Protein AF-A0A9X8E8R8-F1 (afdb_monomer_lite)

Foldseek 3Di:
DDDDDDDDDDDDDDDDDDDDDDDDDDDDDDDDDPDPVPDPVVVVVVVVVVVVVVVPDDDDDDDDDDDDPPPDPLCLDLLDQDPPDDDPVSLVVLVVLLVLLLCLLAQCLLPVLQVLLQLQLQVQLVVQLVCLQPPPDPDSPCSNVSSNVSSRVRSNVRSVVLSVDVLSSQLSLQLLLQLLVLLLCLLVPQCVVPVPASVVSSVVSSVVRSNVSSVVSSVVPDLSSLLSSNLNSLSSNLVSVCSVVDLAARSRDFAWDDPDDVHTIDGDRDPCSVVSSVSSVVSSVVSSCSCVPPNVPDPPPPDPPDPDPPCVCPVDPPQPLKDFFAQQDDAAALAPFQQQLLVQLQRQVFSVCRVVCVVVVNDDSPDTFAKDSQFLDQDSDDDHVCSCVVCQPPVLQGIATCVQAPDDNDPPDTSHDRVSDDPVVSVVRPDDDHDPDDDDDDDPVVVSVCCVVVSTKHKDKDFWWKDKDKAACAPVNDCVNPVCQDPVQWDQDDPVCPRHRTIHIDTDHTQAALQGDRHDDPPIDTPGMGMWIFGMKHQQDADPVGDGIDTDTRGNHDQDPGHFYWDPCVRVVVDDPVVRCVVPVRSD

Organism: Aphanomyces astaci (NCBI:txid112090)

Radius of gyration: 35.97 Å; chains: 1; bounding box: 102×64×97 Å

Sequence (588 aa):
MLLLSYGAHTMAQPPAHVVGITIAPNAEPLAVPASELNNSVVLLLSAGIRDVMTMKSLAVPPAIRTNEIVVDDTDLDLLRPPQSKVHAISGITTALSIVSGAFVAILGFKMRRLAALLCGFAVGGLSCYALATTVLFSDPSSIVLGAWLSFLVGGLLVGVICMLVEQVGNFVVGASGGASMTILIHISFNYLGSPSNPNAALYIFGAILSLTLGLVAVLMGKPLLIVATGLTGALEFVWGIGYFVGQYPCVIALPRTQYLTGGAWHYDNPSAWWVYLSASLAVAIVGIGLQFAVTAVDAPPKKPQDLHHATRKSGHRDLPFKFAVSHVTPRKDQSMRGTCWDFATIGVLEQSYRAEAIRKGYLTVNQYVSFSEQMWKNSTEGGEVAVLYYLQYGLKESVFPDAICPYLNDNNGSDSICPGLSDTRHADNPISFTIRSMETWYEDLTIKQQLFAQNKAMALSTPVTYVTHYYPCLSRFSHDSDPHCSVDQCTLCPPEMAATTCCIPLKGGRNRNMEGEFFHHRGMTIEGGHAMLLVGYNDAFLTRDGYTGGLIVKNSWLDGPTQGSHSLAYWMQEVSDWEERVVCPNSY

Structure (mmCIF, N/CA/C/O backbone):
data_AF-A0A9X8E8R8-F1
#
_entry.id   AF-A0A9X8E8R8-F1
#
loop_
_atom_site.group_PDB
_atom_site.id
_atom_site.type_symbol
_atom_site.label_atom_id
_atom_site.label_alt_id
_atom_site.label_comp_id
_atom_site.label_asym_id
_atom_site.label_entity_id
_atom_site.label_seq_id
_atom_site.pdbx_PDB_ins_code
_atom_site.Cartn_x
_atom_site.Cartn_y
_atom_site.Cartn_z
_atom_site.occupancy
_atom_site.B_iso_or_equiv
_atom_site.auth_seq_id
_atom_site.auth_comp_id
_atom_site.auth_asym_id
_atom_site.auth_atom_id
_atom_site.pdbx_PDB_model_num
ATOM 1 N N . MET A 1 1 ? 1.755 14.769 -33.564 1.00 32.19 1 MET A N 1
ATOM 2 C CA . MET A 1 1 ? 1.859 13.765 -34.643 1.00 32.19 1 MET A CA 1
ATOM 3 C C . MET A 1 1 ? 2.214 14.515 -35.921 1.00 32.19 1 MET A C 1
ATOM 5 O O . MET A 1 1 ? 1.324 14.995 -36.602 1.00 32.19 1 MET A O 1
ATOM 9 N N . LEU A 1 2 ? 3.502 14.763 -36.158 1.00 20.69 2 LEU A N 1
ATOM 10 C CA . LEU A 1 2 ? 3.987 15.548 -37.295 1.00 20.69 2 LEU A CA 1
ATOM 11 C C . LEU A 1 2 ? 5.411 15.092 -37.632 1.00 20.69 2 LEU A C 1
ATOM 13 O O . LEU A 1 2 ? 6.231 14.968 -36.727 1.00 20.69 2 LEU A O 1
ATOM 17 N N . LEU A 1 3 ? 5.637 14.903 -38.936 1.00 22.61 3 LEU A N 1
ATOM 18 C CA . LEU A 1 3 ? 6.896 14.627 -39.646 1.00 22.61 3 LEU A CA 1
ATOM 19 C C . LEU A 1 3 ? 7.268 13.149 -39.876 1.00 22.61 3 LEU A C 1
ATOM 21 O O . LEU A 1 3 ? 8.305 12.655 -39.451 1.00 22.61 3 LEU A O 1
ATOM 25 N N . LEU A 1 4 ? 6.428 12.491 -40.682 1.00 24.62 4 LEU A N 1
ATOM 26 C CA . LEU A 1 4 ? 6.841 11.527 -41.709 1.00 24.62 4 LEU A CA 1
ATOM 27 C C . LEU A 1 4 ? 6.716 12.225 -43.076 1.00 24.62 4 LEU A C 1
ATOM 29 O O . LEU A 1 4 ? 5.604 12.365 -43.572 1.00 24.62 4 LEU A O 1
ATOM 33 N N . SER A 1 5 ? 7.822 12.680 -43.671 1.00 25.11 5 SER A N 1
ATOM 34 C CA . SER A 1 5 ? 7.963 12.921 -45.122 1.00 25.11 5 SER A CA 1
ATOM 35 C C . SER A 1 5 ? 9.394 13.356 -45.451 1.00 25.11 5 SER A C 1
ATOM 37 O O . SER A 1 5 ? 9.987 14.062 -44.645 1.00 25.11 5 SER A O 1
ATOM 39 N N . TYR A 1 6 ? 9.852 13.032 -46.664 1.00 25.27 6 TYR A N 1
ATOM 40 C CA . TYR A 1 6 ? 11.215 13.092 -47.232 1.00 25.27 6 TYR A CA 1
ATOM 41 C C . TYR A 1 6 ? 12.020 11.803 -47.020 1.00 25.27 6 TYR A C 1
ATOM 43 O O . TYR A 1 6 ? 12.406 11.478 -45.910 1.00 25.27 6 TYR A O 1
ATOM 51 N N . GLY A 1 7 ? 12.334 11.009 -48.039 1.00 23.17 7 GLY A N 1
ATOM 52 C CA . GLY A 1 7 ? 12.085 11.120 -49.472 1.00 23.17 7 GLY A CA 1
ATOM 53 C C . GLY A 1 7 ? 12.801 9.956 -50.157 1.00 23.17 7 GLY A C 1
ATOM 54 O O . GLY A 1 7 ? 13.962 9.682 -49.865 1.00 23.17 7 GLY A O 1
ATOM 55 N N . ALA A 1 8 ? 12.075 9.237 -51.008 1.00 24.11 8 ALA A N 1
ATOM 56 C CA . ALA A 1 8 ? 12.609 8.212 -51.893 1.00 24.11 8 ALA A CA 1
ATOM 57 C C . ALA A 1 8 ? 13.433 8.837 -53.039 1.00 24.11 8 ALA A C 1
ATOM 59 O O . ALA A 1 8 ? 13.281 10.025 -53.315 1.00 24.11 8 ALA A O 1
ATOM 60 N N . HIS A 1 9 ? 14.201 7.977 -53.728 1.00 24.98 9 HIS A N 1
ATOM 61 C CA . HIS A 1 9 ? 15.152 8.193 -54.842 1.00 24.98 9 HIS A CA 1
ATOM 62 C C . HIS A 1 9 ? 16.615 8.255 -54.361 1.00 24.98 9 HIS A C 1
ATOM 64 O O . HIS A 1 9 ? 16.985 9.133 -53.604 1.00 24.98 9 HIS A O 1
ATOM 70 N N . THR A 1 10 ? 17.536 7.360 -54.729 1.00 26.17 10 THR A N 1
ATOM 71 C CA . THR A 1 10 ? 17.694 6.535 -55.938 1.00 26.17 10 THR A CA 1
ATOM 72 C C . THR A 1 10 ? 18.600 5.332 -55.623 1.00 26.17 10 THR A C 1
ATOM 74 O O . THR A 1 10 ? 19.604 5.473 -54.930 1.00 26.17 10 THR A O 1
ATOM 77 N N . MET A 1 11 ? 18.265 4.147 -56.144 1.00 24.98 11 MET A N 1
ATOM 78 C CA . MET A 1 11 ? 19.196 3.021 -56.256 1.00 24.98 11 MET A CA 1
ATOM 79 C C . MET A 1 11 ? 19.737 2.975 -57.684 1.00 24.98 11 MET A C 1
ATOM 81 O O . MET A 1 11 ? 18.970 2.768 -58.620 1.00 24.98 11 MET A O 1
ATOM 85 N N . ALA A 1 12 ? 21.049 3.135 -57.832 1.00 23.88 12 ALA A N 1
ATOM 86 C CA . ALA A 1 12 ? 21.823 2.659 -58.974 1.00 23.88 12 ALA A CA 1
ATOM 87 C C . ALA A 1 12 ? 23.286 2.465 -58.521 1.00 23.88 12 ALA A C 1
ATOM 89 O O . ALA A 1 12 ? 23.943 3.410 -58.098 1.00 23.88 12 ALA A O 1
ATOM 90 N N . GLN A 1 13 ? 23.772 1.223 -58.554 1.00 23.84 13 GLN A N 1
ATOM 91 C CA . GLN A 1 13 ? 25.203 0.860 -58.553 1.00 23.84 13 GLN A CA 1
ATOM 92 C C . GLN A 1 13 ? 25.747 0.924 -60.002 1.00 23.84 13 GLN A C 1
ATOM 94 O O . GLN A 1 13 ? 24.908 0.912 -60.907 1.00 23.84 13 GLN A O 1
ATOM 99 N N . PRO A 1 14 ? 27.065 0.788 -60.310 1.00 31.88 14 PRO A N 1
ATOM 100 C CA . PRO A 1 14 ? 28.356 1.015 -59.605 1.00 31.88 14 PRO A CA 1
ATOM 101 C C . PRO A 1 14 ? 29.302 1.879 -60.523 1.00 31.88 14 PRO A C 1
ATOM 103 O O . PRO A 1 14 ? 28.765 2.620 -61.342 1.00 31.88 14 PRO A O 1
ATOM 106 N N . PRO A 1 15 ? 30.656 1.757 -60.582 1.00 28.97 15 PRO A N 1
ATOM 107 C CA . PRO A 1 15 ? 31.722 1.574 -59.587 1.00 28.97 15 PRO A CA 1
ATOM 108 C C . PRO A 1 15 ? 32.658 2.811 -59.474 1.00 28.97 15 PRO A C 1
ATOM 110 O O . PRO A 1 15 ? 32.601 3.759 -60.254 1.00 28.97 15 PRO A O 1
ATOM 113 N N . ALA A 1 16 ? 33.570 2.777 -58.501 1.00 24.23 16 ALA A N 1
ATOM 114 C CA . ALA A 1 16 ? 34.657 3.739 -58.342 1.00 24.23 16 ALA A CA 1
ATOM 115 C C . ALA A 1 16 ? 35.755 3.576 -59.410 1.00 24.23 16 ALA A C 1
ATOM 117 O O . ALA A 1 16 ? 36.143 2.454 -59.712 1.00 24.23 16 ALA A O 1
ATOM 118 N N . HIS A 1 17 ? 36.313 4.694 -59.882 1.00 23.95 17 HIS A N 1
ATOM 119 C CA . HIS A 1 17 ? 37.755 4.915 -60.066 1.00 23.95 17 HIS A CA 1
ATOM 120 C C . HIS A 1 17 ? 38.002 6.404 -60.353 1.00 23.95 17 HIS A C 1
ATOM 122 O O . HIS A 1 17 ? 37.342 6.973 -61.214 1.00 23.95 17 HIS A O 1
ATOM 128 N N . VAL A 1 18 ? 38.944 7.015 -59.627 1.00 22.30 18 VAL A N 1
ATOM 129 C CA . VAL A 1 18 ? 40.039 7.885 -60.112 1.00 22.30 18 VAL A CA 1
ATOM 130 C C . VAL A 1 18 ? 40.629 8.637 -58.912 1.00 22.30 18 VAL A C 1
ATOM 132 O O . VAL A 1 18 ? 39.935 9.275 -58.126 1.00 22.30 18 VAL A O 1
ATOM 135 N N . VAL A 1 19 ? 41.946 8.503 -58.782 1.00 28.53 19 VAL A N 1
ATOM 136 C CA . VAL A 1 19 ? 42.827 9.215 -57.856 1.00 28.53 19 VAL A CA 1
ATOM 137 C C . VAL A 1 19 ? 42.902 10.689 -58.258 1.00 28.53 19 VAL A C 1
ATOM 139 O O . VAL A 1 19 ? 43.160 10.992 -59.420 1.00 28.53 19 VAL A O 1
ATOM 142 N N . GLY A 1 20 ? 42.748 11.598 -57.296 1.00 22.48 20 GLY A N 1
ATOM 143 C CA . GLY A 1 20 ? 42.975 13.029 -57.489 1.00 22.48 20 GLY A CA 1
ATOM 144 C C . GLY A 1 20 ? 43.239 13.721 -56.157 1.00 22.48 20 GLY A C 1
ATOM 145 O O . GLY A 1 20 ? 42.322 13.944 -55.376 1.00 22.48 20 GLY A O 1
ATOM 146 N N . ILE A 1 21 ? 44.507 14.032 -55.891 1.00 28.11 21 ILE A N 1
ATOM 147 C CA . ILE A 1 21 ? 44.925 14.933 -54.813 1.00 28.11 21 ILE A CA 1
ATOM 148 C C . ILE A 1 21 ? 44.500 16.347 -55.216 1.00 28.11 21 ILE A C 1
ATOM 150 O O . ILE A 1 21 ? 44.818 16.792 -56.320 1.00 28.11 21 ILE A O 1
ATOM 154 N N . THR A 1 22 ? 43.810 17.077 -54.341 1.00 23.30 22 THR A N 1
ATOM 155 C CA . THR A 1 22 ? 43.643 18.528 -54.499 1.00 23.30 22 THR A CA 1
ATOM 156 C C . THR A 1 22 ? 43.548 19.205 -53.136 1.00 23.30 22 THR A C 1
ATOM 158 O O . THR A 1 22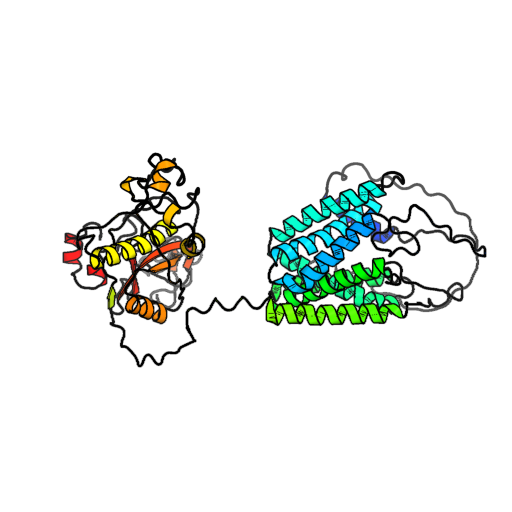 ? 42.848 18.755 -52.235 1.00 23.30 22 THR A O 1
ATOM 161 N N . ILE A 1 23 ? 44.346 20.260 -53.004 1.00 28.14 23 ILE A N 1
ATOM 162 C CA . ILE A 1 23 ? 44.560 21.102 -51.829 1.00 28.14 23 ILE A CA 1
ATOM 163 C C . ILE A 1 23 ? 43.301 21.948 -51.563 1.00 28.14 23 ILE A C 1
ATOM 165 O O . ILE A 1 23 ? 42.627 22.371 -52.500 1.00 28.14 23 ILE A O 1
ATOM 169 N N . ALA A 1 24 ? 42.993 22.172 -50.283 1.00 25.38 24 ALA A N 1
ATOM 170 C CA . ALA A 1 24 ? 41.840 22.934 -49.800 1.00 25.38 24 ALA A CA 1
ATOM 171 C C . ALA A 1 24 ? 41.810 24.403 -50.272 1.00 25.38 24 ALA A C 1
ATOM 173 O O . ALA A 1 24 ? 42.861 24.993 -50.531 1.00 25.38 24 ALA A O 1
ATOM 174 N N . PRO A 1 25 ? 40.630 25.045 -50.195 1.00 26.33 25 PRO A N 1
ATOM 175 C CA . PRO A 1 25 ? 40.561 26.417 -49.720 1.00 26.33 25 PRO A CA 1
ATOM 176 C C . PRO A 1 25 ? 39.692 26.547 -48.461 1.00 26.33 25 PRO A C 1
ATOM 178 O O . PRO A 1 25 ? 38.684 25.864 -48.278 1.00 26.33 25 PRO A O 1
ATOM 181 N N . ASN A 1 26 ? 40.131 27.457 -47.597 1.00 34.47 26 ASN A N 1
ATOM 182 C CA . ASN A 1 26 ? 39.479 27.900 -46.370 1.00 34.47 26 ASN A CA 1
ATOM 183 C C . ASN A 1 26 ? 38.067 28.453 -46.631 1.00 34.47 26 ASN A C 1
ATOM 185 O O . ASN A 1 26 ? 37.875 29.229 -47.566 1.00 34.47 26 ASN A O 1
ATOM 189 N N . ALA A 1 27 ? 37.123 28.146 -45.741 1.00 26.03 27 ALA A N 1
ATOM 190 C CA . ALA A 1 27 ? 35.890 28.909 -45.573 1.00 26.03 27 ALA A CA 1
ATOM 191 C C . ALA A 1 27 ? 35.633 29.120 -44.071 1.00 26.03 27 ALA A C 1
ATOM 193 O O . ALA A 1 27 ? 35.544 28.157 -43.310 1.00 26.03 27 ALA A O 1
ATOM 194 N N . GLU A 1 28 ? 35.569 30.385 -43.653 1.00 27.66 28 GLU A N 1
ATOM 195 C CA . GLU A 1 28 ? 35.168 30.808 -42.306 1.00 27.66 28 GLU A CA 1
ATOM 196 C C . GLU A 1 28 ? 33.706 30.418 -42.007 1.00 27.66 28 GLU A C 1
ATOM 198 O O . GLU A 1 28 ? 32.867 30.443 -42.914 1.00 27.66 28 GLU A O 1
ATOM 203 N N . PRO A 1 29 ? 33.352 30.098 -40.748 1.00 29.50 29 PRO A N 1
ATOM 204 C CA . PRO A 1 29 ? 31.967 29.846 -40.371 1.00 29.50 29 PRO A CA 1
ATOM 205 C C . PRO A 1 29 ? 31.183 31.153 -40.159 1.00 29.50 29 PRO A C 1
ATOM 207 O O . PRO A 1 29 ? 31.622 32.055 -39.445 1.00 29.50 29 PRO A O 1
ATOM 210 N N . LEU A 1 30 ? 29.976 31.215 -40.736 1.00 27.08 30 LEU A N 1
ATOM 211 C CA . LEU A 1 30 ? 28.973 32.245 -40.452 1.00 27.08 30 LEU A CA 1
ATOM 212 C C . LEU A 1 30 ? 28.610 32.263 -38.957 1.00 27.08 30 LEU A C 1
ATOM 214 O O . LEU A 1 30 ? 28.192 31.252 -38.392 1.00 27.08 30 LEU A O 1
ATOM 218 N N . ALA A 1 31 ? 28.702 33.444 -38.347 1.00 28.83 31 ALA A N 1
ATOM 219 C CA . ALA A 1 31 ? 28.194 33.726 -37.011 1.00 28.83 31 ALA A CA 1
ATOM 220 C C . ALA A 1 31 ? 26.653 33.763 -36.997 1.00 28.83 31 ALA A C 1
ATOM 222 O O . ALA A 1 31 ? 26.034 34.446 -37.813 1.00 28.83 31 ALA A O 1
ATOM 223 N N . VAL A 1 32 ? 26.039 33.068 -36.035 1.00 29.92 32 VAL A N 1
ATOM 224 C CA . VAL A 1 32 ? 24.609 33.193 -35.698 1.00 29.92 32 VAL A CA 1
ATOM 225 C C . VAL A 1 32 ? 24.483 34.106 -34.464 1.00 29.92 32 VAL A C 1
ATOM 227 O O . VAL A 1 32 ? 25.305 33.977 -33.553 1.00 29.92 32 VAL A O 1
ATOM 230 N N . PRO A 1 33 ? 23.514 35.044 -34.404 1.00 27.58 33 PRO A N 1
ATOM 231 C CA . PRO A 1 33 ? 23.481 36.081 -33.375 1.00 27.58 33 PRO A CA 1
ATOM 232 C C . PRO A 1 33 ? 23.216 35.536 -31.968 1.00 27.58 33 PRO A C 1
ATOM 234 O O . PRO A 1 33 ? 22.410 34.629 -31.756 1.00 27.58 33 PRO A O 1
ATOM 237 N N . ALA A 1 34 ? 23.862 36.166 -30.990 1.00 31.89 34 ALA A N 1
ATOM 238 C CA . ALA A 1 34 ? 23.696 35.918 -29.567 1.00 31.89 34 ALA A CA 1
ATOM 239 C C . ALA A 1 34 ? 22.335 36.435 -29.057 1.00 31.89 34 ALA A C 1
ATOM 241 O O . ALA A 1 34 ? 22.257 37.516 -28.482 1.00 31.89 34 ALA A O 1
ATOM 242 N N . SER A 1 35 ? 21.250 35.681 -29.261 1.00 36.00 35 SER A N 1
ATOM 243 C CA . SER A 1 35 ? 20.011 35.908 -28.493 1.00 36.00 35 SER A CA 1
ATOM 244 C C . SER A 1 35 ? 19.122 34.681 -28.245 1.00 36.00 35 SER A C 1
ATOM 246 O O . SER A 1 35 ? 18.046 34.846 -27.681 1.00 36.00 35 SER A O 1
ATOM 248 N N . GLU A 1 36 ? 19.547 33.455 -28.576 1.00 35.19 36 GLU A N 1
ATOM 249 C CA . GLU A 1 36 ? 18.785 32.225 -28.248 1.00 35.19 36 GLU A CA 1
ATOM 250 C C . GLU A 1 36 ? 19.518 31.248 -27.305 1.00 35.19 36 GLU A C 1
ATOM 252 O O . GLU A 1 36 ? 19.068 30.128 -27.070 1.00 35.19 36 GLU A O 1
ATOM 257 N N . LEU A 1 37 ? 20.627 31.668 -26.685 1.00 36.09 37 LEU A N 1
ATOM 258 C CA . LEU A 1 37 ? 21.456 30.812 -25.821 1.00 36.09 37 LEU A CA 1
ATOM 259 C C . LEU A 1 37 ? 20.947 30.671 -24.368 1.00 36.09 37 LEU A C 1
ATOM 261 O O . LEU A 1 37 ? 21.719 30.309 -23.489 1.00 36.09 37 LEU A O 1
ATOM 265 N N . ASN A 1 38 ? 19.668 30.946 -24.096 1.00 39.56 38 ASN A N 1
ATOM 266 C CA . ASN A 1 38 ? 19.093 30.850 -22.742 1.00 39.56 38 ASN A CA 1
ATOM 267 C C . ASN A 1 38 ? 17.974 29.807 -22.606 1.00 39.56 38 ASN A C 1
ATOM 269 O O . ASN A 1 38 ? 17.315 29.752 -21.571 1.00 39.56 38 ASN A O 1
ATOM 273 N N . ASN A 1 39 ? 17.766 28.953 -23.613 1.00 39.06 39 ASN A N 1
ATOM 274 C CA . ASN A 1 39 ? 16.774 27.883 -23.538 1.00 39.06 39 ASN A CA 1
ATOM 275 C C . ASN A 1 39 ? 17.457 26.525 -23.308 1.00 39.06 39 ASN A C 1
ATOM 277 O O . ASN A 1 39 ? 18.047 25.934 -24.214 1.00 39.06 39 ASN A O 1
ATOM 281 N N . SER A 1 40 ? 17.365 26.009 -22.081 1.00 37.91 40 SER A N 1
ATOM 282 C CA . SER A 1 40 ? 17.997 24.757 -21.626 1.00 37.91 40 SER A CA 1
ATOM 283 C C . SER A 1 40 ? 17.548 23.515 -22.412 1.00 37.91 40 SER A C 1
ATOM 285 O O . SER A 1 40 ? 18.300 22.550 -22.527 1.00 37.91 40 SER A O 1
ATOM 287 N N . VAL A 1 41 ? 16.371 23.566 -23.044 1.00 37.62 41 VAL A N 1
ATOM 288 C CA . VAL A 1 41 ? 15.840 22.504 -23.919 1.00 37.62 41 VAL A CA 1
ATOM 289 C C . VAL A 1 41 ? 16.534 22.479 -25.290 1.00 37.62 41 VAL A C 1
ATOM 291 O O . VAL A 1 41 ? 16.788 21.407 -25.837 1.00 37.62 41 VAL A O 1
ATOM 294 N N . VAL A 1 42 ? 16.913 23.644 -25.829 1.00 38.59 42 VAL A N 1
ATOM 295 C CA . VAL A 1 42 ? 17.630 23.752 -27.115 1.00 38.59 42 VAL A CA 1
ATOM 296 C C . VAL A 1 42 ? 19.093 23.331 -26.954 1.00 38.59 42 VAL A C 1
ATOM 298 O O . VAL A 1 42 ? 19.652 22.697 -27.848 1.00 38.59 42 VAL A O 1
ATOM 301 N N . LEU A 1 43 ? 19.698 23.572 -25.784 1.00 38.91 43 LEU A N 1
ATOM 302 C CA . LEU A 1 43 ? 21.049 23.097 -25.474 1.00 38.91 43 LEU A CA 1
ATOM 303 C C . LEU A 1 43 ? 21.117 21.557 -25.445 1.00 38.91 43 LEU A C 1
ATOM 305 O O . LEU A 1 43 ? 21.985 20.979 -26.094 1.00 38.91 43 LEU A O 1
ATOM 309 N N . LEU A 1 44 ? 20.150 20.902 -24.790 1.00 35.75 44 LEU A N 1
ATOM 310 C CA . LEU A 1 44 ? 20.031 19.438 -24.714 1.00 35.75 44 LEU A CA 1
ATOM 311 C C . LEU A 1 44 ? 19.755 18.787 -26.079 1.00 35.75 44 LEU A C 1
ATOM 313 O O . LEU A 1 44 ? 20.393 17.795 -26.429 1.00 35.75 44 LEU A O 1
ATOM 317 N N . LEU A 1 45 ? 18.869 19.374 -26.890 1.00 34.41 45 LEU A N 1
ATOM 318 C CA . LEU A 1 45 ? 18.601 18.892 -28.252 1.00 34.41 45 LEU A CA 1
ATOM 319 C C . LEU A 1 45 ? 19.804 19.097 -29.186 1.00 34.41 45 LEU A C 1
ATOM 321 O O . LEU A 1 45 ? 20.115 18.230 -30.000 1.00 34.41 45 LEU A O 1
ATOM 325 N N . SER A 1 46 ? 20.530 20.209 -29.043 1.00 31.50 46 SER A N 1
ATOM 326 C CA . SER A 1 46 ? 21.726 20.488 -29.847 1.00 31.50 46 SER A CA 1
ATOM 327 C C . SER A 1 46 ? 22.952 19.656 -29.445 1.00 31.50 46 SER A C 1
ATOM 329 O O . SER A 1 46 ? 23.854 19.491 -30.264 1.00 31.50 46 SER A O 1
ATOM 331 N N . ALA A 1 47 ? 22.999 19.135 -28.213 1.00 36.41 47 ALA A N 1
ATOM 332 C CA . ALA A 1 47 ? 24.019 18.189 -27.757 1.00 36.41 47 ALA A CA 1
ATOM 333 C C . ALA A 1 47 ? 23.750 16.785 -28.324 1.00 36.41 47 ALA A C 1
ATOM 335 O O . ALA A 1 47 ? 24.640 16.192 -28.927 1.00 36.41 47 ALA A O 1
ATOM 336 N N . GLY A 1 48 ? 22.492 16.325 -28.277 1.00 33.22 48 GLY A N 1
ATOM 337 C CA . GLY A 1 48 ? 22.090 15.042 -28.868 1.00 33.22 48 GLY A CA 1
ATOM 338 C C . GLY A 1 48 ? 22.242 14.973 -30.395 1.00 33.22 48 GLY A C 1
ATOM 339 O O . GLY A 1 48 ? 22.509 13.906 -30.938 1.00 33.22 48 GLY A O 1
ATOM 340 N N . ILE A 1 49 ? 22.122 16.104 -31.102 1.00 33.41 49 ILE A N 1
ATOM 341 C CA . ILE A 1 49 ? 22.338 16.180 -32.560 1.00 33.41 49 ILE A CA 1
ATOM 342 C C . ILE A 1 49 ? 23.832 16.335 -32.913 1.00 33.41 49 ILE A C 1
ATOM 344 O O . ILE A 1 49 ? 24.263 15.851 -33.962 1.00 33.41 49 ILE A O 1
ATOM 348 N N . ARG A 1 50 ? 24.648 16.961 -32.050 1.00 29.23 50 ARG A N 1
ATOM 349 C CA . ARG A 1 50 ? 26.096 17.118 -32.284 1.00 29.23 50 ARG A CA 1
ATOM 350 C C . ARG A 1 50 ? 26.868 15.809 -32.153 1.00 29.23 50 ARG A C 1
ATOM 352 O O . ARG A 1 50 ? 27.712 15.567 -33.010 1.00 29.23 50 ARG A O 1
ATOM 359 N N . ASP A 1 51 ? 26.513 14.945 -31.204 1.00 32.78 51 ASP A N 1
ATOM 360 C CA . ASP A 1 51 ? 27.118 13.607 -31.064 1.00 32.78 51 ASP A CA 1
ATOM 361 C C . ASP A 1 51 ? 26.892 12.711 -32.294 1.00 32.78 51 ASP A C 1
ATOM 363 O O . ASP A 1 51 ? 27.710 11.848 -32.612 1.00 32.78 51 ASP A O 1
ATOM 367 N N . VAL A 1 52 ? 25.816 12.953 -33.050 1.00 31.55 52 VAL A N 1
ATOM 368 C CA . VAL A 1 52 ? 25.535 12.239 -34.306 1.00 31.55 52 VAL A CA 1
ATOM 369 C C . VAL A 1 52 ? 26.362 12.793 -35.480 1.00 31.55 52 VAL A C 1
ATOM 371 O O . VAL A 1 52 ? 26.630 12.065 -36.437 1.00 31.55 52 VAL A O 1
ATOM 374 N N . MET A 1 53 ? 26.810 14.055 -35.429 1.00 28.11 53 MET A N 1
ATOM 375 C CA . MET A 1 53 ? 27.530 14.707 -36.536 1.00 28.11 53 MET A CA 1
ATOM 376 C C . MET A 1 53 ? 29.060 14.756 -36.379 1.00 28.11 53 MET A C 1
ATOM 378 O O . MET A 1 53 ? 29.759 14.820 -37.392 1.00 28.11 53 MET A O 1
ATOM 382 N N . THR A 1 54 ? 29.619 14.666 -35.168 1.00 29.00 54 THR A N 1
ATOM 383 C CA . THR A 1 54 ? 31.083 14.685 -34.943 1.00 29.00 54 THR A CA 1
ATOM 384 C C . THR A 1 54 ? 31.800 13.375 -35.291 1.00 29.00 54 THR A C 1
ATOM 386 O O . THR A 1 54 ? 33.027 13.347 -35.332 1.00 29.00 54 THR A O 1
ATOM 389 N N . MET A 1 55 ? 31.086 12.311 -35.674 1.00 29.50 55 MET A N 1
ATOM 390 C CA . MET A 1 55 ? 31.699 11.054 -36.143 1.00 29.50 55 MET A CA 1
ATOM 391 C C . MET A 1 55 ? 32.245 11.089 -37.585 1.00 29.50 55 MET A C 1
ATOM 393 O O . MET A 1 55 ? 32.707 10.065 -38.088 1.00 29.50 55 MET A O 1
ATOM 397 N N . LYS A 1 56 ? 32.218 12.237 -38.278 1.00 26.44 56 LYS A N 1
ATOM 398 C CA . LYS A 1 56 ? 32.641 12.331 -39.690 1.00 26.44 56 LYS A CA 1
ATOM 399 C C . LYS A 1 56 ? 34.060 12.858 -39.936 1.00 26.44 56 LYS A C 1
ATOM 401 O O . LYS A 1 56 ? 34.433 13.024 -41.093 1.00 26.44 56 LYS A O 1
ATOM 406 N N . SER A 1 57 ? 34.869 13.093 -38.902 1.00 32.31 57 SER A N 1
ATOM 407 C CA . SER A 1 57 ? 36.242 13.582 -39.080 1.00 32.31 57 SER A CA 1
ATOM 408 C C . SER A 1 57 ? 37.215 12.931 -38.104 1.00 32.31 57 SER A C 1
ATOM 410 O O . SER A 1 57 ? 37.453 13.455 -37.021 1.00 32.31 57 SER A O 1
ATOM 412 N N . LEU A 1 58 ? 37.845 11.837 -38.527 1.00 26.56 58 LEU A N 1
ATOM 413 C CA . LEU A 1 58 ? 39.154 11.440 -38.017 1.00 26.56 58 LEU A CA 1
ATOM 414 C C . LEU A 1 58 ? 40.031 11.069 -39.212 1.00 26.56 58 LEU A C 1
ATOM 416 O O . LEU A 1 58 ? 39.718 10.177 -40.001 1.00 26.56 58 LEU A O 1
ATOM 420 N N . ALA A 1 59 ? 41.084 11.864 -39.367 1.00 25.88 59 ALA A N 1
ATOM 421 C CA . ALA A 1 59 ? 42.089 11.762 -40.403 1.00 25.88 59 ALA A CA 1
ATOM 422 C C . ALA A 1 59 ? 42.825 10.412 -40.351 1.00 25.88 59 ALA A C 1
ATOM 424 O O . ALA A 1 59 ? 43.046 9.837 -39.288 1.00 25.88 59 ALA A O 1
ATOM 425 N N . VAL A 1 60 ? 43.226 9.937 -41.529 1.00 25.03 60 VAL A N 1
ATOM 426 C CA . VAL A 1 60 ? 44.066 8.751 -41.739 1.00 25.03 60 VAL A CA 1
ATOM 427 C C . VAL A 1 60 ? 45.457 8.977 -41.118 1.00 25.03 60 VAL A C 1
ATOM 429 O O . VAL A 1 60 ? 46.124 9.928 -41.531 1.00 25.03 60 VAL A O 1
ATOM 432 N N . PRO A 1 61 ? 45.955 8.128 -40.196 1.00 28.62 61 PRO A N 1
ATOM 433 C CA . PRO A 1 61 ? 47.367 8.127 -39.817 1.00 28.62 61 PRO A CA 1
ATOM 434 C C . PRO A 1 61 ? 48.207 7.331 -40.837 1.00 28.62 61 PRO A C 1
ATOM 436 O O . PRO A 1 61 ? 47.692 6.397 -41.461 1.00 28.62 61 PRO A O 1
ATOM 439 N N . PRO A 1 62 ? 49.501 7.659 -41.027 1.00 27.02 62 PRO A N 1
ATOM 440 C CA . PRO A 1 62 ? 50.355 6.977 -41.990 1.00 27.02 62 PRO A CA 1
ATOM 441 C C . PRO A 1 62 ? 50.756 5.583 -41.484 1.00 27.02 62 PRO A C 1
ATOM 443 O O . PRO A 1 62 ? 50.929 5.352 -40.290 1.00 27.02 62 PRO A O 1
ATOM 446 N N . ALA A 1 63 ? 50.927 4.643 -42.411 1.00 33.81 63 ALA A N 1
ATOM 447 C CA . ALA A 1 63 ? 51.342 3.275 -42.119 1.00 33.81 63 ALA A CA 1
ATOM 448 C C . ALA A 1 63 ? 52.827 3.196 -41.728 1.00 33.81 63 ALA A C 1
ATOM 450 O O . ALA A 1 63 ? 53.661 3.450 -42.594 1.00 33.81 63 ALA A O 1
ATOM 451 N N . ILE A 1 64 ? 53.170 2.753 -40.505 1.00 26.36 64 ILE A N 1
ATOM 452 C CA . ILE A 1 64 ? 54.499 2.200 -40.163 1.00 26.36 64 ILE A CA 1
ATOM 453 C C . ILE A 1 64 ? 54.383 1.030 -39.160 1.00 26.36 64 ILE A C 1
ATOM 455 O O . ILE A 1 64 ? 53.499 0.973 -38.314 1.00 26.36 64 ILE A O 1
ATOM 459 N N . ARG A 1 65 ? 55.291 0.071 -39.369 1.00 26.88 65 ARG A N 1
ATOM 460 C CA . ARG A 1 65 ? 55.483 -1.275 -38.812 1.00 26.88 65 ARG A CA 1
ATOM 461 C C . ARG A 1 65 ? 55.987 -1.345 -37.355 1.00 26.88 65 ARG A C 1
ATOM 463 O O . ARG A 1 65 ? 56.745 -0.491 -36.919 1.00 26.88 65 ARG A O 1
ATOM 470 N N . THR A 1 66 ? 55.705 -2.518 -36.767 1.00 29.23 66 THR A N 1
ATOM 471 C CA . THR A 1 66 ? 56.435 -3.301 -35.736 1.00 29.23 66 THR A CA 1
ATOM 472 C C . THR A 1 66 ? 56.499 -2.815 -34.283 1.00 29.23 66 THR A C 1
ATOM 474 O O . THR A 1 66 ? 57.164 -1.840 -33.976 1.00 29.23 66 THR A O 1
ATOM 477 N N . ASN A 1 67 ? 55.910 -3.651 -33.412 1.00 35.78 67 ASN A N 1
ATOM 478 C CA . ASN A 1 67 ? 56.306 -4.001 -32.042 1.00 35.78 67 ASN A CA 1
ATOM 479 C C . ASN A 1 67 ? 56.786 -2.876 -31.117 1.00 35.78 67 ASN A C 1
ATOM 481 O O . ASN A 1 67 ? 57.960 -2.823 -30.778 1.00 35.78 67 ASN A O 1
ATOM 485 N N . GLU A 1 68 ? 55.842 -2.111 -30.580 1.00 23.75 68 GLU A N 1
ATOM 486 C CA . GLU A 1 68 ? 55.926 -1.573 -29.221 1.00 23.75 68 GLU A CA 1
ATOM 487 C C . GLU A 1 68 ? 54.495 -1.318 -28.738 1.00 23.75 68 GLU A C 1
ATOM 489 O O . GLU A 1 68 ? 53.751 -0.536 -29.328 1.00 23.75 68 GLU A O 1
ATOM 494 N N . ILE A 1 69 ? 54.068 -2.041 -27.698 1.00 29.92 69 ILE A N 1
ATOM 495 C CA . ILE A 1 69 ? 52.843 -1.703 -26.973 1.00 29.92 69 ILE A CA 1
ATOM 496 C C . ILE A 1 69 ? 53.191 -0.443 -26.184 1.00 29.92 69 ILE A C 1
ATOM 498 O O . ILE A 1 69 ? 53.759 -0.527 -25.097 1.00 29.92 69 ILE A O 1
ATOM 502 N N . VAL A 1 70 ? 52.901 0.725 -26.755 1.00 25.03 70 VAL A N 1
ATOM 503 C CA . VAL A 1 70 ? 52.833 1.967 -25.987 1.00 25.03 70 VAL A CA 1
ATOM 504 C C . VAL A 1 70 ? 51.656 1.794 -25.031 1.00 25.03 70 VAL A C 1
ATOM 506 O O . VAL A 1 70 ? 50.498 1.884 -25.431 1.00 25.03 70 VAL A O 1
ATOM 509 N N . VAL A 1 71 ? 51.958 1.427 -23.786 1.00 32.56 71 VAL A N 1
ATOM 510 C CA . VAL A 1 71 ? 50.986 1.430 -22.693 1.00 32.56 71 VAL A CA 1
ATOM 511 C C . VAL A 1 71 ? 50.743 2.894 -22.355 1.00 32.56 71 VAL A C 1
ATOM 513 O O . VAL A 1 71 ? 51.601 3.550 -21.771 1.00 32.56 71 VAL A O 1
ATOM 516 N N . ASP A 1 72 ? 49.602 3.408 -22.797 1.00 35.06 72 ASP A N 1
ATOM 517 C CA . ASP A 1 72 ? 49.119 4.724 -22.408 1.00 35.06 72 ASP A CA 1
ATOM 518 C C . ASP A 1 72 ? 48.656 4.655 -20.943 1.00 35.06 72 ASP A C 1
ATOM 520 O O . ASP A 1 72 ? 47.635 4.046 -20.624 1.00 35.06 72 ASP A O 1
ATOM 524 N N . ASP A 1 73 ? 49.435 5.244 -20.032 1.00 32.66 73 ASP A N 1
ATOM 525 C CA . ASP A 1 73 ? 49.136 5.321 -18.592 1.00 32.66 73 ASP A CA 1
ATOM 526 C C . ASP A 1 73 ? 47.891 6.196 -18.285 1.00 32.66 73 ASP A C 1
ATOM 528 O O . ASP A 1 73 ? 47.512 6.345 -17.120 1.00 32.66 73 ASP A O 1
ATOM 532 N N . THR A 1 74 ? 47.232 6.759 -19.310 1.00 40.97 74 THR A N 1
ATOM 533 C CA . THR A 1 74 ? 45.977 7.524 -19.196 1.00 40.97 74 THR A CA 1
ATOM 534 C C . THR A 1 74 ? 44.713 6.747 -19.594 1.00 40.97 74 THR A C 1
ATOM 536 O O . THR A 1 74 ? 43.636 7.343 -19.651 1.00 40.97 74 THR A O 1
ATOM 539 N N . ASP A 1 75 ? 44.798 5.425 -19.810 1.00 43.53 75 ASP A N 1
ATOM 540 C CA . ASP A 1 75 ? 43.643 4.595 -20.197 1.00 43.53 75 ASP A CA 1
ATOM 541 C C . ASP A 1 75 ? 42.673 4.410 -19.008 1.00 43.53 75 ASP A C 1
ATOM 543 O O . ASP A 1 75 ? 42.807 3.554 -18.133 1.00 43.53 75 ASP A O 1
ATOM 547 N N . LEU A 1 76 ? 41.704 5.315 -18.946 1.00 49.56 76 LEU A N 1
ATOM 548 C CA . LEU A 1 76 ? 40.808 5.605 -17.827 1.00 49.56 76 LEU A CA 1
ATOM 549 C C . LEU A 1 76 ? 39.612 4.653 -17.745 1.00 49.56 76 LEU A C 1
ATOM 551 O O . LEU A 1 76 ? 38.561 5.019 -17.238 1.00 49.56 76 LEU A O 1
ATOM 555 N N . ASP A 1 77 ? 39.709 3.453 -18.293 1.00 54.25 77 ASP A N 1
ATOM 556 C CA . ASP A 1 77 ? 38.518 2.836 -18.858 1.00 54.25 77 ASP A CA 1
ATOM 557 C C . ASP A 1 77 ? 37.878 1.826 -17.886 1.00 54.25 77 ASP A C 1
ATOM 559 O O . ASP A 1 77 ? 38.252 0.655 -17.820 1.00 54.25 77 ASP A O 1
ATOM 563 N N . LEU A 1 78 ? 36.874 2.275 -17.116 1.00 49.78 78 LEU A N 1
ATOM 564 C CA . LEU A 1 78 ? 36.022 1.427 -16.256 1.00 49.78 78 LEU A CA 1
ATOM 565 C C . LEU A 1 78 ? 35.421 0.233 -17.033 1.00 49.78 78 LEU A C 1
ATOM 567 O O . LEU A 1 78 ? 35.085 -0.785 -16.436 1.00 49.78 78 LEU A O 1
ATOM 571 N N . LEU A 1 79 ? 35.307 0.342 -18.362 1.00 50.00 79 LEU A N 1
ATOM 572 C CA . LEU A 1 79 ? 34.737 -0.670 -19.254 1.00 50.00 79 LEU A CA 1
ATOM 573 C C . LEU A 1 79 ? 35.769 -1.653 -19.831 1.00 50.00 79 LEU A C 1
ATOM 575 O O . LEU A 1 79 ? 35.375 -2.622 -20.491 1.00 50.00 79 LEU A O 1
ATOM 579 N N . ARG A 1 80 ? 37.069 -1.442 -19.588 1.00 51.97 80 ARG A N 1
ATOM 580 C CA . ARG A 1 80 ? 38.145 -2.266 -20.145 1.00 51.97 80 ARG A CA 1
ATOM 581 C C . ARG A 1 80 ? 38.808 -3.092 -19.035 1.00 51.97 80 ARG A C 1
ATOM 583 O O . ARG A 1 80 ? 39.448 -2.532 -18.148 1.00 51.97 80 ARG A O 1
ATOM 590 N N . PRO A 1 81 ? 38.675 -4.430 -19.045 1.00 48.44 81 PRO A N 1
ATOM 591 C CA . PRO A 1 81 ? 39.381 -5.264 -18.081 1.00 48.44 81 PRO A CA 1
ATOM 592 C C . PRO A 1 81 ? 40.901 -5.139 -18.299 1.00 48.44 81 PRO A C 1
ATOM 594 O O . PRO A 1 81 ? 41.355 -5.152 -19.449 1.00 48.44 81 PRO A O 1
ATOM 597 N N . PRO A 1 82 ? 41.698 -4.989 -17.226 1.00 44.94 82 PRO A N 1
ATOM 598 C CA . PRO A 1 82 ? 43.109 -4.652 -17.334 1.00 44.94 82 PRO A CA 1
ATOM 599 C C . PRO A 1 82 ? 43.894 -5.778 -18.006 1.00 44.94 82 PRO A C 1
ATOM 601 O O . PRO A 1 82 ? 43.820 -6.934 -17.594 1.00 44.94 82 PRO A O 1
ATOM 604 N N . GLN A 1 83 ? 44.694 -5.439 -19.020 1.00 47.09 83 GLN A N 1
ATOM 605 C CA . GLN A 1 83 ? 45.598 -6.402 -19.660 1.00 47.09 83 GLN A CA 1
ATOM 606 C C . GLN A 1 83 ? 46.920 -6.593 -18.893 1.00 47.09 83 GLN A C 1
ATOM 608 O O . GLN A 1 83 ? 47.634 -7.555 -19.168 1.00 47.09 83 GLN A O 1
ATOM 613 N N . SER A 1 84 ? 47.260 -5.723 -17.925 1.00 43.91 84 SER A N 1
ATOM 614 C CA . SER A 1 84 ? 48.526 -5.846 -17.172 1.00 43.91 84 SER A CA 1
ATOM 615 C C . SER A 1 84 ? 48.584 -5.224 -15.762 1.00 43.91 84 SER A C 1
ATOM 617 O O . SER A 1 84 ? 49.373 -5.706 -14.950 1.00 43.91 84 SER A O 1
ATOM 619 N N . LYS A 1 85 ? 47.778 -4.203 -15.410 1.00 48.69 85 LYS A N 1
ATOM 620 C CA . LYS A 1 85 ? 47.758 -3.587 -14.060 1.00 48.69 85 LYS A CA 1
ATOM 621 C C . LYS A 1 85 ? 46.338 -3.246 -13.597 1.00 48.69 85 LYS A C 1
ATOM 623 O O . LYS A 1 85 ? 45.567 -2.657 -14.341 1.00 48.69 85 LYS A O 1
ATOM 628 N N . VAL A 1 86 ? 46.000 -3.582 -12.350 1.00 54.34 86 VAL A N 1
ATOM 629 C CA . VAL A 1 86 ? 44.698 -3.250 -11.745 1.00 54.34 86 VAL A CA 1
ATOM 630 C C . VAL A 1 86 ? 44.712 -1.797 -11.260 1.00 54.34 86 VAL A C 1
ATOM 632 O O . VAL A 1 86 ? 45.434 -1.467 -10.321 1.00 54.34 86 VAL A O 1
ATOM 635 N N . HIS A 1 87 ? 43.893 -0.931 -11.860 1.00 64.81 87 HIS A N 1
ATOM 636 C CA . HIS A 1 87 ? 43.667 0.422 -11.340 1.00 64.81 87 HIS A CA 1
ATOM 637 C C . HIS A 1 87 ? 42.845 0.351 -10.046 1.00 64.81 87 HIS A C 1
ATOM 639 O O . HIS A 1 87 ? 41.805 -0.306 -10.013 1.00 64.81 87 HIS A O 1
ATOM 645 N N . ALA A 1 88 ? 43.294 1.022 -8.979 1.00 71.19 88 ALA A N 1
ATOM 646 C CA . ALA A 1 88 ? 42.708 0.882 -7.641 1.00 71.19 88 ALA A CA 1
ATOM 647 C C . ALA A 1 88 ? 41.204 1.222 -7.594 1.00 71.19 88 ALA A C 1
ATOM 649 O O . ALA A 1 88 ? 40.427 0.480 -7.000 1.00 71.19 88 ALA A O 1
ATOM 650 N N . ILE A 1 89 ? 40.776 2.301 -8.259 1.00 73.00 89 ILE A N 1
ATOM 651 C CA . ILE A 1 89 ? 39.372 2.757 -8.256 1.00 73.00 89 ILE A CA 1
ATOM 652 C C . ILE A 1 89 ? 38.481 1.828 -9.095 1.00 73.00 89 ILE A C 1
ATOM 654 O O . ILE A 1 89 ? 37.408 1.425 -8.641 1.00 73.00 89 ILE A O 1
ATOM 658 N N . SER A 1 90 ? 38.947 1.420 -10.278 1.00 73.12 90 SER A N 1
ATOM 659 C CA . SER A 1 90 ? 38.248 0.446 -11.123 1.00 73.12 90 SER A CA 1
ATOM 660 C C . SER A 1 90 ? 38.136 -0.909 -10.423 1.00 73.12 90 SER A C 1
ATOM 662 O O . SER A 1 90 ? 37.060 -1.489 -10.387 1.00 73.12 90 SER A O 1
ATOM 664 N N . GLY A 1 91 ? 39.199 -1.369 -9.754 1.00 77.50 91 GLY A N 1
ATOM 665 C CA . GLY A 1 91 ? 39.185 -2.600 -8.962 1.00 77.50 91 GLY A CA 1
ATOM 666 C C . GLY A 1 91 ? 38.183 -2.567 -7.804 1.00 77.50 91 GLY A C 1
ATOM 667 O O . GLY A 1 91 ? 37.464 -3.542 -7.603 1.00 77.50 91 GLY A O 1
ATOM 668 N N . ILE A 1 92 ? 38.081 -1.449 -7.075 1.00 83.25 92 ILE A N 1
ATOM 669 C CA . ILE A 1 92 ? 37.074 -1.276 -6.011 1.00 83.25 92 ILE A CA 1
ATOM 670 C C . ILE A 1 92 ? 35.658 -1.292 -6.596 1.00 83.25 92 ILE A C 1
ATOM 672 O O . ILE A 1 92 ? 34.788 -1.987 -6.074 1.00 83.25 92 ILE A O 1
ATOM 676 N N . THR A 1 93 ? 35.428 -0.566 -7.692 1.00 82.25 93 THR A N 1
ATOM 677 C CA . THR A 1 93 ? 34.109 -0.485 -8.345 1.00 82.25 93 THR A CA 1
ATOM 678 C C . THR A 1 93 ? 33.652 -1.856 -8.840 1.00 82.25 93 THR A C 1
ATOM 680 O O . THR A 1 93 ? 32.519 -2.261 -8.596 1.00 82.25 93 THR A O 1
ATOM 683 N N . THR A 1 94 ? 34.559 -2.615 -9.450 1.00 83.75 94 THR A N 1
ATOM 684 C CA . THR A 1 94 ? 34.313 -3.992 -9.879 1.00 83.75 94 THR A CA 1
ATOM 685 C C . THR A 1 94 ? 34.098 -4.940 -8.692 1.00 83.75 94 THR A C 1
ATOM 687 O O . THR A 1 94 ? 33.230 -5.804 -8.731 1.00 83.75 94 THR A O 1
ATOM 690 N N . ALA A 1 95 ? 34.843 -4.802 -7.594 1.00 87.25 95 ALA A N 1
ATOM 691 C CA . ALA A 1 95 ? 34.606 -5.631 -6.409 1.00 87.25 95 ALA A CA 1
ATOM 692 C C . ALA A 1 95 ? 33.205 -5.392 -5.818 1.00 87.25 95 ALA A C 1
ATOM 694 O O . ALA A 1 95 ? 32.533 -6.339 -5.406 1.00 87.25 95 ALA A O 1
ATOM 695 N N . LEU A 1 96 ? 32.744 -4.137 -5.820 1.00 90.19 96 LEU A N 1
ATOM 696 C CA . LEU A 1 96 ? 31.383 -3.787 -5.422 1.00 90.19 96 LEU A CA 1
ATOM 697 C C . LEU A 1 96 ? 30.345 -4.368 -6.387 1.00 90.19 96 LEU A C 1
ATOM 699 O O . LEU A 1 96 ? 29.351 -4.904 -5.902 1.00 90.19 96 LEU A O 1
ATOM 703 N N . SER A 1 97 ? 30.608 -4.350 -7.702 1.00 89.19 97 SER A N 1
ATOM 704 C CA . SER A 1 97 ? 29.700 -4.902 -8.720 1.00 89.19 97 SER A CA 1
ATOM 705 C C . SER A 1 97 ? 29.468 -6.409 -8.568 1.00 89.19 97 SER A C 1
ATOM 707 O O . SER A 1 97 ? 28.368 -6.900 -8.806 1.00 89.19 97 SER A O 1
ATOM 709 N N . ILE A 1 98 ? 30.460 -7.163 -8.083 1.00 92.81 98 ILE A N 1
ATOM 710 C CA . ILE A 1 98 ? 30.284 -8.588 -7.756 1.00 92.81 98 ILE A CA 1
ATOM 711 C C . ILE A 1 98 ? 29.238 -8.750 -6.643 1.00 92.81 98 ILE A C 1
ATOM 713 O O . ILE A 1 98 ? 28.332 -9.581 -6.742 1.00 92.81 98 ILE A O 1
ATOM 717 N N . VAL A 1 99 ? 29.342 -7.953 -5.577 1.00 94.62 99 VAL A N 1
ATOM 718 C CA . VAL A 1 99 ? 28.436 -8.047 -4.425 1.00 94.62 99 VAL A CA 1
ATOM 719 C C . VAL A 1 99 ? 27.036 -7.549 -4.786 1.00 94.62 99 VAL A C 1
ATOM 721 O O . VAL A 1 99 ? 26.053 -8.232 -4.485 1.00 94.62 99 VAL A O 1
ATOM 724 N N . SER A 1 100 ? 26.924 -6.395 -5.454 1.00 94.06 100 SER A N 1
ATOM 725 C CA . SER A 1 100 ? 25.635 -5.862 -5.912 1.00 94.06 100 SER A CA 1
ATOM 726 C C . SER A 1 100 ? 24.999 -6.754 -6.970 1.00 94.06 100 SER A C 1
ATOM 728 O O . SER A 1 100 ? 23.810 -7.037 -6.860 1.00 94.06 100 SER A O 1
ATOM 730 N N . GLY A 1 101 ? 25.768 -7.284 -7.920 1.00 93.75 101 GLY A N 1
ATOM 731 C CA . GLY A 1 101 ? 25.278 -8.189 -8.956 1.00 93.75 101 GLY A CA 1
ATOM 732 C C . GLY A 1 101 ? 24.692 -9.476 -8.374 1.00 93.75 101 GLY A C 1
ATOM 733 O O . GLY A 1 101 ? 23.555 -9.838 -8.683 1.00 93.75 101 GLY A O 1
ATOM 734 N N . ALA A 1 102 ? 25.400 -10.124 -7.441 1.00 95.00 102 ALA A N 1
ATOM 735 C CA . ALA A 1 102 ? 24.877 -11.295 -6.732 1.00 95.00 102 ALA A CA 1
ATOM 736 C C . ALA A 1 102 ? 23.602 -10.962 -5.935 1.00 95.00 102 ALA A C 1
ATOM 738 O O . ALA A 1 102 ? 22.632 -11.725 -5.947 1.00 95.00 102 ALA A O 1
ATOM 739 N N . PHE A 1 103 ? 23.578 -9.801 -5.273 1.00 95.06 103 PHE A N 1
ATOM 740 C CA . PHE A 1 103 ? 22.406 -9.327 -4.545 1.00 95.06 103 PHE A CA 1
ATOM 741 C C . PHE A 1 103 ? 21.203 -9.109 -5.475 1.00 95.06 103 PHE A C 1
ATOM 743 O O . PHE A 1 103 ? 20.119 -9.623 -5.203 1.00 95.06 103 PHE A O 1
ATOM 750 N N . VAL A 1 104 ? 21.382 -8.393 -6.587 1.00 94.75 104 VAL A N 1
ATOM 751 C CA . VAL A 1 104 ? 20.319 -8.091 -7.557 1.00 94.75 104 VAL A CA 1
ATOM 752 C C . VAL A 1 104 ? 19.818 -9.375 -8.229 1.00 94.75 104 VAL A C 1
ATOM 754 O O . VAL A 1 104 ? 18.608 -9.539 -8.385 1.00 94.75 104 VAL A O 1
ATOM 757 N N . ALA A 1 105 ? 20.706 -10.328 -8.529 1.00 94.56 105 ALA A N 1
ATOM 758 C CA . ALA A 1 105 ? 20.345 -11.598 -9.159 1.00 94.56 105 ALA A CA 1
ATOM 759 C C . ALA A 1 105 ? 19.500 -12.521 -8.262 1.00 94.56 105 ALA A C 1
ATOM 761 O O . ALA A 1 105 ? 18.688 -13.289 -8.778 1.00 94.56 105 ALA A O 1
ATOM 762 N N . ILE A 1 106 ? 19.687 -12.473 -6.937 1.00 92.38 106 ILE A N 1
ATOM 763 C CA . ILE A 1 106 ? 19.059 -13.412 -5.986 1.00 92.38 106 ILE A CA 1
ATOM 764 C C . ILE A 1 106 ? 17.916 -12.754 -5.199 1.00 92.38 106 ILE A C 1
ATOM 766 O O . ILE A 1 106 ? 16.874 -13.368 -4.968 1.00 92.38 106 ILE A O 1
ATOM 770 N N . LEU A 1 107 ? 18.098 -11.506 -4.763 1.00 90.62 107 LEU A N 1
ATOM 771 C CA . LEU A 1 107 ? 17.198 -10.779 -3.858 1.00 90.62 107 LEU A CA 1
ATOM 772 C C . LEU A 1 107 ? 16.512 -9.579 -4.524 1.00 90.62 107 LEU A C 1
ATOM 774 O O . LEU A 1 107 ? 15.749 -8.879 -3.854 1.00 90.62 107 LEU A O 1
ATOM 778 N N . GLY A 1 108 ? 16.754 -9.348 -5.819 1.00 87.88 108 GLY A N 1
ATOM 779 C CA . GLY A 1 108 ? 16.342 -8.137 -6.524 1.00 87.88 108 GLY A CA 1
ATOM 780 C C . GLY A 1 108 ? 14.852 -7.823 -6.402 1.00 87.88 108 GLY A C 1
ATOM 781 O O . GLY A 1 108 ? 14.488 -6.710 -6.034 1.00 87.88 108 GLY A O 1
ATOM 782 N N . PHE A 1 109 ? 13.979 -8.807 -6.629 1.00 87.25 109 PHE A N 1
ATOM 783 C CA . PHE A 1 109 ? 12.536 -8.597 -6.518 1.00 87.25 109 PHE A CA 1
ATOM 784 C C . PHE A 1 109 ? 12.060 -8.417 -5.065 1.00 87.25 109 PHE A C 1
ATOM 786 O O . PHE A 1 109 ? 11.272 -7.514 -4.781 1.00 87.25 109 PHE A O 1
ATOM 793 N N . LYS A 1 110 ? 12.573 -9.224 -4.123 1.00 86.25 110 LYS A N 1
ATOM 794 C CA . LYS A 1 110 ? 12.228 -9.122 -2.691 1.00 86.25 110 LYS A CA 1
ATOM 795 C C . LYS A 1 110 ? 12.546 -7.739 -2.131 1.00 86.25 110 LYS A C 1
ATOM 797 O O . LYS A 1 110 ? 11.757 -7.146 -1.403 1.00 86.25 110 LYS A O 1
ATOM 802 N N . MET A 1 111 ? 13.715 -7.226 -2.500 1.00 89.06 111 MET A N 1
ATOM 803 C CA . MET A 1 111 ? 14.232 -5.929 -2.083 1.00 89.06 111 MET A CA 1
ATOM 804 C C . MET A 1 111 ? 14.142 -4.921 -3.233 1.00 89.06 111 MET A C 1
ATOM 806 O O . MET A 1 111 ? 15.096 -4.190 -3.498 1.00 89.06 111 MET A O 1
ATOM 810 N N . ARG A 1 112 ? 12.981 -4.854 -3.902 1.00 86.62 112 ARG A N 1
ATOM 811 C CA . ARG A 1 112 ? 12.753 -4.053 -5.122 1.00 86.62 112 ARG A CA 1
ATOM 812 C C . ARG A 1 112 ? 13.237 -2.604 -5.049 1.00 86.62 112 ARG A C 1
ATOM 814 O O . ARG A 1 112 ? 13.786 -2.096 -6.017 1.00 86.62 112 ARG A O 1
ATOM 821 N N . ARG A 1 113 ? 13.093 -1.947 -3.892 1.00 90.75 113 ARG A N 1
ATOM 822 C CA . ARG A 1 113 ? 13.566 -0.566 -3.681 1.00 90.75 113 ARG A CA 1
ATOM 823 C C . ARG A 1 113 ? 15.090 -0.461 -3.749 1.00 90.75 113 ARG A C 1
ATOM 825 O O . ARG A 1 113 ? 15.613 0.462 -4.360 1.00 90.75 113 ARG A O 1
ATOM 832 N N . LEU A 1 114 ? 15.793 -1.426 -3.157 1.00 92.44 114 LEU A N 1
ATOM 833 C CA . LEU A 1 114 ? 17.252 -1.477 -3.188 1.00 92.44 114 LEU A CA 1
ATOM 834 C C . LEU A 1 114 ? 17.761 -1.910 -4.570 1.00 92.44 114 LEU A C 1
ATOM 836 O O . LEU A 1 114 ? 18.737 -1.356 -5.056 1.00 92.44 114 LEU A O 1
ATOM 840 N N . ALA A 1 115 ? 17.068 -2.830 -5.245 1.00 92.56 115 ALA A N 1
ATOM 841 C CA . ALA A 1 115 ? 17.391 -3.197 -6.624 1.00 92.56 115 ALA A CA 1
ATOM 842 C C . ALA A 1 115 ? 17.219 -2.019 -7.597 1.00 92.56 115 ALA A C 1
ATOM 844 O O . ALA A 1 115 ? 18.088 -1.793 -8.436 1.00 92.56 115 ALA A O 1
ATOM 845 N N . ALA A 1 116 ? 16.148 -1.230 -7.448 1.00 94.62 116 ALA A N 1
ATOM 846 C CA . ALA A 1 116 ? 15.937 -0.005 -8.216 1.00 94.62 116 ALA A CA 1
ATOM 847 C C . ALA A 1 116 ? 17.024 1.044 -7.942 1.00 94.62 116 ALA A C 1
ATOM 849 O O . ALA A 1 116 ? 17.485 1.694 -8.878 1.00 94.62 116 ALA A O 1
ATOM 850 N N . LEU A 1 117 ? 17.484 1.165 -6.690 1.00 96.38 117 LEU A N 1
ATOM 851 C CA . LEU A 1 117 ? 18.610 2.029 -6.339 1.00 96.38 117 LEU A CA 1
ATOM 852 C C . LEU A 1 117 ? 19.908 1.585 -7.022 1.00 96.38 117 LEU A C 1
ATOM 854 O O . LEU A 1 117 ? 20.585 2.421 -7.608 1.00 96.38 117 LEU A O 1
ATOM 858 N N . LEU A 1 118 ? 20.238 0.291 -6.989 1.00 95.25 118 LEU A N 1
ATOM 859 C CA . LEU A 1 118 ? 21.460 -0.244 -7.605 1.00 95.25 118 LEU A CA 1
ATOM 860 C C . LEU A 1 118 ? 21.426 -0.135 -9.138 1.00 95.25 118 LEU A C 1
ATOM 862 O O . LEU A 1 118 ? 22.391 0.326 -9.744 1.00 95.25 118 LEU A O 1
ATOM 866 N N . CYS A 1 119 ? 20.293 -0.468 -9.764 1.00 94.62 119 CYS A N 1
ATOM 867 C CA . CYS A 1 119 ? 20.108 -0.313 -11.210 1.00 94.62 119 CYS A CA 1
ATOM 868 C C . CYS A 1 119 ? 20.165 1.164 -11.630 1.00 94.62 119 CYS A C 1
ATOM 870 O O . CYS A 1 119 ? 20.839 1.505 -12.600 1.00 94.62 119 CYS A O 1
ATOM 872 N N . GLY A 1 120 ? 19.500 2.050 -10.881 1.00 93.75 120 GLY A N 1
ATOM 873 C CA . GLY A 1 120 ? 19.541 3.493 -11.114 1.00 93.75 120 GLY A CA 1
ATOM 874 C C . GLY A 1 120 ? 20.931 4.088 -10.893 1.00 93.75 120 GLY A C 1
ATOM 875 O O . GLY A 1 120 ? 21.348 4.949 -11.665 1.00 93.75 120 GLY A O 1
ATOM 876 N N . PHE A 1 121 ? 21.679 3.587 -9.907 1.00 95.25 121 PHE A N 1
ATOM 877 C CA . PHE A 1 121 ? 23.065 3.979 -9.672 1.00 95.25 121 PHE A CA 1
ATOM 878 C C . PHE A 1 121 ? 23.965 3.597 -10.846 1.00 95.25 121 PHE A C 1
ATOM 880 O O . PHE A 1 121 ? 24.724 4.438 -11.319 1.00 95.25 121 PHE A O 1
ATOM 887 N N . ALA A 1 122 ? 23.847 2.372 -11.365 1.00 90.75 122 ALA A N 1
ATOM 888 C CA . ALA A 1 122 ? 24.625 1.929 -12.519 1.00 90.75 122 ALA A CA 1
ATOM 889 C C . ALA A 1 122 ? 24.307 2.755 -13.778 1.00 90.75 122 ALA A C 1
ATOM 891 O O . ALA A 1 122 ? 25.217 3.278 -14.420 1.00 90.75 122 ALA A O 1
ATOM 892 N N . VAL A 1 123 ? 23.022 2.932 -14.108 1.00 90.88 123 VAL A N 1
ATOM 893 C CA . VAL A 1 123 ? 22.595 3.684 -15.302 1.00 90.88 123 VAL A CA 1
ATOM 894 C C . VAL A 1 123 ? 22.957 5.166 -15.187 1.00 90.88 123 VAL A C 1
ATOM 896 O O . VAL A 1 123 ? 23.543 5.730 -16.114 1.00 90.88 123 VAL A O 1
ATOM 899 N N . GLY A 1 124 ? 22.643 5.800 -14.055 1.00 89.19 124 GLY A N 1
ATOM 900 C CA . GLY A 1 124 ? 22.949 7.208 -13.810 1.00 89.19 124 GLY A CA 1
ATOM 901 C C . GLY A 1 124 ? 24.448 7.472 -13.732 1.00 89.19 124 GLY A C 1
ATOM 902 O O . GLY A 1 124 ? 24.939 8.412 -14.351 1.00 89.19 124 GLY A O 1
ATOM 903 N N . GLY A 1 125 ? 25.185 6.602 -13.042 1.00 87.94 125 GLY A N 1
ATOM 904 C CA . GLY A 1 125 ? 26.631 6.699 -12.903 1.00 87.94 125 GLY A CA 1
ATOM 905 C C . GLY A 1 125 ? 27.341 6.580 -14.245 1.00 87.94 125 GLY A C 1
ATOM 906 O O . GLY A 1 125 ? 28.118 7.465 -14.590 1.00 87.94 125 GLY A O 1
ATOM 907 N N . LEU A 1 126 ? 27.039 5.549 -15.043 1.00 85.75 126 LEU A N 1
ATOM 908 C CA . LEU A 1 126 ? 27.654 5.360 -16.364 1.00 85.75 126 LEU A CA 1
ATOM 909 C C . LEU A 1 126 ? 27.309 6.496 -17.336 1.00 85.75 126 LEU A C 1
ATOM 911 O O . LEU A 1 126 ? 28.180 6.955 -18.072 1.00 85.75 126 LEU A O 1
ATOM 915 N N . SER A 1 127 ? 26.068 6.990 -17.308 1.00 85.81 127 SER A N 1
ATOM 916 C CA . SER A 1 127 ? 25.641 8.105 -18.165 1.00 85.81 127 SER A CA 1
ATOM 917 C C . SER A 1 127 ? 26.357 9.408 -17.798 1.00 85.81 127 SER A C 1
ATOM 919 O O . SER A 1 127 ? 26.856 10.111 -18.675 1.00 85.81 127 SER A O 1
ATOM 921 N N . CYS A 1 128 ? 26.460 9.722 -16.503 1.00 86.69 128 CYS A N 1
ATOM 922 C CA . CYS A 1 128 ? 27.176 10.906 -16.027 1.00 86.69 128 CYS A CA 1
ATOM 923 C C . CYS A 1 128 ? 28.694 10.781 -16.193 1.00 86.69 128 CYS A C 1
ATOM 925 O O . CYS A 1 128 ? 29.349 11.781 -16.472 1.00 86.69 128 CYS A O 1
ATOM 927 N N . TYR A 1 129 ? 29.251 9.575 -16.066 1.00 82.94 129 TYR A N 1
ATOM 928 C CA . TYR A 1 129 ? 30.657 9.295 -16.350 1.00 82.94 129 TYR A CA 1
ATOM 929 C C . TYR A 1 129 ? 30.982 9.554 -17.824 1.00 82.94 129 TYR A C 1
ATOM 931 O O . TYR A 1 129 ? 31.924 10.282 -18.119 1.00 82.94 129 TYR A O 1
ATOM 939 N N . ALA A 1 130 ? 30.158 9.036 -18.742 1.00 78.31 130 ALA A N 1
ATOM 940 C CA . ALA A 1 130 ? 30.315 9.275 -20.174 1.00 78.31 130 ALA A CA 1
ATOM 941 C C . ALA A 1 130 ? 30.169 10.763 -20.527 1.00 78.31 130 ALA A C 1
ATOM 943 O O . ALA A 1 130 ? 30.968 11.292 -21.288 1.00 78.31 130 ALA A O 1
ATOM 944 N N . LEU A 1 131 ? 29.194 11.465 -19.939 1.00 80.25 131 LEU A N 1
ATOM 945 C CA . LEU A 1 131 ? 29.036 12.910 -20.133 1.00 80.25 131 LEU A CA 1
ATOM 946 C C . LEU A 1 131 ? 30.247 13.703 -19.610 1.00 80.25 131 LEU A C 1
ATOM 948 O O . LEU A 1 131 ? 30.644 14.713 -20.193 1.00 80.25 131 LEU A O 1
ATOM 952 N N . ALA A 1 132 ? 30.835 13.258 -18.499 1.00 78.88 132 ALA A N 1
ATOM 953 C CA . ALA A 1 132 ? 31.978 13.924 -17.897 1.00 78.88 132 ALA A CA 1
ATOM 954 C C . ALA A 1 132 ? 33.239 13.818 -18.757 1.00 78.88 132 ALA A C 1
ATOM 956 O O . ALA A 1 132 ? 33.962 14.806 -18.885 1.00 78.88 132 ALA A O 1
ATOM 957 N N . THR A 1 133 ? 33.466 12.655 -19.372 1.00 70.50 133 THR A N 1
ATOM 958 C CA . THR A 1 133 ? 34.618 12.413 -20.247 1.00 70.50 133 THR A CA 1
ATOM 959 C C . THR A 1 133 ? 34.465 13.026 -21.638 1.00 70.50 133 THR A C 1
ATOM 961 O O . THR A 1 133 ? 35.476 13.276 -22.287 1.00 70.50 133 THR A O 1
ATOM 964 N N . THR A 1 134 ? 33.241 13.300 -22.107 1.00 69.69 134 THR A N 1
ATOM 965 C CA . THR A 1 134 ? 33.008 13.866 -23.449 1.00 69.69 134 THR A CA 1
ATOM 966 C C . THR A 1 134 ? 32.746 15.372 -23.468 1.00 69.69 134 THR A C 1
ATOM 968 O O . THR A 1 134 ? 33.098 16.023 -24.451 1.00 69.69 134 THR A O 1
ATOM 971 N N . VAL A 1 135 ? 32.129 15.938 -22.422 1.00 70.19 135 VAL A N 1
ATOM 972 C CA . VAL A 1 135 ? 31.629 17.328 -22.442 1.00 70.19 135 VAL A CA 1
ATOM 973 C C . VAL A 1 135 ? 32.191 18.197 -21.317 1.00 70.19 135 VAL A C 1
ATOM 975 O O . VAL A 1 135 ? 32.487 19.366 -21.553 1.00 70.19 135 VAL A O 1
ATOM 978 N N . LEU A 1 136 ? 32.292 17.676 -20.088 1.00 66.56 136 LEU A N 1
ATOM 979 C CA . LEU A 1 136 ? 32.539 18.518 -18.905 1.00 66.56 136 LEU A CA 1
ATOM 980 C C . LEU A 1 136 ? 34.022 18.770 -18.619 1.00 66.56 136 LEU A C 1
ATOM 982 O O . LEU A 1 136 ? 34.371 19.862 -18.178 1.00 66.56 136 LEU A O 1
ATOM 986 N N . PHE A 1 137 ? 34.885 17.781 -18.847 1.00 66.25 137 PHE A N 1
ATOM 987 C CA . PHE A 1 137 ? 36.308 17.878 -18.530 1.00 66.25 137 PHE A CA 1
ATOM 988 C C . PHE A 1 137 ? 37.143 17.609 -19.779 1.00 66.25 137 PHE A C 1
ATOM 990 O O . PHE A 1 137 ? 37.575 16.491 -20.021 1.00 66.25 137 PHE A O 1
ATOM 997 N N . SER A 1 138 ? 37.376 18.649 -20.578 1.00 60.69 138 SER A N 1
ATOM 998 C CA . SER A 1 138 ? 38.242 18.567 -21.765 1.00 60.69 138 SER A CA 1
ATOM 999 C C . SER A 1 138 ? 39.741 18.622 -21.429 1.00 60.69 138 SER A C 1
ATOM 1001 O O . SER A 1 138 ? 40.571 18.392 -22.307 1.00 60.69 138 SER A O 1
ATOM 1003 N N . ASP A 1 139 ? 40.095 18.934 -20.176 1.00 60.53 139 ASP A N 1
ATOM 1004 C CA . ASP A 1 139 ? 41.481 19.045 -19.718 1.00 60.53 139 ASP A CA 1
ATOM 1005 C C . ASP A 1 139 ? 42.044 17.677 -19.267 1.00 60.53 139 ASP A C 1
ATOM 1007 O O . ASP A 1 139 ? 41.478 17.045 -18.366 1.00 60.53 139 ASP A O 1
ATOM 1011 N N . PRO A 1 140 ? 43.202 17.227 -19.799 1.00 59.16 140 PRO A N 1
ATOM 1012 C CA . PRO A 1 140 ? 43.751 15.890 -19.532 1.00 59.16 140 PRO A CA 1
ATOM 1013 C C . PRO A 1 140 ? 44.088 15.608 -18.060 1.00 59.16 140 PRO A C 1
ATOM 1015 O O . PRO A 1 140 ? 44.153 14.455 -17.644 1.00 59.16 140 PRO A O 1
ATOM 1018 N N . SER A 1 141 ? 44.334 16.649 -17.259 1.00 60.75 141 SER A N 1
ATOM 1019 C CA . SER A 1 141 ? 44.816 16.520 -15.877 1.00 60.75 141 SER A CA 1
ATOM 1020 C C . SER A 1 141 ? 43.707 16.291 -14.844 1.00 60.75 141 SER A C 1
ATOM 1022 O O . SER A 1 141 ? 43.979 15.764 -13.766 1.00 60.75 141 SER A O 1
ATOM 1024 N N . SER A 1 142 ? 42.462 16.666 -15.151 1.00 63.59 142 SER A N 1
ATOM 1025 C CA . SER A 1 142 ? 41.316 16.618 -14.228 1.00 63.59 142 SER A CA 1
ATOM 1026 C C . SER A 1 142 ? 40.201 15.669 -14.682 1.00 63.59 142 SER A C 1
ATOM 1028 O O . SER A 1 142 ? 39.320 15.347 -13.880 1.00 63.59 142 SER A O 1
ATOM 1030 N N . ILE A 1 143 ? 40.275 15.154 -15.916 1.00 69.25 143 ILE A N 1
ATOM 1031 C CA . ILE A 1 143 ? 39.264 14.270 -16.513 1.00 69.25 143 ILE A CA 1
ATOM 1032 C C . ILE A 1 143 ? 39.031 12.995 -15.689 1.00 69.25 143 ILE A C 1
ATOM 1034 O O . ILE A 1 143 ? 37.891 12.576 -15.514 1.00 69.25 143 ILE A O 1
ATOM 1038 N N . VAL A 1 144 ? 40.088 12.437 -15.079 1.00 70.25 144 VAL A N 1
ATOM 1039 C CA . VAL A 1 144 ? 40.011 11.222 -14.249 1.00 70.25 144 VAL A CA 1
ATOM 1040 C C . VAL A 1 144 ? 39.143 11.457 -13.021 1.00 70.25 144 VAL A C 1
ATOM 1042 O O . VAL A 1 144 ? 38.135 10.785 -12.812 1.00 70.25 144 VAL A O 1
ATOM 1045 N N . LEU A 1 145 ? 39.533 12.428 -12.197 1.00 75.56 145 LEU A N 1
ATOM 1046 C CA . LEU A 1 145 ? 38.867 12.700 -10.930 1.00 75.56 145 LEU A CA 1
ATOM 1047 C C . LEU A 1 145 ? 37.444 13.228 -11.160 1.00 75.56 145 LEU A C 1
ATOM 1049 O O . LEU A 1 145 ? 36.516 12.813 -10.467 1.00 75.56 145 LEU A O 1
ATOM 1053 N N . GLY A 1 146 ? 37.267 14.094 -12.162 1.00 78.94 146 GLY A N 1
ATOM 1054 C CA . GLY A 1 146 ? 35.969 14.643 -12.544 1.00 78.94 146 GLY A CA 1
ATOM 1055 C C . GLY A 1 146 ? 34.985 13.577 -13.029 1.00 78.94 146 GLY A C 1
ATOM 1056 O O . GLY A 1 146 ? 33.817 13.598 -12.629 1.00 78.94 146 GLY A O 1
ATOM 1057 N N . ALA A 1 147 ? 35.445 12.601 -13.819 1.00 79.94 147 ALA A N 1
ATOM 1058 C CA . ALA A 1 147 ? 34.605 11.508 -14.301 1.00 79.94 147 ALA A CA 1
ATOM 1059 C C . ALA A 1 147 ? 34.143 10.583 -13.165 1.00 79.94 147 ALA A C 1
ATOM 1061 O O . ALA A 1 147 ? 32.956 10.271 -13.072 1.00 79.94 147 ALA A O 1
ATOM 1062 N N . TRP A 1 148 ? 35.035 10.212 -12.240 1.00 83.19 148 TRP A N 1
ATOM 1063 C CA . TRP A 1 148 ? 34.674 9.381 -11.083 1.00 83.19 148 TRP A CA 1
ATOM 1064 C C . TRP A 1 148 ? 33.755 10.095 -10.082 1.00 83.19 148 TRP A C 1
ATOM 1066 O O . TRP A 1 148 ? 32.838 9.476 -9.540 1.00 83.19 148 TRP A O 1
ATOM 1076 N N . LEU A 1 149 ? 33.942 11.400 -9.863 1.00 87.62 149 LEU A N 1
ATOM 1077 C CA . LEU A 1 149 ? 33.015 12.197 -9.052 1.00 87.62 149 LEU A CA 1
ATOM 1078 C C . LEU A 1 149 ? 31.633 12.290 -9.710 1.00 87.62 149 LEU A C 1
ATOM 1080 O O . LEU A 1 149 ? 30.617 12.129 -9.035 1.00 87.62 149 LEU A O 1
ATOM 1084 N N . SER A 1 150 ? 31.591 12.486 -11.030 1.00 87.25 150 SER A N 1
ATOM 1085 C CA . SER A 1 150 ? 30.340 12.536 -11.795 1.00 87.25 150 SER A CA 1
ATOM 1086 C C . SER A 1 150 ? 29.616 11.189 -11.794 1.00 87.25 150 SER A C 1
ATOM 1088 O O . SER A 1 150 ? 28.395 11.158 -11.660 1.00 87.25 150 SER A O 1
ATOM 1090 N N . PHE A 1 151 ? 30.358 10.079 -11.860 1.00 88.44 151 PHE A N 1
ATOM 1091 C CA . PHE A 1 151 ? 29.820 8.729 -11.692 1.00 88.44 151 PHE A CA 1
ATOM 1092 C C . PHE A 1 151 ? 29.134 8.562 -10.330 1.00 88.44 151 PHE A C 1
ATOM 1094 O O . PHE A 1 151 ? 27.982 8.136 -10.266 1.00 88.44 151 PHE A O 1
ATOM 1101 N N . LEU A 1 152 ? 29.809 8.943 -9.240 1.00 90.94 152 LEU A N 1
ATOM 1102 C CA . LEU A 1 152 ? 29.279 8.782 -7.885 1.00 90.94 152 LEU A CA 1
ATOM 1103 C C . LEU A 1 152 ? 28.040 9.656 -7.642 1.00 90.94 152 LEU A C 1
ATOM 1105 O O . LEU A 1 152 ? 27.023 9.163 -7.154 1.00 90.94 152 LEU A O 1
ATOM 1109 N N . VAL A 1 153 ? 28.117 10.946 -7.985 1.00 93.62 153 VAL A N 1
ATOM 1110 C CA . VAL A 1 153 ? 27.025 11.908 -7.761 1.00 93.62 153 VAL A CA 1
ATOM 1111 C C . VAL A 1 153 ? 25.834 11.603 -8.667 1.00 93.62 153 VAL A C 1
ATOM 1113 O O . VAL A 1 153 ? 24.700 11.551 -8.188 1.00 93.62 153 VAL A O 1
ATOM 1116 N N . GLY A 1 154 ? 26.083 11.350 -9.954 1.00 91.88 154 GLY A N 1
ATOM 1117 C CA . GLY A 1 154 ? 25.047 10.986 -10.920 1.00 91.88 154 GLY A CA 1
ATOM 1118 C C . GLY A 1 154 ? 24.360 9.672 -10.561 1.00 91.88 154 GLY A C 1
ATOM 1119 O O . GLY A 1 154 ? 23.130 9.590 -10.572 1.00 91.88 154 GLY A O 1
ATOM 1120 N N . GLY A 1 155 ? 25.141 8.669 -10.152 1.00 93.06 155 GLY A N 1
ATOM 1121 C CA . GLY A 1 155 ? 24.623 7.390 -9.683 1.00 93.06 155 GLY A CA 1
ATOM 1122 C C . GLY A 1 155 ? 23.752 7.533 -8.434 1.00 93.06 155 GLY A C 1
ATOM 1123 O O . GLY A 1 155 ? 22.632 7.025 -8.407 1.00 93.06 155 GLY A O 1
ATOM 1124 N N . LEU A 1 156 ? 24.207 8.261 -7.408 1.00 96.06 156 LEU A N 1
ATOM 1125 C CA . LEU A 1 156 ? 23.421 8.484 -6.186 1.00 96.06 156 LEU A CA 1
ATOM 1126 C C . LEU A 1 156 ? 22.114 9.228 -6.470 1.00 96.06 156 LEU A C 1
ATOM 1128 O O . LEU A 1 156 ? 21.065 8.819 -5.976 1.00 96.06 156 LEU A O 1
ATOM 1132 N N . LEU A 1 157 ? 22.159 10.283 -7.287 1.00 96.00 157 LEU A N 1
ATOM 1133 C CA . LEU A 1 157 ? 20.978 11.071 -7.632 1.00 96.00 157 LEU A CA 1
ATOM 1134 C C . LEU A 1 157 ? 19.922 10.208 -8.337 1.00 96.00 157 LEU A C 1
ATOM 1136 O O . LEU A 1 157 ? 18.780 10.126 -7.883 1.00 96.00 157 LEU A O 1
ATOM 1140 N N . VAL A 1 158 ? 20.307 9.536 -9.426 1.00 95.19 158 VAL A N 1
ATOM 1141 C CA . VAL A 1 158 ? 19.384 8.707 -10.214 1.00 95.19 158 VAL A CA 1
ATOM 1142 C C . VAL A 1 158 ? 18.925 7.490 -9.410 1.00 95.19 158 VAL A C 1
ATOM 1144 O O . VAL A 1 158 ? 17.738 7.163 -9.426 1.00 95.19 158 VAL A O 1
ATOM 1147 N N . GLY A 1 159 ? 19.820 6.858 -8.646 1.00 94.81 159 GLY A N 1
ATOM 1148 C CA . GLY A 1 159 ? 19.500 5.728 -7.774 1.00 94.81 159 GLY A CA 1
ATOM 1149 C C . GLY A 1 159 ? 18.473 6.077 -6.694 1.00 94.81 159 GLY A C 1
ATOM 1150 O O . GLY A 1 159 ? 17.498 5.347 -6.514 1.00 94.81 159 GLY A O 1
ATOM 1151 N N . VAL A 1 160 ? 18.625 7.220 -6.017 1.00 96.62 160 VAL A N 1
ATOM 1152 C CA . VAL A 1 160 ? 17.655 7.683 -5.009 1.00 96.62 160 VAL A CA 1
ATOM 1153 C C . VAL A 1 160 ? 16.310 8.017 -5.655 1.00 96.62 160 VAL A C 1
ATOM 1155 O O . VAL A 1 160 ? 15.276 7.613 -5.126 1.00 96.62 160 VAL A O 1
ATOM 1158 N N . ILE A 1 161 ? 16.290 8.667 -6.824 1.00 96.12 161 ILE A N 1
ATOM 1159 C CA . ILE A 1 161 ? 15.039 8.938 -7.554 1.00 96.12 161 ILE A CA 1
ATOM 1160 C C . ILE A 1 161 ? 14.316 7.628 -7.903 1.00 96.12 161 ILE A C 1
ATOM 1162 O O . ILE A 1 161 ? 13.116 7.507 -7.653 1.00 96.12 161 ILE A O 1
ATOM 1166 N N . CYS A 1 162 ? 15.040 6.626 -8.411 1.00 95.62 162 CYS A N 1
ATOM 1167 C CA . CYS A 1 162 ? 14.482 5.309 -8.736 1.00 95.62 162 CYS A CA 1
ATOM 1168 C C . CYS A 1 162 ? 13.946 4.573 -7.499 1.00 95.62 162 CYS A C 1
ATOM 1170 O O . CYS A 1 162 ? 12.964 3.841 -7.592 1.00 95.62 162 CYS A O 1
ATOM 1172 N N . MET A 1 163 ? 14.572 4.771 -6.337 1.00 95.31 163 MET A N 1
ATOM 1173 C CA . MET A 1 163 ? 14.114 4.203 -5.069 1.00 95.31 163 MET A CA 1
ATOM 1174 C C . MET A 1 163 ? 12.826 4.867 -4.559 1.00 95.31 163 MET A C 1
ATOM 1176 O O . MET A 1 163 ? 11.966 4.183 -3.999 1.00 95.31 163 MET A O 1
ATOM 1180 N N . LEU A 1 164 ? 12.708 6.190 -4.713 1.00 93.44 164 LEU A N 1
ATOM 1181 C CA . LEU A 1 164 ? 11.583 6.979 -4.201 1.00 93.44 164 LEU A CA 1
ATOM 1182 C C . LEU A 1 164 ? 10.346 6.894 -5.103 1.00 93.44 164 LEU A C 1
ATOM 1184 O O . LEU A 1 164 ? 9.224 6.866 -4.600 1.00 93.44 164 LEU A O 1
ATOM 1188 N N . VAL A 1 165 ? 10.538 6.832 -6.422 1.00 94.75 165 VAL A N 1
ATOM 1189 C CA . VAL A 1 165 ? 9.447 6.826 -7.403 1.00 94.75 165 VAL A CA 1
ATOM 1190 C C . VAL A 1 165 ? 9.300 5.433 -8.009 1.00 94.75 165 VAL A C 1
ATOM 1192 O O . VAL A 1 165 ? 10.012 5.070 -8.941 1.00 94.75 165 VAL A O 1
ATOM 1195 N N . GLU A 1 166 ? 8.333 4.656 -7.512 1.00 89.19 166 GLU A N 1
ATOM 1196 C CA . GLU A 1 166 ? 8.164 3.235 -7.864 1.00 89.19 166 GLU A CA 1
ATOM 1197 C C . GLU A 1 166 ? 8.017 2.988 -9.375 1.00 89.19 166 GLU A C 1
ATOM 1199 O O . GLU A 1 166 ? 8.613 2.057 -9.908 1.00 89.19 166 GLU A O 1
ATOM 1204 N N . GLN A 1 167 ? 7.282 3.846 -10.087 1.00 91.62 167 GLN A N 1
ATOM 1205 C CA . GLN A 1 167 ? 7.096 3.710 -11.537 1.00 91.62 167 GLN A CA 1
ATOM 1206 C C . GLN A 1 167 ? 8.398 3.933 -12.317 1.00 91.62 167 GLN A C 1
ATOM 1208 O O . GLN A 1 167 ? 8.700 3.191 -13.251 1.00 91.62 167 GLN A O 1
ATOM 1213 N N . VAL A 1 168 ? 9.199 4.918 -11.899 1.00 94.19 168 VAL A N 1
ATOM 1214 C CA . VAL A 1 168 ? 10.512 5.195 -12.497 1.00 94.19 168 VAL A CA 1
ATOM 1215 C C . VAL A 1 168 ? 11.483 4.064 -12.162 1.00 94.19 168 VAL A C 1
ATOM 1217 O O . VAL A 1 168 ? 12.180 3.580 -13.047 1.00 94.19 168 VAL A O 1
ATOM 1220 N N . GLY A 1 169 ? 11.475 3.576 -10.918 1.00 93.38 169 GLY A N 1
ATOM 1221 C CA . GLY A 1 169 ? 12.288 2.438 -10.495 1.00 93.38 169 GLY A CA 1
ATOM 1222 C C . GLY A 1 169 ? 11.986 1.164 -11.284 1.00 93.38 169 GLY A C 1
ATOM 1223 O O . GLY A 1 169 ? 12.907 0.527 -11.789 1.00 93.38 169 GLY A O 1
ATOM 1224 N N . ASN A 1 170 ? 10.708 0.818 -11.462 1.00 94.50 170 ASN A N 1
ATOM 1225 C CA . ASN A 1 170 ? 10.299 -0.359 -12.236 1.00 94.50 170 ASN A CA 1
ATOM 1226 C C . ASN A 1 170 ? 10.713 -0.249 -13.711 1.00 94.50 170 ASN A C 1
ATOM 1228 O O . ASN A 1 170 ? 11.210 -1.221 -14.283 1.00 94.50 170 ASN A O 1
ATOM 1232 N N . PHE A 1 171 ? 10.555 0.937 -14.309 1.00 96.62 171 PHE A N 1
ATOM 1233 C CA . PHE A 1 171 ? 11.019 1.204 -15.669 1.00 96.62 171 PHE A CA 1
ATOM 1234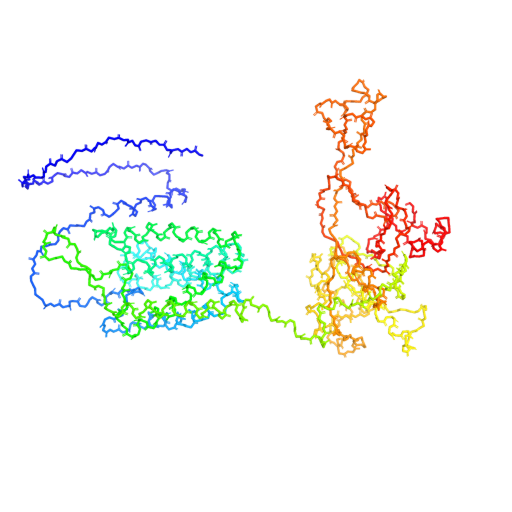 C C . PHE A 1 171 ? 12.536 1.020 -15.794 1.00 96.62 171 PHE A C 1
ATOM 1236 O O . PHE A 1 171 ? 12.990 0.321 -16.696 1.00 96.62 171 PHE A O 1
ATOM 1243 N N . VAL A 1 172 ? 13.319 1.600 -14.877 1.00 96.19 172 VAL A N 1
ATOM 1244 C CA . VAL A 1 172 ? 14.789 1.525 -14.909 1.00 96.19 172 VAL A CA 1
ATOM 1245 C C . VAL A 1 172 ? 15.285 0.100 -14.682 1.00 96.19 172 VAL A C 1
ATOM 1247 O O . VAL A 1 172 ? 16.174 -0.341 -15.400 1.00 96.19 172 VAL A O 1
ATOM 1250 N N . VAL A 1 173 ? 14.680 -0.662 -13.768 1.00 96.00 173 VAL A N 1
ATOM 1251 C CA . VAL A 1 173 ? 15.003 -2.088 -13.577 1.00 96.00 173 VAL A CA 1
ATOM 1252 C C . VAL A 1 173 ? 14.736 -2.890 -14.856 1.00 96.00 173 VAL A C 1
ATOM 1254 O O . VAL A 1 173 ? 15.581 -3.683 -15.273 1.00 96.00 173 VAL A O 1
ATOM 1257 N N . GLY A 1 174 ? 13.595 -2.665 -15.517 1.00 95.88 174 GLY A N 1
ATOM 1258 C CA . GLY A 1 174 ? 13.287 -3.293 -16.804 1.00 95.88 174 GLY A CA 1
ATOM 1259 C C . GLY A 1 174 ? 14.259 -2.893 -17.918 1.00 95.88 174 GLY A C 1
ATOM 1260 O O . GLY A 1 174 ? 14.725 -3.748 -18.674 1.00 95.88 174 GLY A O 1
ATOM 1261 N N . ALA A 1 175 ? 14.609 -1.607 -17.989 1.00 95.56 175 ALA A N 1
ATOM 1262 C CA . ALA A 1 175 ? 15.554 -1.074 -18.962 1.00 95.56 175 ALA A CA 1
ATOM 1263 C C . ALA A 1 175 ? 16.965 -1.643 -18.764 1.00 95.56 175 ALA A C 1
ATOM 1265 O O . ALA A 1 175 ? 17.603 -2.016 -19.747 1.00 95.56 175 ALA A O 1
ATOM 1266 N N . SER A 1 176 ? 17.420 -1.802 -17.516 1.00 94.69 176 SER A N 1
ATOM 1267 C CA . SER A 1 176 ? 18.685 -2.471 -17.196 1.00 94.69 176 SER A CA 1
ATOM 1268 C C . SER A 1 176 ? 18.701 -3.917 -17.688 1.00 94.69 176 SER A C 1
ATOM 1270 O O . SER A 1 176 ? 19.675 -4.330 -18.313 1.00 94.69 176 SER A O 1
ATOM 1272 N N . GLY A 1 177 ? 17.595 -4.656 -17.534 1.00 94.62 177 GLY A N 1
ATOM 1273 C CA . GLY A 1 177 ? 17.473 -6.002 -18.100 1.00 94.62 177 GLY A CA 1
ATOM 1274 C C . GLY A 1 177 ? 17.625 -6.020 -19.627 1.00 94.62 177 GLY A C 1
ATOM 1275 O O . GLY A 1 177 ? 18.311 -6.886 -20.176 1.00 94.62 177 GLY A O 1
ATOM 1276 N N . GLY A 1 178 ? 17.049 -5.038 -20.327 1.00 94.56 178 GLY A N 1
ATOM 1277 C CA . GLY A 1 178 ? 17.219 -4.892 -21.775 1.00 94.56 178 GLY A CA 1
ATOM 1278 C C . GLY A 1 178 ? 18.625 -4.481 -22.202 1.00 94.56 178 GLY A C 1
ATOM 1279 O O . GLY A 1 178 ? 19.137 -5.005 -23.197 1.00 94.56 178 GLY A O 1
ATOM 1280 N N . ALA A 1 179 ? 19.296 -3.634 -21.426 1.00 91.75 179 ALA A N 1
ATOM 1281 C CA . ALA A 1 179 ? 20.697 -3.295 -21.643 1.00 91.75 179 ALA A CA 1
ATOM 1282 C C . ALA A 1 179 ? 21.597 -4.529 -21.462 1.00 91.75 179 ALA A C 1
ATOM 1284 O O . ALA A 1 179 ? 22.440 -4.811 -22.314 1.00 91.75 179 ALA A O 1
ATOM 1285 N N . SER A 1 180 ? 21.364 -5.336 -20.422 1.00 93.44 180 SER A N 1
ATOM 1286 C CA . SER A 1 180 ? 22.103 -6.580 -20.195 1.00 93.44 180 SER A CA 1
ATOM 1287 C C . SER A 1 180 ? 21.911 -7.586 -21.329 1.00 93.44 180 SER A C 1
ATOM 1289 O O . SER A 1 180 ? 22.885 -8.149 -21.831 1.00 93.44 180 SER A O 1
ATOM 1291 N N . MET A 1 181 ? 20.674 -7.763 -21.799 1.00 93.38 181 MET A N 1
ATOM 1292 C CA . MET A 1 181 ? 20.385 -8.621 -22.951 1.00 93.38 181 MET A CA 1
ATOM 1293 C C . MET A 1 181 ? 21.087 -8.120 -24.222 1.00 93.38 181 MET A C 1
ATOM 1295 O O . MET A 1 181 ? 21.666 -8.906 -24.972 1.00 93.38 181 MET A O 1
ATOM 1299 N N . THR A 1 182 ? 21.090 -6.802 -24.438 1.00 93.06 182 THR A N 1
ATOM 1300 C CA . THR A 1 182 ? 21.795 -6.167 -25.560 1.00 93.06 182 THR A CA 1
ATOM 1301 C C . THR A 1 182 ? 23.283 -6.480 -25.516 1.00 93.06 182 THR A C 1
ATOM 1303 O O . THR A 1 182 ? 23.838 -6.848 -26.544 1.00 93.06 182 THR A O 1
ATOM 1306 N N . ILE A 1 183 ? 23.927 -6.374 -24.351 1.00 90.00 183 ILE A N 1
ATOM 1307 C CA . ILE A 1 183 ? 25.363 -6.641 -24.194 1.00 90.00 183 ILE A CA 1
ATOM 1308 C C . ILE A 1 183 ? 25.691 -8.095 -24.555 1.00 90.00 183 ILE A C 1
ATOM 1310 O O . ILE A 1 183 ? 26.604 -8.337 -25.348 1.00 90.00 183 ILE A O 1
ATOM 1314 N N . LEU A 1 184 ? 24.918 -9.059 -24.041 1.00 91.69 184 LEU A N 1
ATOM 1315 C CA . LEU A 1 184 ? 25.113 -10.483 -24.337 1.00 91.69 184 LEU A CA 1
ATOM 1316 C C . LEU A 1 184 ? 24.966 -10.780 -25.836 1.00 91.69 184 LEU A C 1
ATOM 1318 O O . LEU A 1 184 ? 25.799 -11.477 -26.423 1.00 91.69 184 LEU A O 1
ATOM 1322 N N . ILE A 1 185 ? 23.930 -10.226 -26.473 1.00 91.75 185 ILE A N 1
ATOM 1323 C CA . ILE A 1 185 ? 23.689 -10.390 -27.912 1.00 91.75 185 ILE A CA 1
ATOM 1324 C C . ILE A 1 185 ? 24.760 -9.655 -28.726 1.00 91.75 185 ILE A C 1
ATOM 1326 O O . ILE A 1 185 ? 25.203 -10.173 -29.751 1.00 91.75 185 ILE A O 1
ATOM 1330 N N . HIS A 1 186 ? 25.197 -8.472 -28.286 1.00 89.81 186 HIS A N 1
ATOM 1331 C CA . HIS A 1 186 ? 26.202 -7.667 -28.972 1.00 89.81 186 HIS A CA 1
ATOM 1332 C C . HIS A 1 186 ? 27.537 -8.373 -29.048 1.00 89.81 186 HIS A C 1
ATOM 1334 O O . HIS A 1 186 ? 28.001 -8.560 -30.162 1.00 89.81 186 HIS A O 1
ATOM 1340 N N . ILE A 1 187 ? 28.093 -8.834 -27.925 1.00 86.94 187 ILE A N 1
ATOM 1341 C CA . ILE A 1 187 ? 29.380 -9.545 -27.919 1.00 86.94 187 ILE A CA 1
ATOM 1342 C C . ILE A 1 187 ? 29.283 -10.883 -28.670 1.00 86.94 187 ILE A C 1
ATOM 1344 O O . ILE A 1 187 ? 30.266 -11.337 -29.250 1.00 86.94 187 ILE A O 1
ATOM 1348 N N . SER A 1 188 ? 28.107 -11.517 -28.697 1.00 89.25 188 SER A N 1
ATOM 1349 C CA . SER A 1 188 ? 27.944 -12.816 -29.359 1.00 89.25 188 SER A CA 1
ATOM 1350 C C . SER A 1 188 ? 27.770 -12.698 -30.875 1.00 89.25 188 SER A C 1
ATOM 1352 O O . SER A 1 188 ? 28.445 -13.406 -31.619 1.00 89.25 188 SER A O 1
ATOM 1354 N N . PHE A 1 189 ? 26.867 -11.826 -31.338 1.00 87.56 189 PHE A N 1
ATOM 1355 C CA . PHE A 1 189 ? 26.393 -11.843 -32.728 1.00 87.56 189 PHE A CA 1
ATOM 1356 C C . PHE A 1 189 ? 26.088 -10.468 -33.327 1.00 87.56 189 PHE A C 1
ATOM 1358 O O . PHE A 1 189 ? 26.303 -10.276 -34.519 1.00 87.56 189 PHE A O 1
ATOM 1365 N N . ASN A 1 190 ? 25.565 -9.504 -32.560 1.00 84.81 190 ASN A N 1
ATOM 1366 C CA . ASN A 1 190 ? 25.017 -8.273 -33.152 1.00 84.81 190 ASN A CA 1
ATOM 1367 C C . ASN A 1 190 ? 26.095 -7.365 -33.790 1.00 84.81 190 ASN A C 1
ATOM 1369 O O . ASN A 1 190 ? 25.781 -6.607 -34.705 1.00 84.81 190 ASN A O 1
ATOM 1373 N N . TYR A 1 191 ? 27.381 -7.519 -33.446 1.00 80.56 191 TYR A N 1
ATOM 1374 C CA . TYR A 1 191 ? 28.474 -6.870 -34.190 1.00 80.56 191 TYR A CA 1
ATOM 1375 C C . TYR A 1 191 ? 28.575 -7.322 -35.665 1.00 80.56 191 TYR A C 1
ATOM 1377 O O . TYR A 1 191 ? 29.068 -6.564 -36.499 1.00 80.56 191 TYR A O 1
ATOM 1385 N N . LEU A 1 192 ? 28.075 -8.517 -36.016 1.00 80.88 192 LEU A N 1
ATOM 1386 C CA . LEU A 1 192 ? 28.102 -9.049 -37.386 1.00 80.88 192 LEU A CA 1
ATOM 1387 C C . LEU A 1 192 ? 27.123 -8.332 -38.325 1.00 80.88 192 LEU A C 1
ATOM 1389 O O . LEU A 1 192 ? 27.331 -8.333 -39.535 1.00 80.88 192 LEU A O 1
ATOM 1393 N N . GLY A 1 193 ? 26.064 -7.715 -37.788 1.00 77.88 193 GLY A N 1
ATOM 1394 C CA . GLY A 1 193 ? 25.065 -6.998 -38.587 1.00 77.88 193 GLY A CA 1
ATOM 1395 C C . GLY A 1 193 ? 25.580 -5.678 -39.170 1.00 77.88 193 GLY A C 1
ATOM 1396 O O . GLY A 1 193 ? 25.108 -5.238 -40.215 1.00 77.88 193 GLY A O 1
ATOM 1397 N N . SER A 1 194 ? 26.578 -5.065 -38.526 1.00 77.44 194 SER A N 1
ATOM 1398 C CA . SER A 1 194 ? 27.256 -3.851 -38.998 1.00 77.44 194 SER A CA 1
ATOM 1399 C C . SER A 1 194 ? 28.768 -3.960 -38.750 1.00 77.44 194 SER A C 1
ATOM 1401 O O . SER A 1 194 ? 29.298 -3.316 -37.840 1.00 77.44 194 SER A O 1
ATOM 1403 N N . PRO A 1 195 ? 29.500 -4.756 -39.559 1.00 75.56 195 PRO A N 1
ATOM 1404 C CA . PRO A 1 195 ? 30.924 -5.019 -39.328 1.00 75.56 195 PRO A CA 1
ATOM 1405 C C . PRO A 1 195 ? 31.804 -3.763 -39.417 1.00 75.56 195 PRO A C 1
ATOM 1407 O O . PRO A 1 195 ? 32.853 -3.678 -38.786 1.00 75.56 195 PRO A O 1
ATOM 1410 N N . SER A 1 196 ? 31.392 -2.765 -40.205 1.00 76.06 196 SER A N 1
ATOM 1411 C CA . SER A 1 196 ? 32.118 -1.499 -40.348 1.00 76.06 196 SER A CA 1
ATOM 1412 C C . SER A 1 196 ? 32.001 -0.609 -39.109 1.00 76.06 196 SER A C 1
ATOM 1414 O O . SER A 1 196 ? 32.964 0.064 -38.742 1.00 76.06 196 SER A O 1
ATOM 1416 N N . ASN A 1 197 ? 30.836 -0.612 -38.454 1.00 78.19 197 ASN A N 1
ATOM 1417 C CA . ASN A 1 197 ? 30.576 0.166 -37.247 1.00 78.19 197 ASN A CA 1
ATOM 1418 C C . ASN A 1 197 ? 29.733 -0.661 -36.255 1.00 78.19 197 ASN A C 1
ATOM 1420 O O . ASN A 1 197 ? 28.501 -0.544 -36.259 1.00 78.19 197 ASN A O 1
ATOM 1424 N N . PRO A 1 198 ? 30.376 -1.498 -35.418 1.00 77.50 198 PRO A N 1
ATOM 1425 C CA . PRO A 1 198 ? 29.674 -2.343 -34.453 1.00 77.50 198 PRO A CA 1
ATOM 1426 C C . PRO A 1 198 ? 29.016 -1.521 -33.335 1.00 77.50 198 PRO A C 1
ATOM 1428 O O . PRO A 1 198 ? 27.934 -1.877 -32.875 1.00 77.50 198 PRO A O 1
ATOM 1431 N N . ASN A 1 199 ? 29.602 -0.383 -32.951 1.00 80.38 199 ASN A N 1
ATOM 1432 C CA . ASN A 1 199 ? 29.079 0.461 -31.872 1.00 80.38 199 ASN A CA 1
ATOM 1433 C C . ASN A 1 199 ? 27.736 1.098 -32.256 1.00 80.38 199 ASN A C 1
ATOM 1435 O O . ASN A 1 199 ? 26.836 1.185 -31.428 1.00 80.38 199 ASN A O 1
ATOM 1439 N N . ALA A 1 200 ? 27.542 1.452 -33.532 1.00 79.69 200 ALA A N 1
ATOM 1440 C CA . ALA A 1 200 ? 26.233 1.891 -34.018 1.00 79.69 200 ALA A CA 1
ATOM 1441 C C . ALA A 1 200 ? 25.155 0.807 -33.827 1.00 79.69 200 ALA A C 1
ATOM 1443 O O . ALA A 1 200 ? 24.052 1.105 -33.368 1.00 79.69 200 ALA A O 1
ATOM 1444 N N . ALA A 1 201 ? 25.481 -0.458 -34.116 1.00 79.75 201 ALA A N 1
ATOM 1445 C CA . ALA A 1 201 ? 24.566 -1.577 -33.892 1.00 79.75 201 ALA A CA 1
ATOM 1446 C C . ALA A 1 201 ? 24.312 -1.834 -32.397 1.00 79.75 201 ALA A C 1
ATOM 1448 O O . ALA A 1 201 ? 23.194 -2.187 -32.025 1.00 79.75 201 ALA A O 1
ATOM 1449 N N . LEU A 1 202 ? 25.311 -1.629 -31.532 1.00 82.06 202 LEU A N 1
ATOM 1450 C CA . LEU A 1 202 ? 25.148 -1.685 -30.076 1.00 82.06 202 LEU A CA 1
ATOM 1451 C C . LEU A 1 202 ? 24.152 -0.628 -29.582 1.00 82.06 202 LEU A C 1
ATOM 1453 O O . LEU A 1 202 ? 23.212 -0.975 -28.873 1.00 82.06 202 LEU A O 1
ATOM 1457 N N . TYR A 1 203 ? 24.326 0.640 -29.965 1.00 85.19 203 TYR A N 1
ATOM 1458 C CA . TYR A 1 203 ? 23.490 1.735 -29.463 1.00 85.19 203 TYR A CA 1
ATOM 1459 C C . TYR A 1 203 ? 22.056 1.673 -29.984 1.00 85.19 203 TYR A C 1
ATOM 1461 O O . TYR A 1 203 ? 21.120 1.844 -29.206 1.00 85.19 203 TYR A O 1
ATOM 1469 N N . ILE A 1 204 ? 21.864 1.386 -31.277 1.00 85.56 204 ILE A N 1
ATOM 1470 C CA . ILE A 1 204 ? 20.523 1.281 -31.870 1.00 85.56 204 ILE A CA 1
ATOM 1471 C C . ILE A 1 204 ? 19.762 0.116 -31.236 1.00 85.56 204 ILE A C 1
ATOM 1473 O O . ILE A 1 204 ? 18.637 0.288 -30.766 1.00 85.56 204 ILE A O 1
ATOM 1477 N N . PHE A 1 205 ? 20.384 -1.065 -31.182 1.00 86.50 205 PHE A N 1
ATOM 1478 C CA . PHE A 1 205 ? 19.745 -2.245 -30.609 1.00 86.50 205 PHE A CA 1
ATOM 1479 C C . PHE A 1 205 ? 19.519 -2.081 -29.099 1.00 86.50 205 PHE A C 1
ATOM 1481 O O . PHE A 1 205 ? 18.444 -2.405 -28.597 1.00 86.50 205 PHE A O 1
ATOM 1488 N N . GLY A 1 206 ? 20.487 -1.484 -28.399 1.00 88.81 206 GLY A N 1
ATOM 1489 C CA . GLY A 1 206 ? 20.409 -1.168 -26.977 1.00 88.81 206 GLY A CA 1
ATOM 1490 C C . GLY A 1 206 ? 19.281 -0.213 -26.626 1.00 88.81 206 GLY A C 1
ATOM 1491 O O . GLY A 1 206 ? 18.530 -0.488 -25.690 1.00 88.81 206 GLY A O 1
ATOM 1492 N N . ALA A 1 207 ? 19.108 0.864 -27.393 1.00 89.06 207 ALA A N 1
ATOM 1493 C CA . ALA A 1 207 ? 18.021 1.813 -27.184 1.00 89.06 207 ALA A CA 1
ATOM 1494 C C . ALA A 1 207 ? 16.655 1.138 -27.366 1.00 89.06 207 ALA A C 1
ATOM 1496 O O . ALA A 1 207 ? 15.783 1.273 -26.510 1.00 89.06 207 ALA A O 1
ATOM 1497 N N . ILE A 1 208 ? 16.486 0.355 -28.437 1.00 92.56 208 ILE A N 1
ATOM 1498 C CA . ILE A 1 208 ? 15.224 -0.341 -28.723 1.00 92.56 208 ILE A CA 1
ATOM 1499 C C . ILE A 1 208 ? 14.904 -1.351 -27.616 1.00 92.56 208 ILE A C 1
ATOM 1501 O O . ILE A 1 208 ? 13.804 -1.335 -27.060 1.00 92.56 208 ILE A O 1
ATOM 1505 N N . LEU A 1 209 ? 15.853 -2.220 -27.262 1.00 93.50 209 LEU A N 1
ATOM 1506 C CA . LEU A 1 209 ? 15.600 -3.304 -26.315 1.00 93.50 209 LEU A CA 1
ATOM 1507 C C . LEU A 1 209 ? 15.424 -2.800 -24.874 1.00 93.50 209 LEU A C 1
ATOM 1509 O O . LEU A 1 209 ? 14.563 -3.295 -24.149 1.00 93.50 209 LEU A O 1
ATOM 1513 N N . SER A 1 210 ? 16.180 -1.777 -24.468 1.00 93.88 210 SER A N 1
ATOM 1514 C CA . SER A 1 210 ? 16.062 -1.195 -23.124 1.00 93.88 210 SER A CA 1
ATOM 1515 C C . SER A 1 210 ? 14.761 -0.405 -22.962 1.00 93.88 210 SER A C 1
ATOM 1517 O O . SER A 1 210 ? 14.085 -0.549 -21.946 1.00 93.88 210 SER A O 1
ATOM 1519 N N . LEU A 1 211 ? 14.348 0.377 -23.971 1.00 95.12 211 LEU A N 1
ATOM 1520 C CA . LEU A 1 211 ? 13.071 1.102 -23.925 1.00 95.12 211 LEU A CA 1
ATOM 1521 C C . LEU A 1 211 ? 11.879 0.142 -23.915 1.00 95.12 211 LEU A C 1
ATOM 1523 O O . LEU A 1 211 ? 10.951 0.317 -23.127 1.00 95.12 211 LEU A O 1
ATOM 1527 N N . THR A 1 212 ? 11.904 -0.885 -24.767 1.00 95.19 212 THR A N 1
ATOM 1528 C CA . THR A 1 212 ? 10.810 -1.863 -24.845 1.00 95.19 212 THR A CA 1
ATOM 1529 C C . THR A 1 212 ? 10.671 -2.653 -23.549 1.00 95.19 212 THR A C 1
ATOM 1531 O O . THR A 1 212 ? 9.578 -2.694 -22.991 1.00 95.19 212 THR A O 1
ATOM 1534 N N . LEU A 1 213 ? 11.755 -3.215 -23.008 1.00 93.62 213 LEU A N 1
ATOM 1535 C CA . LEU A 1 213 ? 11.688 -3.971 -21.754 1.00 93.62 213 LEU A CA 1
ATOM 1536 C C . LEU A 1 213 ? 11.430 -3.085 -20.530 1.00 93.62 213 LEU A C 1
ATOM 1538 O O . LEU A 1 213 ? 10.733 -3.526 -19.619 1.00 93.62 213 LEU A O 1
ATOM 1542 N N . GLY A 1 214 ? 11.881 -1.827 -20.529 1.00 94.50 214 GLY A N 1
ATOM 1543 C CA . GLY A 1 214 ? 11.497 -0.848 -19.510 1.00 94.50 214 GLY A CA 1
ATOM 1544 C C . GLY A 1 214 ? 9.989 -0.581 -19.493 1.00 94.50 214 GLY A C 1
ATOM 1545 O O . GLY A 1 214 ? 9.358 -0.646 -18.438 1.00 94.50 214 GLY A O 1
ATOM 1546 N N . LEU A 1 215 ? 9.377 -0.348 -20.661 1.00 95.06 215 LEU A N 1
ATOM 1547 C CA . LEU A 1 215 ? 7.929 -0.131 -20.775 1.00 95.06 215 LEU A CA 1
ATOM 1548 C C . LEU A 1 215 ? 7.128 -1.382 -20.400 1.00 95.06 215 LEU A C 1
ATOM 1550 O O . LEU A 1 215 ? 6.168 -1.302 -19.635 1.00 95.06 215 LEU A O 1
ATOM 1554 N N . VAL A 1 216 ? 7.531 -2.552 -20.900 1.00 93.25 216 VAL A N 1
ATOM 1555 C CA . VAL A 1 216 ? 6.845 -3.814 -20.592 1.00 93.25 216 VAL A CA 1
ATOM 1556 C C . VAL A 1 216 ? 6.985 -4.156 -19.105 1.00 93.25 216 VAL A C 1
ATOM 1558 O O . VAL A 1 216 ? 6.056 -4.726 -18.540 1.00 93.25 216 VAL A O 1
ATOM 1561 N N . ALA A 1 217 ? 8.077 -3.769 -18.431 1.00 91.81 217 ALA A N 1
ATOM 1562 C CA . ALA A 1 217 ? 8.254 -4.016 -16.995 1.00 91.81 217 ALA A CA 1
ATOM 1563 C C . ALA A 1 217 ? 7.228 -3.255 -16.152 1.00 91.81 217 ALA A C 1
ATOM 1565 O O . ALA A 1 217 ? 6.689 -3.806 -15.192 1.00 91.81 217 ALA A O 1
ATOM 1566 N N . VAL A 1 218 ? 6.903 -2.024 -16.555 1.00 92.06 218 VAL A N 1
ATOM 1567 C CA . VAL A 1 218 ? 5.840 -1.228 -15.930 1.00 92.06 218 VAL A CA 1
ATOM 1568 C C . VAL A 1 218 ? 4.461 -1.856 -16.173 1.00 92.06 218 VAL A C 1
ATOM 1570 O O . VAL A 1 218 ? 3.636 -1.880 -15.264 1.00 92.06 218 VAL A O 1
ATOM 1573 N N . LEU A 1 219 ? 4.219 -2.410 -17.367 1.00 88.62 219 LEU A N 1
ATOM 1574 C CA . LEU A 1 219 ? 2.923 -2.992 -17.742 1.00 88.62 219 LEU A CA 1
ATOM 1575 C C . LEU A 1 219 ? 2.675 -4.391 -17.152 1.00 88.62 219 LEU A C 1
ATOM 1577 O O . LEU A 1 219 ? 1.573 -4.678 -16.693 1.00 88.62 219 LEU A O 1
ATOM 1581 N N . MET A 1 220 ? 3.674 -5.278 -17.185 1.00 81.56 220 MET A N 1
ATOM 1582 C CA . MET A 1 220 ? 3.547 -6.677 -16.752 1.00 81.56 220 MET A CA 1
ATOM 1583 C C . MET A 1 220 ? 3.873 -6.883 -15.268 1.00 81.56 220 MET A C 1
ATOM 1585 O O . MET A 1 220 ? 3.522 -7.922 -14.710 1.00 81.56 220 MET A O 1
ATOM 1589 N N . GLY A 1 221 ? 4.538 -5.927 -14.612 1.00 84.31 221 GLY A N 1
ATOM 1590 C CA . GLY A 1 221 ? 4.829 -5.970 -13.181 1.00 84.31 221 GLY A CA 1
ATOM 1591 C C . GLY A 1 221 ? 5.749 -7.128 -12.773 1.00 84.31 221 GLY A C 1
ATOM 1592 O O . GLY A 1 221 ? 6.857 -7.279 -13.290 1.00 84.31 221 GLY A O 1
ATOM 1593 N N . LYS A 1 222 ? 5.300 -7.949 -11.810 1.00 84.31 222 LYS A N 1
ATOM 1594 C CA . LYS A 1 222 ? 6.120 -8.958 -11.105 1.00 84.31 222 LYS A CA 1
ATOM 1595 C C . LYS A 1 222 ? 6.948 -9.899 -12.007 1.00 84.31 222 LYS A C 1
ATOM 1597 O O . LYS A 1 222 ? 8.156 -9.971 -11.785 1.00 84.31 222 LYS A O 1
ATOM 1602 N N . PRO A 1 223 ? 6.374 -10.619 -12.995 1.00 88.25 223 PRO A N 1
ATOM 1603 C CA . PRO A 1 223 ? 7.122 -11.612 -13.770 1.00 88.25 223 PRO A CA 1
ATOM 1604 C C . PRO A 1 223 ? 8.292 -11.004 -14.544 1.00 88.25 223 PRO A C 1
ATOM 1606 O O . PRO A 1 223 ? 9.375 -11.585 -14.559 1.00 88.25 223 PRO A O 1
ATOM 1609 N N . LEU A 1 224 ? 8.106 -9.829 -15.152 1.00 90.62 224 LEU A N 1
ATOM 1610 C CA . LEU A 1 224 ? 9.172 -9.219 -15.939 1.00 90.62 224 LEU A CA 1
ATOM 1611 C C . LEU A 1 224 ? 10.241 -8.575 -15.056 1.00 90.62 224 LEU A C 1
ATOM 1613 O O . LEU A 1 224 ? 11.420 -8.656 -15.387 1.00 90.62 224 LEU A O 1
ATOM 1617 N N . LEU A 1 225 ? 9.859 -8.001 -13.912 1.00 92.50 225 LEU A N 1
ATOM 1618 C CA . LEU A 1 225 ? 10.821 -7.438 -12.964 1.00 92.50 225 LEU A CA 1
ATOM 1619 C C . LEU A 1 225 ? 11.772 -8.507 -12.409 1.00 92.50 225 LEU A C 1
ATOM 1621 O O . LEU A 1 225 ? 12.963 -8.240 -12.310 1.00 92.50 225 LEU A O 1
ATOM 1625 N N . ILE A 1 226 ? 11.280 -9.719 -12.122 1.00 92.62 226 ILE A N 1
ATOM 1626 C CA . ILE A 1 226 ? 12.118 -10.849 -11.673 1.00 92.62 226 ILE A CA 1
ATOM 1627 C C . ILE A 1 226 ? 13.118 -11.267 -12.756 1.00 92.62 226 ILE A C 1
ATOM 1629 O O . ILE A 1 226 ? 14.296 -11.495 -12.477 1.00 92.62 226 ILE A O 1
ATOM 1633 N N . VAL A 1 227 ? 12.656 -11.369 -14.005 1.00 94.38 227 VAL A N 1
ATOM 1634 C CA . VAL A 1 227 ? 13.528 -11.716 -15.136 1.00 94.38 227 VAL A CA 1
ATOM 1635 C C . VAL A 1 227 ? 14.582 -10.629 -15.356 1.00 94.38 227 VAL A C 1
ATOM 1637 O O . VAL A 1 227 ? 15.756 -10.945 -15.548 1.00 94.38 227 VAL A O 1
ATOM 1640 N N . ALA A 1 228 ? 14.191 -9.355 -15.273 1.00 94.88 228 ALA A N 1
ATOM 1641 C CA . ALA A 1 228 ? 15.083 -8.221 -15.470 1.00 94.88 228 ALA A CA 1
ATOM 1642 C C . ALA A 1 228 ? 16.162 -8.123 -14.379 1.00 94.88 228 ALA A C 1
ATOM 1644 O O . ALA A 1 228 ? 17.340 -7.981 -14.711 1.00 94.88 228 ALA A O 1
ATOM 1645 N N . THR A 1 229 ? 15.806 -8.254 -13.095 1.00 94.94 229 THR A N 1
ATOM 1646 C CA . THR A 1 229 ? 16.786 -8.262 -11.992 1.00 94.94 229 THR A CA 1
ATOM 1647 C C . THR A 1 229 ? 17.703 -9.479 -12.061 1.00 94.94 229 THR A C 1
ATOM 1649 O O . THR A 1 229 ? 18.913 -9.341 -11.900 1.00 94.94 229 THR A O 1
ATOM 1652 N N . GLY A 1 230 ? 17.160 -10.664 -12.360 1.00 95.50 230 GLY A N 1
ATOM 1653 C CA . GLY A 1 230 ? 17.943 -11.890 -12.510 1.00 95.50 230 GLY A CA 1
ATOM 1654 C C . GLY A 1 230 ? 19.000 -11.781 -13.609 1.00 95.50 230 GLY A C 1
ATOM 1655 O O . GLY A 1 230 ? 20.163 -12.105 -13.380 1.00 95.50 230 GLY A O 1
ATOM 1656 N N . LEU A 1 231 ? 18.614 -11.264 -14.778 1.00 95.62 231 LEU A N 1
ATOM 1657 C CA . LEU A 1 231 ? 19.525 -11.072 -15.905 1.00 95.62 231 LEU A CA 1
ATOM 1658 C C . LEU A 1 231 ? 20.556 -9.965 -15.646 1.00 95.62 231 LEU A C 1
ATOM 1660 O O . LEU A 1 231 ? 21.738 -10.156 -15.930 1.00 95.62 231 LEU A O 1
ATOM 1664 N N . THR A 1 232 ? 20.116 -8.831 -15.093 1.00 95.50 232 THR A N 1
ATOM 1665 C CA . THR A 1 232 ? 20.992 -7.686 -14.801 1.00 95.50 232 THR A CA 1
ATOM 1666 C C . THR A 1 232 ? 22.054 -8.065 -13.777 1.00 95.50 232 THR A C 1
ATOM 1668 O O . THR A 1 232 ? 23.244 -7.904 -14.036 1.00 95.50 232 THR A O 1
ATOM 1671 N N . GLY A 1 233 ? 21.636 -8.641 -12.647 1.00 95.12 233 GLY A N 1
ATOM 1672 C CA . GLY A 1 233 ? 22.557 -9.028 -11.584 1.00 95.12 233 GLY A CA 1
ATOM 1673 C C . GLY A 1 233 ? 23.518 -10.141 -12.005 1.00 95.12 233 GLY A C 1
ATOM 1674 O O . GLY A 1 233 ? 24.687 -10.113 -11.631 1.00 95.12 233 GLY A O 1
ATOM 1675 N N . ALA A 1 234 ? 23.066 -11.096 -12.828 1.00 96.06 234 ALA A N 1
ATOM 1676 C CA . ALA A 1 234 ? 23.929 -12.158 -13.341 1.00 96.06 234 ALA A CA 1
ATOM 1677 C C . ALA A 1 234 ? 25.030 -11.618 -14.260 1.00 96.06 234 ALA A C 1
ATOM 1679 O O . ALA A 1 234 ? 26.187 -12.022 -14.130 1.00 96.06 234 ALA A O 1
ATOM 1680 N N . LEU A 1 235 ? 24.685 -10.689 -15.159 1.00 93.56 235 LEU A N 1
ATOM 1681 C CA . LEU A 1 235 ? 25.673 -10.047 -16.020 1.00 93.56 235 LEU A CA 1
ATOM 1682 C C . LEU A 1 235 ? 26.661 -9.213 -15.200 1.00 93.56 235 LEU A C 1
ATOM 1684 O O . LEU A 1 235 ? 27.862 -9.322 -15.417 1.00 93.56 235 LEU A O 1
ATOM 1688 N N . GLU A 1 236 ? 26.171 -8.413 -14.251 1.00 91.75 236 GLU A N 1
ATOM 1689 C CA . GLU A 1 236 ? 27.005 -7.576 -13.380 1.00 91.75 236 GLU A CA 1
ATOM 1690 C C . GLU A 1 236 ? 27.988 -8.422 -12.552 1.00 91.75 236 GLU A C 1
ATOM 1692 O O . GLU A 1 236 ? 29.182 -8.124 -12.499 1.00 91.75 236 GLU A O 1
ATOM 1697 N N . PHE A 1 237 ? 27.509 -9.539 -11.996 1.00 94.50 237 PHE A N 1
ATOM 1698 C CA . PHE A 1 237 ? 28.315 -10.494 -11.238 1.00 94.50 237 PHE A CA 1
ATOM 1699 C C . PHE A 1 237 ? 29.432 -11.123 -12.084 1.00 94.50 237 PHE A C 1
ATOM 1701 O O . PHE A 1 237 ? 30.597 -11.135 -11.679 1.00 94.50 237 PHE A O 1
ATOM 1708 N N . VAL A 1 238 ? 29.097 -11.636 -13.274 1.00 93.12 238 VAL A N 1
ATOM 1709 C CA . VAL A 1 238 ? 30.073 -12.306 -14.149 1.00 93.12 238 VAL A CA 1
ATOM 1710 C C . VAL A 1 238 ? 31.040 -11.310 -14.779 1.00 93.12 238 VAL A C 1
ATOM 1712 O O . VAL A 1 238 ? 32.227 -11.617 -14.890 1.00 93.12 238 VAL A O 1
ATOM 1715 N N . TRP A 1 239 ? 30.575 -10.112 -15.137 1.00 89.62 239 TRP A N 1
ATOM 1716 C CA . TRP A 1 239 ? 31.440 -9.023 -15.583 1.00 89.62 239 TRP A CA 1
ATOM 1717 C C . TRP A 1 239 ? 32.463 -8.654 -14.503 1.00 89.62 239 TRP A C 1
ATOM 1719 O O . TRP A 1 239 ? 33.655 -8.547 -14.795 1.00 89.62 239 TRP A O 1
ATOM 1729 N N . GLY A 1 240 ? 32.024 -8.561 -13.242 1.00 87.50 240 GLY A N 1
ATOM 1730 C CA . GLY A 1 240 ? 32.906 -8.292 -12.112 1.00 87.50 240 GLY A CA 1
ATOM 1731 C C . GLY A 1 240 ? 34.003 -9.352 -11.934 1.00 87.50 240 GLY A C 1
ATOM 1732 O O . GLY A 1 240 ? 35.171 -9.021 -11.741 1.00 87.50 240 GLY A O 1
ATOM 1733 N N . ILE A 1 241 ? 33.664 -10.637 -12.081 1.00 88.69 241 ILE A N 1
ATOM 1734 C CA . ILE A 1 241 ? 34.649 -11.736 -12.072 1.00 88.69 241 ILE A CA 1
ATOM 1735 C C . ILE A 1 241 ? 35.586 -11.643 -13.282 1.00 88.69 241 ILE A C 1
ATOM 1737 O O . ILE A 1 241 ? 36.803 -11.769 -13.138 1.00 88.69 241 ILE A O 1
ATOM 1741 N N . GLY A 1 242 ? 35.028 -11.396 -14.469 1.00 85.19 242 GLY A N 1
ATOM 1742 C CA . GLY A 1 242 ? 35.769 -11.297 -15.724 1.00 85.19 242 GLY A CA 1
ATOM 1743 C C . GLY A 1 242 ? 36.815 -10.182 -15.731 1.00 85.19 242 GLY A C 1
ATOM 1744 O O . GLY A 1 242 ? 37.839 -10.313 -16.399 1.00 85.19 242 GLY A O 1
ATOM 1745 N N . TYR A 1 243 ? 36.614 -9.127 -14.941 1.00 82.69 243 TYR A N 1
ATOM 1746 C CA . TYR A 1 243 ? 37.607 -8.072 -14.738 1.00 82.69 243 TYR A CA 1
ATOM 1747 C C . TYR A 1 243 ? 38.874 -8.566 -14.022 1.00 82.69 243 TYR A C 1
ATOM 1749 O O . TYR A 1 243 ? 39.975 -8.177 -14.405 1.00 82.69 243 TYR A O 1
ATOM 1757 N N . PHE A 1 244 ? 38.748 -9.436 -13.012 1.00 82.31 244 PHE A N 1
ATOM 1758 C CA . PHE A 1 244 ? 39.900 -9.972 -12.271 1.00 82.31 244 PHE A CA 1
ATOM 1759 C C . PHE A 1 244 ? 40.519 -11.207 -12.932 1.00 82.31 244 PHE A C 1
ATOM 1761 O O . PHE A 1 244 ? 41.731 -11.398 -12.863 1.00 82.31 244 PHE A O 1
ATOM 1768 N N . VAL A 1 245 ? 39.697 -12.050 -13.564 1.00 83.25 245 VAL A N 1
ATOM 1769 C CA . VAL A 1 245 ? 40.150 -13.258 -14.277 1.00 83.25 245 VAL A CA 1
ATOM 1770 C C . VAL A 1 245 ? 40.751 -12.907 -15.644 1.00 83.25 245 VAL A C 1
ATOM 1772 O O . VAL A 1 245 ? 41.655 -13.592 -16.121 1.00 83.25 245 VAL A O 1
ATOM 1775 N N . GLY A 1 246 ? 40.285 -11.819 -16.261 1.00 77.06 246 GLY A N 1
ATOM 1776 C CA . GLY A 1 246 ? 40.722 -11.359 -17.574 1.00 77.06 246 GLY A CA 1
ATOM 1777 C C . GLY A 1 246 ? 39.999 -12.050 -18.734 1.00 77.06 246 GLY A C 1
ATOM 1778 O O . GLY A 1 246 ? 39.146 -12.919 -18.557 1.00 77.06 246 GLY A O 1
ATOM 1779 N N . GLN A 1 247 ? 40.336 -11.642 -19.961 1.00 77.25 247 GLN A N 1
ATOM 1780 C CA . GLN A 1 247 ? 39.752 -12.152 -21.218 1.00 77.25 247 GLN A CA 1
ATOM 1781 C C . GLN A 1 247 ? 38.237 -11.930 -21.390 1.00 77.25 247 GLN A C 1
ATOM 1783 O O . GLN A 1 247 ? 37.642 -12.475 -22.321 1.00 77.25 247 GLN A O 1
ATOM 1788 N N . TYR A 1 248 ? 37.605 -11.118 -20.538 1.00 79.75 248 TYR A N 1
ATOM 1789 C CA . TYR A 1 248 ? 36.244 -10.647 -20.779 1.00 79.75 248 TYR A CA 1
ATOM 1790 C C . TYR A 1 248 ? 36.261 -9.600 -21.916 1.00 79.75 248 TYR A C 1
ATOM 1792 O O . TYR A 1 248 ? 37.018 -8.630 -21.825 1.00 79.75 248 TYR A O 1
ATOM 1800 N N . PRO A 1 249 ? 35.486 -9.761 -23.004 1.00 79.06 249 PRO A N 1
ATOM 1801 C CA . PRO A 1 249 ? 35.505 -8.814 -24.119 1.00 79.06 249 PRO A CA 1
ATOM 1802 C C . PRO A 1 249 ? 34.979 -7.431 -23.720 1.00 79.06 249 PRO A C 1
ATOM 1804 O O . PRO A 1 249 ? 33.946 -7.311 -23.061 1.00 79.06 249 PRO A O 1
ATOM 1807 N N . CYS A 1 250 ? 35.657 -6.371 -24.163 1.00 77.19 250 CYS A N 1
ATOM 1808 C CA . CYS A 1 250 ? 35.151 -5.010 -23.999 1.00 77.19 250 CYS A CA 1
ATOM 1809 C C . CYS A 1 250 ? 33.952 -4.783 -24.934 1.00 77.19 250 CYS A C 1
ATOM 1811 O O . CYS A 1 250 ? 34.066 -4.957 -26.148 1.00 77.19 250 CYS A O 1
ATOM 1813 N N . VAL A 1 251 ? 32.812 -4.367 -24.373 1.00 78.25 251 VAL A N 1
ATOM 1814 C CA . VAL A 1 251 ? 31.538 -4.202 -25.102 1.00 78.25 251 VAL A CA 1
ATOM 1815 C C . VAL A 1 251 ? 31.647 -3.160 -26.220 1.00 78.25 251 VAL A C 1
ATOM 1817 O O . VAL A 1 251 ? 31.073 -3.344 -27.287 1.00 78.25 251 VAL A O 1
ATOM 1820 N N . ILE A 1 252 ? 32.383 -2.073 -25.977 1.00 72.44 252 ILE A N 1
ATOM 1821 C CA . ILE A 1 252 ? 32.526 -0.933 -26.900 1.00 72.44 252 ILE A CA 1
ATOM 1822 C C . ILE A 1 252 ? 33.738 -1.057 -27.838 1.00 72.44 252 ILE A C 1
ATOM 1824 O O . ILE A 1 252 ? 33.898 -0.256 -28.761 1.00 72.44 252 ILE A O 1
ATOM 1828 N N . ALA A 1 253 ? 34.607 -2.042 -27.594 1.00 71.50 253 ALA A N 1
ATOM 1829 C CA . ALA A 1 253 ? 35.870 -2.228 -28.300 1.00 71.50 253 ALA A CA 1
ATOM 1830 C C . ALA A 1 253 ? 36.185 -3.724 -28.475 1.00 71.50 253 ALA A C 1
ATOM 1832 O O . ALA A 1 253 ? 37.141 -4.253 -27.902 1.00 71.50 253 ALA A O 1
ATOM 1833 N N . LEU A 1 254 ? 35.361 -4.411 -29.273 1.00 74.69 254 LEU A N 1
ATOM 1834 C CA . LEU A 1 254 ? 35.558 -5.824 -29.603 1.00 74.69 254 LEU A CA 1
ATOM 1835 C C . LEU A 1 254 ? 36.853 -6.043 -30.416 1.00 74.69 254 LEU A C 1
ATOM 1837 O O . LEU A 1 254 ? 37.131 -5.251 -31.326 1.00 74.69 254 LEU A O 1
ATOM 1841 N N . PRO A 1 255 ? 37.625 -7.118 -30.151 1.00 71.69 255 PRO A N 1
ATOM 1842 C CA . PRO A 1 255 ? 38.838 -7.424 -30.908 1.00 71.69 255 PRO A CA 1
ATOM 1843 C C . PRO A 1 255 ? 38.512 -7.677 -32.381 1.00 71.69 255 PRO A C 1
ATOM 1845 O O . PRO A 1 255 ? 37.735 -8.576 -32.711 1.00 71.69 255 PRO A O 1
ATOM 1848 N N . ARG A 1 256 ? 39.109 -6.881 -33.271 1.00 72.44 256 ARG A N 1
ATOM 1849 C CA . ARG A 1 256 ? 38.911 -6.995 -34.718 1.00 72.44 256 ARG A CA 1
ATOM 1850 C C . ARG A 1 256 ? 40.201 -6.755 -35.486 1.00 72.44 256 ARG A C 1
ATOM 1852 O O . ARG A 1 256 ? 40.980 -5.867 -35.146 1.00 72.44 256 ARG A O 1
ATOM 1859 N N . THR A 1 257 ? 40.391 -7.518 -36.550 1.00 70.94 257 THR A N 1
ATOM 1860 C CA . THR A 1 257 ? 41.513 -7.422 -37.480 1.00 70.94 257 THR A CA 1
ATOM 1861 C C . THR A 1 257 ? 40.993 -7.228 -38.901 1.00 70.94 257 THR A C 1
ATOM 1863 O O . THR A 1 257 ? 39.886 -7.636 -39.255 1.00 70.94 257 THR A O 1
ATOM 1866 N N . GLN A 1 258 ? 41.782 -6.553 -39.732 1.00 72.44 258 GLN A N 1
ATOM 1867 C CA . GLN A 1 258 ? 41.479 -6.370 -41.146 1.00 72.44 258 GLN A CA 1
ATOM 1868 C C . GLN A 1 258 ? 42.701 -6.837 -41.937 1.00 72.44 258 GLN A C 1
ATOM 1870 O O . GLN A 1 258 ? 43.739 -6.182 -41.926 1.00 72.44 258 GLN A O 1
ATOM 1875 N N . TYR A 1 259 ? 42.600 -8.000 -42.586 1.00 68.62 259 TYR A N 1
ATOM 1876 C CA . TYR A 1 259 ? 43.741 -8.614 -43.281 1.00 68.62 259 TYR A CA 1
ATOM 1877 C C . TYR A 1 259 ? 44.167 -7.852 -44.549 1.00 68.62 259 TYR A C 1
ATOM 1879 O O . TYR A 1 259 ? 45.296 -8.000 -45.009 1.00 68.62 259 TYR A O 1
ATOM 1887 N N . LEU A 1 260 ? 43.273 -7.032 -45.110 1.00 68.31 260 LEU A N 1
ATOM 1888 C CA . LEU A 1 260 ? 43.489 -6.212 -46.305 1.00 68.31 260 LEU A CA 1
ATOM 1889 C C . LEU A 1 260 ? 42.898 -4.819 -46.075 1.00 68.31 260 LEU A C 1
ATOM 1891 O O . LEU A 1 260 ? 41.779 -4.705 -45.579 1.00 68.31 260 LEU A O 1
ATOM 1895 N N . THR A 1 261 ? 43.601 -3.759 -46.471 1.00 61.09 261 THR A N 1
ATOM 1896 C CA . THR A 1 261 ? 43.101 -2.378 -46.397 1.00 61.09 261 THR A CA 1
ATOM 1897 C C . THR A 1 261 ? 41.823 -2.241 -47.232 1.00 61.09 261 THR A C 1
ATOM 1899 O O . THR A 1 261 ? 41.856 -2.395 -48.450 1.00 61.09 261 THR A O 1
ATOM 1902 N N . GLY A 1 262 ? 40.681 -1.993 -46.582 1.00 63.72 262 GLY A N 1
ATOM 1903 C CA . GLY A 1 262 ? 39.361 -1.958 -47.234 1.00 63.72 262 GLY A CA 1
ATOM 1904 C C . GLY A 1 262 ? 38.664 -3.322 -47.381 1.00 63.72 262 GLY A C 1
ATOM 1905 O O . GLY A 1 262 ? 37.574 -3.383 -47.941 1.00 63.72 262 GLY A O 1
ATOM 1906 N N . GLY A 1 263 ? 39.258 -4.408 -46.874 1.00 68.56 263 GLY A N 1
ATOM 1907 C CA . GLY A 1 263 ? 38.663 -5.749 -46.827 1.00 68.56 263 GLY A CA 1
ATOM 1908 C C . GLY A 1 263 ? 37.673 -5.953 -45.671 1.00 68.56 263 GLY A C 1
ATOM 1909 O O . GLY A 1 263 ? 37.449 -5.057 -44.858 1.00 68.56 263 GLY A O 1
ATOM 1910 N N . ALA A 1 264 ? 37.081 -7.146 -45.580 1.00 70.50 264 ALA A N 1
ATOM 1911 C CA . ALA A 1 264 ? 36.134 -7.487 -44.517 1.00 70.50 264 ALA A CA 1
ATOM 1912 C C . ALA A 1 264 ? 36.812 -7.538 -43.134 1.00 70.50 264 ALA A C 1
ATOM 1914 O O . ALA A 1 264 ? 37.904 -8.090 -42.988 1.00 70.50 264 ALA A O 1
ATOM 1915 N N . TRP A 1 265 ? 36.139 -6.992 -42.120 1.00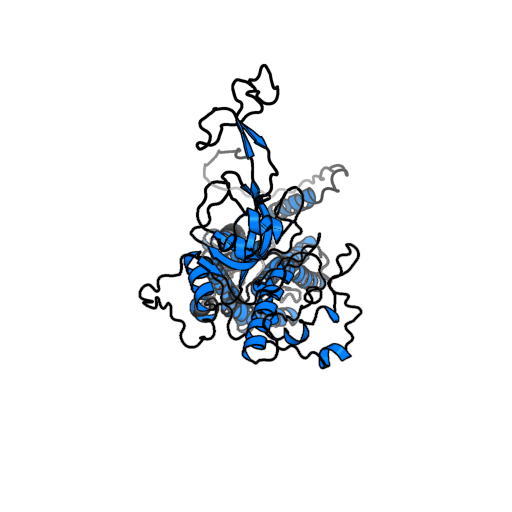 73.88 265 TRP A N 1
ATOM 1916 C CA . TRP A 1 265 ? 36.561 -7.099 -40.723 1.00 73.88 265 TRP A CA 1
ATOM 1917 C C . TRP A 1 265 ? 36.417 -8.542 -40.232 1.00 73.88 265 TRP A C 1
ATOM 1919 O O . TRP A 1 265 ? 35.347 -9.135 -40.367 1.00 73.88 265 TRP A O 1
ATOM 1929 N N . HIS A 1 266 ? 37.484 -9.093 -39.655 1.00 75.06 266 HIS A N 1
ATOM 1930 C CA . HIS A 1 266 ? 37.463 -10.347 -38.907 1.00 75.06 266 HIS A CA 1
ATOM 1931 C C . HIS A 1 266 ? 37.449 -10.049 -37.414 1.00 75.06 266 HIS A C 1
ATOM 1933 O O . HIS A 1 266 ? 38.221 -9.223 -36.936 1.00 75.06 266 HIS A O 1
ATOM 1939 N N . TYR A 1 267 ? 36.553 -10.703 -36.684 1.00 75.69 267 TYR A N 1
ATOM 1940 C CA . TYR A 1 267 ? 36.418 -10.545 -35.242 1.00 75.69 267 TYR A CA 1
ATOM 1941 C C . TYR A 1 267 ? 36.958 -11.788 -34.546 1.00 75.69 267 TYR A C 1
ATOM 1943 O O . TYR A 1 267 ? 36.465 -12.890 -34.776 1.00 75.69 267 TYR A O 1
ATOM 1951 N N . ASP A 1 268 ? 37.938 -11.586 -33.669 1.00 70.56 268 ASP A N 1
ATOM 1952 C CA . ASP A 1 268 ? 38.567 -12.647 -32.885 1.00 70.56 268 ASP A CA 1
ATOM 1953 C C . ASP A 1 268 ? 38.003 -12.601 -31.465 1.00 70.56 268 ASP A C 1
ATOM 1955 O O . ASP A 1 268 ? 38.641 -12.129 -30.522 1.00 70.56 268 ASP A O 1
ATOM 1959 N N . ASN A 1 269 ? 36.751 -13.037 -31.314 1.00 71.00 269 ASN A N 1
ATOM 1960 C CA . ASN A 1 269 ? 36.137 -13.110 -29.995 1.00 71.00 269 ASN A CA 1
ATOM 1961 C C . ASN A 1 269 ? 36.834 -14.218 -29.176 1.00 71.00 269 ASN A C 1
ATOM 1963 O O . ASN A 1 269 ? 36.844 -15.369 -29.630 1.00 71.00 269 ASN A O 1
ATOM 1967 N N . PRO A 1 270 ? 37.418 -13.917 -27.997 1.00 75.81 270 PRO A N 1
ATOM 1968 C CA . PRO A 1 270 ? 38.088 -14.917 -27.175 1.00 75.81 270 PRO A CA 1
ATOM 1969 C C . PRO A 1 270 ? 37.189 -16.129 -26.937 1.00 75.81 270 PRO A C 1
ATOM 1971 O O . PRO A 1 270 ? 36.018 -15.977 -26.593 1.00 75.81 270 PRO A O 1
ATOM 1974 N N . SER A 1 271 ? 37.730 -17.344 -27.048 1.00 79.88 271 SER A N 1
ATOM 1975 C CA . SER A 1 271 ? 36.963 -18.566 -26.756 1.00 79.88 271 SER A CA 1
ATOM 1976 C C . SER A 1 271 ? 36.405 -18.574 -25.325 1.00 79.88 271 SER A C 1
ATOM 1978 O O . SER A 1 271 ? 35.336 -19.135 -25.083 1.00 79.88 271 SER A O 1
ATOM 1980 N N . ALA A 1 272 ? 37.073 -17.868 -24.404 1.00 82.38 272 ALA A N 1
ATOM 1981 C CA . ALA A 1 272 ? 36.620 -17.607 -23.041 1.00 82.38 272 ALA A CA 1
ATOM 1982 C C . ALA A 1 272 ? 35.258 -16.886 -22.961 1.00 82.38 272 ALA A C 1
ATOM 1984 O O . ALA A 1 272 ? 34.530 -17.095 -21.991 1.00 82.38 272 ALA A O 1
ATOM 1985 N N . TRP A 1 273 ? 34.857 -16.104 -23.974 1.00 87.81 273 TRP A N 1
ATOM 1986 C CA . TRP A 1 273 ? 33.535 -15.463 -24.013 1.00 87.81 273 TRP A CA 1
ATOM 1987 C C . TRP A 1 273 ? 32.404 -16.477 -23.866 1.00 87.81 273 TRP A C 1
ATOM 1989 O O . TRP A 1 273 ? 31.465 -16.243 -23.113 1.00 87.81 273 TRP A O 1
ATOM 1999 N N . TRP A 1 274 ? 32.499 -17.631 -24.527 1.00 90.50 274 TRP A N 1
ATOM 2000 C CA . TRP A 1 274 ? 31.457 -18.656 -24.453 1.00 90.50 274 TRP A CA 1
ATOM 2001 C C . TRP A 1 274 ? 31.316 -19.239 -23.045 1.00 90.50 274 TRP A C 1
ATOM 2003 O O . TRP A 1 274 ? 30.210 -19.602 -22.638 1.00 90.50 274 TRP A O 1
ATOM 2013 N N . VAL A 1 275 ? 32.408 -19.265 -22.274 1.00 91.00 275 VAL A N 1
ATOM 2014 C CA . VAL A 1 275 ? 32.390 -19.639 -20.855 1.00 91.00 275 VAL A CA 1
ATOM 2015 C C . VAL A 1 275 ? 31.688 -18.556 -20.033 1.00 91.00 275 VAL A C 1
ATOM 2017 O O . VAL A 1 275 ? 30.790 -18.881 -19.261 1.00 91.00 275 VAL A O 1
ATOM 2020 N N . TYR A 1 276 ? 32.014 -17.276 -20.244 1.00 91.31 276 TYR A N 1
ATOM 2021 C CA . TYR A 1 276 ? 31.353 -16.153 -19.564 1.00 91.31 276 TYR A CA 1
ATOM 2022 C C . TYR A 1 276 ? 29.865 -16.016 -19.915 1.00 91.31 276 TYR A C 1
ATOM 2024 O O . TYR A 1 276 ? 29.048 -15.744 -19.034 1.00 91.31 276 TYR A O 1
ATOM 2032 N N . LEU A 1 277 ? 29.490 -16.251 -21.173 1.00 93.19 277 LEU A N 1
ATOM 2033 C CA . LEU A 1 277 ? 28.101 -16.280 -21.620 1.00 93.19 277 LEU A CA 1
ATOM 2034 C C . LEU A 1 277 ? 27.342 -17.419 -20.933 1.00 93.19 277 LEU A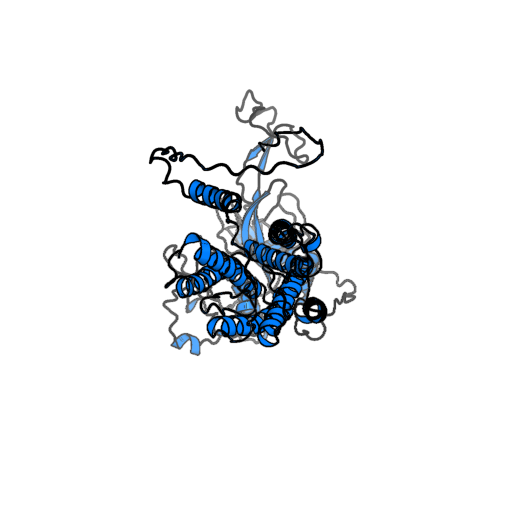 C 1
ATOM 2036 O O . LEU A 1 277 ? 26.272 -17.197 -20.371 1.00 93.19 277 LEU A O 1
ATOM 2040 N N . SER A 1 278 ? 27.921 -18.623 -20.925 1.00 93.56 278 SER A N 1
ATOM 2041 C CA . SER A 1 278 ? 27.317 -19.790 -20.272 1.00 93.56 278 SER A CA 1
ATOM 2042 C C . SER A 1 278 ? 27.175 -19.578 -18.764 1.00 93.56 278 SER A C 1
ATOM 2044 O O . SER A 1 278 ? 26.130 -19.891 -18.199 1.00 93.56 278 SER A O 1
ATOM 2046 N N . ALA A 1 279 ? 28.186 -18.989 -18.117 1.00 94.06 279 ALA A N 1
ATOM 2047 C CA . ALA A 1 279 ? 28.144 -18.638 -16.702 1.00 94.06 279 ALA A CA 1
ATOM 2048 C C . ALA A 1 279 ? 27.065 -17.584 -16.409 1.00 94.06 279 ALA A C 1
ATOM 2050 O O . ALA A 1 279 ? 26.267 -17.779 -15.497 1.00 94.06 279 ALA A O 1
ATOM 2051 N N . SER A 1 280 ? 26.982 -16.515 -17.209 1.00 94.06 280 SER A N 1
ATOM 2052 C CA . SER A 1 280 ? 25.955 -15.471 -17.069 1.00 94.06 280 SER A CA 1
ATOM 2053 C C . SER A 1 280 ? 24.546 -16.045 -17.201 1.00 94.06 280 SER A C 1
ATOM 2055 O O . SER A 1 280 ? 23.681 -15.746 -16.383 1.00 94.06 280 SER A O 1
ATOM 2057 N N . LEU A 1 281 ? 24.310 -16.918 -18.187 1.00 95.69 281 LEU A N 1
ATOM 2058 C CA . LEU A 1 281 ? 23.012 -17.571 -18.372 1.00 95.69 281 LEU A CA 1
ATOM 2059 C C . LEU A 1 281 ? 22.692 -18.546 -17.235 1.00 95.69 281 LEU A C 1
ATOM 2061 O O . LEU A 1 281 ? 21.564 -18.560 -16.752 1.00 95.69 281 LEU A O 1
ATOM 2065 N N . ALA A 1 282 ? 23.669 -19.327 -16.766 1.00 96.31 282 ALA A N 1
ATOM 2066 C CA . ALA A 1 282 ? 23.481 -20.234 -15.639 1.00 96.31 282 ALA A CA 1
ATOM 2067 C C . ALA A 1 282 ? 23.139 -19.469 -14.350 1.00 96.31 282 ALA A C 1
ATOM 2069 O O . ALA A 1 282 ? 22.168 -19.810 -13.677 1.00 96.31 282 ALA A O 1
ATOM 2070 N N . VAL A 1 283 ? 23.881 -18.400 -14.039 1.00 95.88 283 VAL A N 1
ATOM 2071 C CA . VAL A 1 283 ? 23.608 -17.531 -12.884 1.00 95.88 283 VAL A CA 1
ATOM 2072 C C . VAL A 1 283 ? 22.263 -16.826 -13.041 1.00 95.88 283 VAL A C 1
ATOM 2074 O O . VAL A 1 283 ? 21.521 -16.753 -12.068 1.00 95.88 283 VAL A O 1
ATOM 2077 N N . ALA A 1 284 ? 21.894 -16.378 -14.245 1.00 95.69 284 ALA A N 1
ATOM 2078 C CA . ALA A 1 284 ? 20.587 -15.777 -14.498 1.00 95.69 284 ALA A CA 1
ATOM 2079 C C . ALA A 1 284 ? 19.453 -16.787 -14.284 1.00 95.69 284 ALA A C 1
ATOM 2081 O O . ALA A 1 284 ? 18.492 -16.469 -13.597 1.00 95.69 284 ALA A O 1
ATOM 2082 N N . ILE A 1 285 ? 19.560 -18.015 -14.800 1.00 95.50 285 ILE A N 1
ATOM 2083 C CA . ILE A 1 285 ? 18.543 -19.064 -14.614 1.00 95.50 285 ILE A CA 1
ATOM 2084 C C . ILE A 1 285 ? 18.411 -19.431 -13.136 1.00 95.50 285 ILE A C 1
ATOM 2086 O O . ILE A 1 285 ? 17.296 -19.515 -12.623 1.00 95.50 285 ILE A O 1
ATOM 2090 N N . VAL A 1 286 ? 19.534 -19.619 -12.437 1.00 94.81 286 VAL A N 1
ATOM 2091 C CA . VAL A 1 286 ? 19.536 -19.912 -10.999 1.00 94.81 286 VAL A CA 1
ATOM 2092 C C . VAL A 1 286 ? 18.969 -18.733 -10.213 1.00 94.81 286 VAL A C 1
ATOM 2094 O O . VAL A 1 286 ? 18.124 -18.942 -9.354 1.00 94.81 286 VAL A O 1
ATOM 2097 N N . GLY A 1 287 ? 19.369 -17.501 -10.524 1.00 92.12 287 GLY A N 1
ATOM 2098 C CA . GLY A 1 287 ? 18.887 -16.282 -9.877 1.00 92.12 287 GLY A CA 1
ATOM 2099 C C . GLY A 1 287 ? 17.394 -16.058 -10.097 1.00 92.12 287 GLY A C 1
ATOM 2100 O O . GLY A 1 287 ? 16.661 -15.846 -9.139 1.00 92.12 287 GLY A O 1
ATOM 2101 N N . ILE A 1 288 ? 16.912 -16.203 -11.333 1.00 93.69 288 ILE A N 1
ATOM 2102 C CA . ILE A 1 288 ? 15.488 -16.154 -11.686 1.00 93.69 288 ILE A CA 1
ATOM 2103 C C . ILE A 1 288 ? 14.729 -17.269 -10.962 1.00 93.69 288 ILE A C 1
ATOM 2105 O O . ILE A 1 288 ? 13.688 -17.006 -10.372 1.00 93.69 288 ILE A O 1
ATOM 2109 N N . GLY A 1 289 ? 15.255 -18.497 -10.953 1.00 89.19 289 GLY A N 1
ATOM 2110 C CA . GLY A 1 289 ? 14.659 -19.633 -10.252 1.00 89.19 289 GLY A CA 1
ATOM 2111 C C . GLY A 1 289 ? 14.579 -19.416 -8.742 1.00 89.19 289 GLY A C 1
ATOM 2112 O O . GLY A 1 289 ? 13.525 -19.623 -8.156 1.00 89.19 289 GLY A O 1
ATOM 2113 N N . LEU A 1 290 ? 15.651 -18.931 -8.112 1.00 88.94 290 LEU A N 1
ATOM 2114 C CA . LEU A 1 290 ? 15.683 -18.571 -6.692 1.00 88.94 290 LEU A CA 1
ATOM 2115 C C . LEU A 1 290 ? 14.751 -17.399 -6.391 1.00 88.94 290 LEU A C 1
ATOM 2117 O O . LEU A 1 290 ? 14.072 -17.407 -5.366 1.00 88.94 290 LEU A O 1
ATOM 2121 N N . GLN A 1 291 ? 14.666 -16.418 -7.288 1.00 88.44 291 GLN A N 1
ATOM 2122 C CA . GLN A 1 291 ? 13.703 -15.340 -7.154 1.00 88.44 291 GLN A CA 1
ATOM 2123 C C . GLN A 1 291 ? 12.278 -15.885 -7.232 1.00 88.44 291 GLN A C 1
ATOM 2125 O O . GLN A 1 291 ? 11.530 -15.712 -6.282 1.00 88.44 291 GLN A O 1
ATOM 2130 N N . PHE A 1 292 ? 11.911 -16.657 -8.250 1.00 84.00 292 PHE A N 1
ATOM 2131 C CA . PHE A 1 292 ? 10.575 -17.251 -8.344 1.00 84.00 292 PHE A CA 1
ATOM 2132 C C . PHE A 1 292 ? 10.246 -18.274 -7.252 1.00 84.00 292 PHE A C 1
ATOM 2134 O O . PHE A 1 292 ? 9.072 -18.412 -6.927 1.00 84.00 292 PHE A O 1
ATOM 2141 N N . ALA A 1 293 ? 11.230 -18.993 -6.707 1.00 76.44 293 ALA A N 1
ATOM 2142 C CA . ALA A 1 293 ? 11.006 -20.087 -5.757 1.00 76.44 293 ALA A CA 1
ATOM 2143 C C . ALA A 1 293 ? 11.179 -19.687 -4.285 1.00 76.44 293 ALA A C 1
ATOM 2145 O O . ALA A 1 293 ? 10.618 -20.345 -3.411 1.00 76.44 293 ALA A O 1
ATOM 2146 N N . VAL A 1 294 ? 11.965 -18.648 -3.990 1.00 70.00 294 VAL A N 1
ATOM 2147 C CA . VAL A 1 294 ? 12.380 -18.318 -2.616 1.00 70.00 294 VAL A CA 1
ATOM 2148 C C . VAL A 1 294 ? 12.139 -16.855 -2.264 1.00 70.00 294 VAL A C 1
ATOM 2150 O O . VAL A 1 294 ? 11.721 -16.574 -1.143 1.00 70.00 294 VAL A O 1
ATOM 2153 N N . THR A 1 295 ? 12.435 -15.908 -3.162 1.00 59.12 295 THR A N 1
ATOM 2154 C CA . THR A 1 295 ? 12.530 -14.485 -2.770 1.00 59.12 295 THR A CA 1
ATOM 2155 C C . THR A 1 295 ? 11.371 -13.617 -3.275 1.00 59.12 295 THR A C 1
ATOM 2157 O O . THR A 1 295 ? 11.009 -12.655 -2.604 1.00 59.12 295 THR A O 1
ATOM 2160 N N . ALA A 1 296 ? 10.732 -13.994 -4.382 1.00 56.38 296 ALA A N 1
ATOM 2161 C CA . ALA A 1 296 ? 9.455 -13.483 -4.889 1.00 56.38 296 ALA A CA 1
ATOM 2162 C C . ALA A 1 296 ? 8.249 -14.330 -4.458 1.00 56.38 296 ALA A C 1
ATOM 2164 O O . ALA A 1 296 ? 7.105 -13.926 -4.668 1.00 56.38 296 ALA A O 1
ATOM 2165 N N . VAL A 1 297 ? 8.509 -15.483 -3.837 1.00 50.34 297 VAL A N 1
ATOM 2166 C CA . VAL A 1 297 ? 7.542 -16.144 -2.967 1.00 50.34 297 VAL A CA 1
ATOM 2167 C C . VAL A 1 297 ? 7.560 -15.340 -1.681 1.00 50.34 297 VAL A C 1
ATOM 2169 O O . VAL A 1 297 ? 8.526 -15.399 -0.916 1.00 50.34 297 VAL A O 1
ATOM 2172 N N . ASP A 1 298 ? 6.523 -14.531 -1.469 1.00 46.44 298 ASP A N 1
ATOM 2173 C CA . ASP A 1 298 ? 6.249 -13.994 -0.142 1.00 46.44 298 ASP A CA 1
ATOM 2174 C C . ASP A 1 298 ? 6.358 -15.166 0.835 1.00 46.44 298 ASP A C 1
ATOM 2176 O O . ASP A 1 298 ? 5.825 -16.245 0.553 1.00 46.44 298 ASP A O 1
ATOM 2180 N N . ALA A 1 299 ? 7.116 -15.000 1.928 1.00 38.88 299 ALA A N 1
ATOM 2181 C CA . ALA A 1 299 ? 7.212 -16.046 2.937 1.00 38.88 299 ALA A CA 1
ATOM 2182 C C . ALA A 1 299 ? 5.784 -16.535 3.200 1.00 38.88 299 ALA A C 1
ATOM 2184 O O . ALA A 1 299 ? 4.921 -15.678 3.437 1.00 38.88 299 ALA A O 1
ATOM 2185 N N . PRO A 1 300 ? 5.497 -17.853 3.126 1.00 35.78 300 PRO A N 1
ATOM 2186 C CA . PRO A 1 300 ? 4.201 -18.312 3.575 1.00 35.78 300 PRO A CA 1
ATOM 2187 C C . PRO A 1 300 ? 4.042 -17.711 4.970 1.00 35.78 300 PRO A C 1
ATOM 2189 O O . PRO A 1 300 ? 5.013 -17.766 5.744 1.00 35.78 300 PRO A O 1
ATOM 2192 N N . PRO A 1 301 ? 2.910 -17.048 5.266 1.00 36.31 301 PRO A N 1
ATOM 2193 C CA . PRO A 1 301 ? 2.686 -16.503 6.594 1.00 36.31 301 PRO A CA 1
ATOM 2194 C C . PRO A 1 301 ? 3.120 -17.582 7.581 1.00 36.31 301 PRO A C 1
ATOM 2196 O O . PRO A 1 301 ? 2.761 -18.748 7.379 1.00 36.31 301 PRO A O 1
ATOM 2199 N N . LYS A 1 302 ? 3.981 -17.236 8.560 1.00 31.34 302 LYS A N 1
ATOM 2200 C CA . LYS A 1 302 ? 4.327 -18.144 9.671 1.00 31.34 302 LYS A CA 1
ATOM 2201 C C . LYS A 1 302 ? 3.033 -18.853 10.010 1.00 31.34 302 LYS A C 1
ATOM 2203 O O . LYS A 1 302 ? 2.120 -18.126 10.385 1.00 31.34 302 LYS A O 1
ATOM 2208 N N . LYS A 1 303 ? 2.939 -20.179 9.810 1.00 28.14 303 LYS A N 1
ATOM 2209 C CA . LYS A 1 303 ? 1.710 -20.929 10.091 1.00 28.14 303 LYS A CA 1
ATOM 2210 C C . LYS A 1 303 ? 1.156 -20.387 11.419 1.00 28.14 303 LYS A C 1
ATOM 2212 O O . LYS A 1 303 ? 1.766 -20.679 12.452 1.00 28.14 303 LYS A O 1
ATOM 2217 N N . PRO A 1 304 ? 0.030 -19.638 11.454 1.00 41.25 304 PRO A N 1
ATOM 2218 C CA . PRO A 1 304 ? -0.897 -19.925 12.527 1.00 41.25 304 PRO A CA 1
ATOM 2219 C C . PRO A 1 304 ? -1.127 -21.424 12.378 1.00 41.25 304 PRO A C 1
ATOM 2221 O O . PRO A 1 304 ? -1.279 -21.893 11.247 1.00 41.25 304 PRO A O 1
ATOM 2224 N N . GLN A 1 305 ? -0.983 -22.184 13.462 1.00 37.12 305 GLN A N 1
ATOM 2225 C CA . GLN A 1 305 ? -1.317 -23.606 13.473 1.00 37.12 305 GLN A CA 1
ATOM 2226 C C . GLN A 1 305 ? -2.515 -23.855 12.547 1.00 37.12 305 GLN A C 1
ATOM 2228 O O . GLN A 1 305 ? -3.612 -23.383 12.816 1.00 37.12 305 GLN A O 1
ATOM 2233 N N . ASP A 1 306 ? -2.218 -24.474 11.406 1.00 35.09 306 ASP A N 1
ATOM 2234 C CA . ASP A 1 306 ? -3.119 -24.894 10.343 1.00 35.09 306 ASP A CA 1
ATOM 2235 C C . ASP A 1 306 ? -4.396 -24.052 10.149 1.00 35.09 306 ASP A C 1
ATOM 2237 O O . ASP A 1 306 ? -5.497 -24.504 10.458 1.00 35.09 306 ASP A O 1
ATOM 2241 N N . LEU A 1 307 ? -4.290 -22.882 9.509 1.00 40.97 307 LEU A N 1
ATOM 2242 C CA . LEU A 1 307 ? -5.403 -22.383 8.694 1.00 40.97 307 LEU A CA 1
ATOM 2243 C C . LEU A 1 307 ? -5.135 -22.747 7.235 1.00 40.97 307 LEU A C 1
ATOM 2245 O O . LEU A 1 307 ? -4.632 -21.970 6.428 1.00 40.97 307 LEU A O 1
ATOM 2249 N N . HIS A 1 308 ? -5.461 -23.997 6.907 1.00 37.09 308 HIS A N 1
ATOM 2250 C CA . HIS A 1 308 ? -5.843 -24.347 5.550 1.00 37.09 308 HIS A CA 1
ATOM 2251 C C . HIS A 1 308 ? -6.803 -23.268 5.008 1.00 37.09 308 HIS A C 1
ATOM 2253 O O . HIS A 1 308 ? -7.590 -22.694 5.768 1.00 37.09 308 HIS A O 1
ATOM 2259 N N . HIS A 1 309 ? -6.887 -23.134 3.683 1.00 37.53 309 HIS A N 1
ATOM 2260 C CA . HIS A 1 309 ? -8.209 -23.086 3.063 1.00 37.53 309 HIS A CA 1
ATOM 2261 C C . HIS A 1 309 ? -8.969 -24.342 3.505 1.00 37.53 309 HIS A C 1
ATOM 2263 O O . HIS A 1 309 ? -9.068 -25.347 2.813 1.00 37.53 309 HIS A O 1
ATOM 2269 N N . ALA A 1 310 ? -9.424 -24.301 4.745 1.00 33.50 310 ALA A N 1
ATOM 2270 C CA . ALA A 1 310 ? -10.660 -24.859 5.135 1.00 33.50 310 ALA A CA 1
ATOM 2271 C C . ALA A 1 310 ? -11.638 -23.771 4.633 1.00 33.50 310 ALA A C 1
ATOM 2273 O O . ALA A 1 310 ? -12.006 -22.863 5.361 1.00 33.50 310 ALA A O 1
ATOM 2274 N N . THR A 1 311 ? -12.197 -23.909 3.434 1.00 34.06 311 THR A N 1
ATOM 2275 C CA . THR A 1 311 ? -13.450 -24.674 3.346 1.00 34.06 311 THR A CA 1
ATOM 2276 C C . THR A 1 311 ? -13.486 -25.775 4.394 1.00 34.06 311 THR A C 1
ATOM 2278 O O . THR A 1 311 ? -13.478 -26.976 4.131 1.00 34.06 311 THR A O 1
ATOM 2281 N N . ARG A 1 312 ? -13.561 -25.342 5.662 1.00 33.44 312 ARG A N 1
ATOM 2282 C CA . ARG A 1 312 ? -14.197 -26.131 6.675 1.00 33.44 312 ARG A CA 1
ATOM 2283 C C . ARG A 1 312 ? -15.537 -26.296 6.003 1.00 33.44 312 ARG A C 1
ATOM 2285 O O . ARG A 1 312 ? -16.185 -25.305 5.657 1.00 33.44 312 ARG A O 1
ATOM 2292 N N . LYS A 1 313 ? -15.937 -27.538 5.777 1.00 33.22 313 LYS A N 1
ATOM 2293 C CA . LYS A 1 313 ? -17.350 -27.858 5.816 1.00 33.22 313 LYS A CA 1
ATOM 2294 C C . LYS A 1 313 ? -17.829 -27.432 7.211 1.00 33.22 313 LYS A C 1
ATOM 2296 O O . LYS A 1 313 ? -18.044 -28.252 8.090 1.00 33.22 313 LYS A O 1
ATOM 2301 N N . SER A 1 314 ? -17.906 -26.124 7.452 1.00 37.84 314 SER A N 1
ATOM 2302 C CA . SER A 1 314 ? -18.938 -25.521 8.244 1.00 37.84 314 SER A CA 1
ATOM 2303 C C . SER A 1 314 ? -20.166 -25.920 7.457 1.00 37.84 314 SER A C 1
ATOM 2305 O O . SER A 1 314 ? -20.560 -25.226 6.524 1.00 37.84 314 SER A O 1
ATOM 2307 N N . GLY A 1 315 ? -20.690 -27.118 7.749 1.00 37.00 315 GLY A N 1
ATOM 2308 C CA . GLY A 1 315 ? -22.084 -27.388 7.449 1.00 37.00 315 GLY A CA 1
ATOM 2309 C C . GLY A 1 315 ? -22.818 -26.144 7.903 1.00 37.00 315 GLY A C 1
ATOM 2310 O O . GLY A 1 315 ? -22.525 -25.696 9.013 1.00 37.00 315 GLY A O 1
ATOM 2311 N N . HIS A 1 316 ? -23.563 -25.529 6.981 1.00 43.34 316 HIS A N 1
ATOM 2312 C CA . HIS A 1 316 ? -24.255 -24.261 7.159 1.00 43.34 316 HIS A CA 1
ATOM 2313 C C . HIS A 1 316 ? -24.613 -24.063 8.634 1.00 43.34 316 HIS A C 1
ATOM 2315 O O . HIS A 1 316 ? -25.563 -24.649 9.140 1.00 43.34 316 HIS A O 1
ATOM 2321 N N . ARG A 1 317 ? -23.771 -23.323 9.366 1.00 52.75 317 ARG A N 1
ATOM 2322 C CA . ARG A 1 317 ? -24.240 -22.692 10.584 1.00 52.75 317 ARG A CA 1
ATOM 2323 C C . ARG A 1 317 ? -25.026 -21.542 10.021 1.00 52.75 317 ARG A C 1
ATOM 2325 O O . ARG A 1 317 ? -24.418 -20.624 9.473 1.00 52.75 317 ARG A O 1
ATOM 2332 N N . ASP A 1 318 ? -26.340 -21.688 10.044 1.00 71.25 318 ASP A N 1
ATOM 2333 C CA . ASP A 1 318 ? -27.251 -20.617 9.693 1.00 71.25 318 ASP A CA 1
ATOM 2334 C C . ASP A 1 318 ? -26.810 -19.395 10.497 1.00 71.25 318 ASP A C 1
ATOM 2336 O O . ASP A 1 318 ? -26.858 -19.386 11.731 1.00 71.25 318 ASP A O 1
ATOM 2340 N N . LEU A 1 319 ? -26.231 -18.415 9.801 1.00 87.31 319 LEU A N 1
ATOM 2341 C CA . LEU A 1 319 ? -25.908 -17.143 10.422 1.00 87.31 319 LEU A CA 1
ATOM 2342 C C . LEU A 1 319 ? -27.239 -16.538 10.856 1.00 87.31 319 LEU A C 1
ATOM 2344 O O . LEU A 1 319 ? -28.204 -16.599 10.086 1.00 87.31 319 LEU A O 1
ATOM 2348 N N . PRO A 1 320 ? -27.327 -15.974 12.068 1.00 91.94 320 PRO A N 1
ATOM 2349 C CA . PRO A 1 320 ? -28.522 -15.232 12.420 1.00 91.94 320 PRO A CA 1
ATOM 2350 C C . PRO A 1 320 ? -28.696 -14.098 11.407 1.00 91.94 320 PRO A C 1
ATOM 2352 O O . PRO A 1 320 ? -27.720 -13.494 10.985 1.00 91.94 320 PRO A O 1
ATOM 2355 N N . PHE A 1 321 ? -29.931 -13.788 11.024 1.00 91.50 321 PHE A N 1
ATOM 2356 C CA . PHE A 1 321 ? -30.218 -12.707 10.071 1.00 91.50 321 PHE A CA 1
ATOM 2357 C C . PHE A 1 321 ? -29.804 -11.319 10.595 1.00 91.50 321 PHE A C 1
ATOM 2359 O O . PHE A 1 321 ? -29.684 -10.372 9.826 1.00 91.50 321 PHE A O 1
ATOM 2366 N N . LYS A 1 322 ? -29.580 -11.183 11.906 1.00 94.38 322 LYS A N 1
ATOM 2367 C CA . LYS A 1 322 ? -29.011 -9.991 12.533 1.00 94.38 322 LYS A CA 1
ATOM 2368 C C . LYS A 1 322 ? -28.105 -10.373 13.692 1.00 94.38 322 LYS A C 1
ATOM 2370 O O . LYS A 1 322 ? -28.384 -11.327 14.420 1.00 94.38 322 LYS A O 1
ATOM 2375 N N . PHE A 1 323 ? -27.039 -9.612 13.889 1.00 96.19 323 PHE A N 1
ATOM 2376 C CA . PHE A 1 323 ? -26.102 -9.807 14.985 1.00 96.19 323 PHE A CA 1
ATOM 2377 C C . PHE A 1 323 ? -25.413 -8.497 15.343 1.00 96.19 323 PHE A C 1
ATOM 2379 O O . PHE A 1 323 ? -24.997 -7.753 14.459 1.00 96.19 323 PHE A O 1
ATOM 2386 N N . ALA A 1 324 ? -25.218 -8.266 16.637 1.00 96.12 324 ALA A N 1
ATOM 2387 C CA . ALA A 1 324 ? -24.434 -7.154 17.140 1.00 96.12 324 ALA A CA 1
ATOM 2388 C C . ALA A 1 324 ? -23.477 -7.617 18.238 1.00 96.12 324 ALA A C 1
ATOM 2390 O O . ALA A 1 324 ? -23.815 -8.435 19.097 1.00 96.12 324 ALA A O 1
ATOM 2391 N N . VAL A 1 325 ? -22.273 -7.061 18.208 1.00 95.38 325 VAL A N 1
ATOM 2392 C CA . VAL A 1 325 ? -21.231 -7.322 19.191 1.00 95.38 325 VAL A CA 1
ATOM 2393 C C . VAL A 1 325 ? -21.588 -6.641 20.510 1.00 95.38 325 VAL A C 1
ATOM 2395 O O . VAL A 1 325 ? -21.992 -5.480 20.556 1.00 95.38 325 VAL A O 1
ATOM 2398 N N . SER A 1 326 ? -21.395 -7.357 21.613 1.00 92.31 326 SER A N 1
ATOM 2399 C CA . SER A 1 326 ? -21.611 -6.816 22.958 1.00 92.31 326 SER A CA 1
ATOM 2400 C C . SER A 1 326 ? -20.454 -5.926 23.431 1.00 92.31 326 SER A C 1
ATOM 2402 O O . SER A 1 326 ? -19.324 -6.011 22.949 1.00 92.31 326 SER A O 1
ATOM 2404 N N . HIS A 1 327 ? -20.717 -5.107 24.451 1.00 93.62 327 HIS A N 1
ATOM 2405 C CA . HIS A 1 327 ? -19.712 -4.284 25.141 1.00 93.62 327 HIS A CA 1
ATOM 2406 C C . HIS A 1 327 ? -19.047 -3.193 24.283 1.00 93.62 327 HIS A C 1
ATOM 2408 O O . HIS A 1 327 ? -17.982 -2.693 24.639 1.00 93.62 327 HIS A O 1
ATOM 2414 N N . VAL A 1 328 ? -19.684 -2.755 23.198 1.00 93.06 328 VAL A N 1
ATOM 2415 C CA . VAL A 1 328 ? -19.236 -1.584 22.431 1.00 93.06 328 VAL A CA 1
ATOM 2416 C C . VAL A 1 328 ? -19.285 -0.330 23.318 1.00 93.06 328 VAL A C 1
ATOM 2418 O O . VAL A 1 328 ? -20.258 -0.109 24.044 1.00 93.06 328 VAL A O 1
ATOM 2421 N N . THR A 1 329 ? -18.210 0.462 23.327 1.00 92.25 329 THR A N 1
ATOM 2422 C CA . THR A 1 329 ? -18.118 1.717 24.097 1.00 92.25 329 THR A CA 1
ATOM 2423 C C . THR A 1 329 ? -18.953 2.836 23.460 1.00 92.25 329 THR A C 1
ATOM 2425 O O . THR A 1 329 ? -19.260 2.751 22.267 1.00 92.25 329 THR A O 1
ATOM 2428 N N . PRO A 1 330 ? -19.307 3.903 24.202 1.00 90.12 330 PRO A N 1
ATOM 2429 C CA . PRO A 1 330 ? -20.046 5.045 23.655 1.00 90.12 330 PRO A CA 1
ATOM 2430 C C . PRO A 1 330 ? -19.365 5.716 22.453 1.00 90.12 330 PRO A C 1
ATOM 2432 O O . PRO A 1 330 ? -18.146 5.629 22.282 1.00 90.12 330 PRO A O 1
ATOM 2435 N N . ARG A 1 331 ? -20.163 6.376 21.602 1.00 87.75 331 ARG A N 1
ATOM 2436 C CA . ARG A 1 331 ? -19.685 7.180 20.463 1.00 87.75 331 ARG A CA 1
ATOM 2437 C C . ARG A 1 331 ? -18.747 8.295 20.946 1.00 87.75 331 ARG A C 1
ATOM 2439 O O . ARG A 1 331 ? -19.001 8.908 21.979 1.00 87.75 331 ARG A O 1
ATOM 2446 N N . LYS A 1 332 ? -17.704 8.567 20.161 1.00 88.56 332 LYS A N 1
ATOM 2447 C CA . LYS A 1 332 ? -16.803 9.718 20.316 1.00 88.56 332 LYS A CA 1
ATOM 2448 C C . LYS A 1 332 ? -16.835 10.574 19.044 1.00 88.56 332 LYS A C 1
ATOM 2450 O O . LYS A 1 332 ? -17.379 10.131 18.032 1.00 88.56 332 LYS A O 1
ATOM 2455 N N . ASP A 1 333 ? -16.286 11.783 19.104 1.00 87.38 333 ASP A N 1
ATOM 2456 C CA . ASP A 1 333 ? -16.275 12.734 17.988 1.00 87.38 333 ASP A CA 1
ATOM 2457 C C . ASP A 1 333 ? -14.844 13.111 17.601 1.00 87.38 333 ASP A C 1
ATOM 2459 O O . ASP A 1 333 ? -14.084 13.607 18.429 1.00 87.38 333 ASP A O 1
ATOM 2463 N N . GLN A 1 334 ? -14.493 12.889 16.335 1.00 84.50 334 GLN A N 1
ATOM 2464 C CA . GLN A 1 334 ? -13.180 13.231 15.798 1.00 84.50 334 GLN A CA 1
ATOM 2465 C C . GLN A 1 334 ? -13.043 14.722 15.454 1.00 84.50 334 GLN A C 1
ATOM 2467 O O . GLN A 1 334 ? -11.920 15.179 15.228 1.00 84.50 334 GLN A O 1
ATOM 2472 N N . SER A 1 335 ? -14.143 15.489 15.424 1.00 84.31 335 SER A N 1
ATOM 2473 C CA . SER A 1 335 ? -14.170 16.886 14.964 1.00 84.31 335 SER A CA 1
ATOM 2474 C C . SER A 1 335 ? -13.673 17.022 13.507 1.00 84.31 335 SER A C 1
ATOM 2476 O O . SER A 1 335 ? -13.725 16.078 12.718 1.00 84.31 335 SER A O 1
ATOM 2478 N N . MET A 1 336 ? -13.199 18.198 13.096 1.00 79.56 336 MET A N 1
ATOM 2479 C CA . MET A 1 336 ? -12.681 18.464 11.745 1.00 79.56 336 MET A CA 1
ATOM 2480 C C . MET A 1 336 ? -11.236 17.960 11.547 1.00 79.56 336 MET A C 1
ATOM 2482 O O . MET A 1 336 ? -10.406 18.661 10.971 1.00 79.56 336 MET A O 1
ATOM 2486 N N . ARG A 1 337 ? -10.915 16.750 12.031 1.00 79.31 337 ARG A N 1
ATOM 2487 C CA . ARG A 1 337 ? -9.566 16.150 11.962 1.00 79.31 337 ARG A CA 1
ATOM 2488 C C . ARG A 1 337 ? -9.568 14.837 11.187 1.00 79.31 337 ARG A C 1
ATOM 2490 O O . ARG A 1 337 ? -10.547 14.091 11.203 1.00 79.31 337 ARG A O 1
ATOM 2497 N N . GLY A 1 338 ? -8.456 14.532 10.517 1.00 82.75 338 GLY A N 1
ATOM 2498 C CA . GLY A 1 338 ? -8.260 13.334 9.688 1.00 82.75 338 GLY A CA 1
ATOM 2499 C C . GLY A 1 338 ? -7.986 12.044 10.475 1.00 82.75 338 GLY A C 1
ATOM 2500 O O . GLY A 1 338 ? -7.253 11.182 9.996 1.00 82.75 338 GLY A O 1
ATOM 2501 N N . THR A 1 339 ? -8.551 11.903 11.675 1.00 86.56 339 THR A N 1
ATOM 2502 C CA . THR A 1 339 ? -8.189 10.890 12.685 1.00 86.56 339 THR A CA 1
ATOM 2503 C C . THR A 1 339 ? -9.141 9.693 12.746 1.00 86.56 339 THR A C 1
ATOM 2505 O O . THR A 1 339 ? -9.019 8.860 13.634 1.00 86.56 339 THR A O 1
ATOM 2508 N N . CYS A 1 340 ? -10.067 9.537 11.792 1.00 89.12 340 CYS A N 1
ATOM 2509 C CA . CYS A 1 340 ? -11.040 8.426 11.769 1.00 89.12 340 CYS A CA 1
ATOM 2510 C C . CYS A 1 340 ? -10.415 7.026 11.946 1.00 89.12 340 CYS A C 1
ATOM 2512 O O . CYS A 1 340 ? -10.990 6.151 12.592 1.00 89.12 340 CYS A O 1
ATOM 2514 N N . TRP A 1 341 ? -9.215 6.819 11.399 1.00 88.12 341 TRP A N 1
ATOM 2515 C CA . TRP A 1 341 ? -8.451 5.578 11.517 1.00 88.12 341 TRP A CA 1
ATOM 2516 C C . TRP A 1 341 ? -8.054 5.260 12.962 1.00 88.12 341 TRP A C 1
ATOM 2518 O O . TRP A 1 341 ? -8.047 4.087 13.338 1.00 88.12 341 TRP A O 1
ATOM 2528 N N . ASP A 1 342 ? -7.767 6.288 13.762 1.00 86.62 342 ASP A N 1
ATOM 2529 C CA . ASP A 1 342 ? -7.432 6.184 15.179 1.00 86.62 342 ASP A CA 1
ATOM 2530 C C . ASP A 1 342 ? -8.681 5.748 15.959 1.00 86.62 342 ASP A C 1
ATOM 2532 O O . ASP A 1 342 ? -8.701 4.670 16.546 1.00 86.62 342 ASP A O 1
ATOM 2536 N N . PHE A 1 343 ? -9.801 6.461 15.794 1.00 90.69 343 PHE A N 1
ATOM 2537 C CA . PHE A 1 343 ? -11.086 6.117 16.422 1.00 90.69 343 PHE A CA 1
ATOM 2538 C C . PHE A 1 343 ? -11.562 4.692 16.103 1.00 90.69 343 PHE A C 1
ATOM 2540 O O . PHE A 1 343 ? -12.018 3.968 16.993 1.00 90.69 343 PHE A O 1
ATOM 2547 N N . ALA A 1 344 ? -11.456 4.262 14.842 1.00 92.00 344 ALA A N 1
ATOM 2548 C CA . ALA A 1 344 ? -11.813 2.901 14.443 1.00 92.00 344 ALA A CA 1
ATOM 2549 C C . ALA A 1 344 ? -10.914 1.859 15.125 1.00 92.00 344 ALA A C 1
ATOM 2551 O O . ALA A 1 344 ? -11.386 0.817 15.583 1.00 92.00 344 ALA A O 1
ATOM 2552 N N . THR A 1 345 ? -9.623 2.159 15.228 1.00 89.50 345 THR A N 1
ATOM 2553 C CA . THR A 1 345 ? -8.620 1.262 15.792 1.00 89.50 345 THR A CA 1
ATOM 2554 C C . THR A 1 345 ? -8.697 1.196 17.324 1.00 89.50 345 THR A C 1
ATOM 2556 O O . THR A 1 345 ? -8.743 0.095 17.882 1.00 89.50 345 THR A O 1
ATOM 2559 N N . ILE A 1 346 ? -8.799 2.341 18.013 1.00 90.06 346 ILE A N 1
ATOM 2560 C CA . ILE A 1 346 ? -9.071 2.427 19.457 1.00 90.06 346 ILE A CA 1
ATOM 2561 C C . ILE A 1 346 ? -10.369 1.696 19.777 1.00 90.06 346 ILE A C 1
ATOM 2563 O O . ILE A 1 346 ? -10.405 0.919 20.728 1.00 90.06 346 ILE A O 1
ATOM 2567 N N . GLY A 1 347 ? -11.409 1.858 18.956 1.00 92.56 347 GLY A N 1
ATOM 2568 C CA . GLY A 1 347 ? -12.694 1.192 19.152 1.00 92.56 347 GLY A CA 1
ATOM 2569 C C . GLY A 1 347 ? -12.593 -0.337 19.237 1.00 92.56 347 GLY A C 1
ATOM 2570 O O . GLY A 1 347 ? -13.262 -0.950 20.074 1.00 92.56 347 GLY A O 1
ATOM 2571 N N . VAL A 1 348 ? -11.720 -0.961 18.434 1.00 92.50 348 VAL A N 1
ATOM 2572 C CA . VAL A 1 348 ? -11.452 -2.412 18.500 1.00 92.50 348 VAL A CA 1
ATOM 2573 C C . VAL A 1 348 ? -10.803 -2.788 19.834 1.00 92.50 348 VAL A C 1
ATOM 2575 O O . VAL A 1 348 ? -11.192 -3.778 20.468 1.00 92.50 348 VAL A O 1
ATOM 2578 N N . LEU A 1 349 ? -9.820 -1.998 20.275 1.00 91.56 349 LEU A N 1
ATOM 2579 C CA . LEU A 1 349 ? -9.092 -2.230 21.523 1.00 91.56 349 LEU A CA 1
ATOM 2580 C C . LEU A 1 349 ? -9.979 -2.010 22.749 1.00 91.56 349 LEU A C 1
ATOM 2582 O O . LEU A 1 349 ? -9.965 -2.839 23.656 1.00 91.56 349 LEU A O 1
ATOM 2586 N N . GLU A 1 350 ? -10.779 -0.946 22.766 1.00 93.19 350 GLU A N 1
ATOM 2587 C CA . GLU A 1 350 ? -11.725 -0.628 23.837 1.00 93.19 350 GLU A CA 1
ATOM 2588 C C . GLU A 1 350 ? -12.781 -1.717 24.005 1.00 93.19 350 GLU A C 1
ATOM 2590 O O . GLU A 1 350 ? -13.011 -2.187 25.122 1.00 93.19 350 GLU A O 1
ATOM 2595 N N . GLN A 1 351 ? -13.403 -2.157 22.905 1.00 94.62 351 GLN A N 1
ATOM 2596 C CA . GLN A 1 351 ? -14.409 -3.217 22.959 1.00 94.62 351 GLN A CA 1
ATOM 2597 C C . GLN A 1 351 ? -13.788 -4.527 23.457 1.00 94.62 351 GLN A C 1
ATOM 2599 O O . GLN A 1 351 ? -14.337 -5.166 24.358 1.00 94.62 351 GLN A O 1
ATOM 2604 N N . SER A 1 352 ? -12.612 -4.891 22.935 1.00 92.56 352 SER A N 1
ATOM 2605 C CA . SER A 1 352 ? -11.890 -6.095 23.357 1.00 92.56 352 SER A CA 1
ATOM 2606 C C . SER A 1 352 ? -11.475 -6.035 24.829 1.00 92.56 352 SER A C 1
ATOM 2608 O O . SER A 1 352 ? -11.624 -7.020 25.555 1.00 92.56 352 SER A O 1
ATOM 2610 N N . TYR A 1 353 ? -10.980 -4.880 25.286 1.00 93.25 353 TYR A N 1
ATOM 2611 C CA . TYR A 1 353 ? -10.592 -4.655 26.675 1.00 93.25 353 TYR A CA 1
ATOM 2612 C C . TYR A 1 353 ? -11.797 -4.759 27.604 1.00 93.25 353 TYR A C 1
ATOM 2614 O O . TYR A 1 353 ? -11.747 -5.497 28.585 1.00 93.25 353 TYR A O 1
ATOM 2622 N N . ARG A 1 354 ? -12.902 -4.076 27.283 1.00 94.44 354 ARG A N 1
ATOM 2623 C CA . ARG A 1 354 ? -14.117 -4.092 28.103 1.00 94.44 354 ARG A CA 1
ATOM 2624 C C . ARG A 1 354 ? -14.717 -5.492 28.192 1.00 94.44 354 ARG A C 1
ATOM 2626 O O . ARG A 1 354 ? -15.053 -5.925 29.291 1.00 94.44 354 ARG A O 1
ATOM 2633 N N . ALA A 1 355 ? -14.807 -6.214 27.075 1.00 93.75 355 ALA A N 1
ATOM 2634 C CA . ALA A 1 355 ? -15.310 -7.586 27.061 1.00 93.75 355 ALA A CA 1
ATOM 2635 C C . ALA A 1 355 ? -14.471 -8.510 27.963 1.00 93.75 355 ALA A C 1
ATOM 2637 O O . ALA A 1 355 ? -15.013 -9.255 28.781 1.00 93.75 355 ALA A O 1
ATOM 2638 N N . GLU A 1 356 ? -13.141 -8.426 27.874 1.00 92.31 356 GLU A N 1
ATOM 2639 C CA . GLU A 1 356 ? -12.235 -9.240 28.689 1.00 92.31 356 GLU A CA 1
ATOM 2640 C C . GLU A 1 356 ? -12.226 -8.820 30.169 1.00 92.31 356 GLU A C 1
ATOM 2642 O O . GLU A 1 356 ? -12.169 -9.673 31.057 1.00 92.31 356 GLU A O 1
ATOM 2647 N N . ALA A 1 357 ? -12.310 -7.520 30.451 1.00 92.25 357 ALA A N 1
ATOM 2648 C CA . ALA A 1 357 ? -12.354 -6.982 31.805 1.00 92.25 357 ALA A CA 1
ATOM 2649 C C . ALA A 1 357 ? -13.647 -7.371 32.533 1.00 92.25 357 ALA A C 1
ATOM 2651 O O . ALA A 1 357 ? -13.587 -7.758 33.699 1.00 92.25 357 ALA A O 1
ATOM 2652 N N . ILE A 1 358 ? -14.795 -7.356 31.846 1.00 94.19 358 ILE A N 1
ATOM 2653 C CA . ILE A 1 358 ? -16.062 -7.869 32.389 1.00 94.19 358 ILE A CA 1
ATOM 2654 C C . ILE A 1 358 ? -15.959 -9.377 32.634 1.00 94.19 358 ILE A C 1
ATOM 2656 O O . ILE A 1 358 ? -16.304 -9.849 33.716 1.00 94.19 358 ILE A O 1
ATOM 2660 N N . ARG A 1 359 ? -15.404 -10.140 31.681 1.00 92.69 359 ARG A N 1
ATOM 2661 C CA . ARG A 1 359 ? -15.211 -11.595 31.822 1.00 92.69 359 ARG A CA 1
ATOM 2662 C C . ARG A 1 359 ? -14.338 -11.967 33.026 1.00 92.69 359 ARG A C 1
ATOM 2664 O O . ARG A 1 359 ? -14.558 -13.007 33.642 1.00 92.69 359 ARG A O 1
ATOM 2671 N N . LYS A 1 360 ? -13.341 -11.140 33.352 1.00 93.06 360 LYS A N 1
ATOM 2672 C CA . LYS A 1 360 ? -12.456 -11.310 34.518 1.00 93.06 360 LYS A CA 1
ATOM 2673 C C . LYS A 1 360 ? -13.007 -10.708 35.815 1.00 93.06 360 LYS A C 1
ATOM 2675 O O . LYS A 1 360 ? -12.387 -10.891 36.857 1.00 93.06 360 LYS A O 1
ATOM 2680 N N . GLY A 1 361 ? -14.137 -10.002 35.762 1.00 93.25 361 GLY A N 1
ATOM 2681 C CA . GLY A 1 361 ? -14.735 -9.333 36.918 1.00 93.25 361 GLY A CA 1
ATOM 2682 C C . GLY A 1 361 ? -14.039 -8.033 37.339 1.00 93.25 361 GLY A C 1
ATOM 2683 O O . GLY A 1 361 ? -14.250 -7.576 38.456 1.00 93.25 361 GLY A O 1
ATOM 2684 N N . TYR A 1 362 ? -13.212 -7.431 36.477 1.00 91.19 362 TYR A N 1
ATOM 2685 C CA . TYR A 1 362 ? -12.568 -6.138 36.743 1.00 91.19 362 TYR A CA 1
ATOM 2686 C C . TYR A 1 362 ? -13.492 -4.945 36.489 1.00 91.19 362 TYR A C 1
ATOM 2688 O O . TYR A 1 362 ? -13.336 -3.910 37.129 1.00 91.19 362 TYR A O 1
ATOM 2696 N N . LEU A 1 363 ? -14.440 -5.081 35.559 1.00 92.75 363 LEU A N 1
ATOM 2697 C CA . LEU A 1 363 ? -15.443 -4.062 35.250 1.00 92.75 363 LEU A CA 1
ATOM 2698 C C . LEU A 1 363 ? -16.845 -4.662 35.332 1.00 92.75 363 LEU A C 1
ATOM 2700 O O . LEU A 1 363 ? -17.064 -5.821 34.983 1.00 92.75 363 LEU A O 1
ATOM 2704 N N . THR A 1 364 ? -17.811 -3.849 35.749 1.00 93.75 364 THR A N 1
ATOM 2705 C CA . THR A 1 364 ? -19.237 -4.169 35.608 1.00 93.75 364 THR A CA 1
ATOM 2706 C C . THR A 1 364 ? -19.736 -3.829 34.200 1.00 93.75 364 THR A C 1
ATOM 2708 O O . THR A 1 364 ? -19.083 -3.105 33.448 1.00 93.75 364 THR A O 1
ATOM 2711 N N . VAL A 1 365 ? -20.928 -4.313 33.831 1.00 88.62 365 VAL A N 1
ATOM 2712 C CA . VAL A 1 365 ? -21.515 -4.088 32.492 1.00 88.62 365 VAL A CA 1
ATOM 2713 C C . VAL A 1 365 ? -21.698 -2.596 32.177 1.00 88.62 365 VAL A C 1
ATOM 2715 O O . VAL A 1 365 ? -21.583 -2.199 31.019 1.00 88.62 365 VAL A O 1
ATOM 2718 N N . ASN A 1 366 ? -21.890 -1.758 33.199 1.00 90.31 366 ASN A N 1
ATOM 2719 C CA . ASN A 1 366 ? -22.081 -0.310 33.066 1.00 90.31 366 ASN A CA 1
ATOM 2720 C C . ASN A 1 366 ? -20.773 0.493 33.145 1.00 90.31 366 ASN A C 1
ATOM 2722 O O . ASN A 1 366 ? -20.804 1.719 33.117 1.00 90.31 366 ASN A O 1
ATOM 2726 N N . GLN A 1 367 ? -19.625 -0.178 33.252 1.00 91.88 367 GLN A N 1
ATOM 2727 C CA . GLN A 1 367 ? -18.315 0.461 33.302 1.00 91.88 367 GLN A CA 1
ATOM 2728 C C . GLN A 1 367 ? -17.528 0.194 32.018 1.00 91.88 367 GLN A C 1
ATOM 2730 O O . GLN A 1 367 ? -17.651 -0.852 31.374 1.00 91.88 367 GLN A O 1
ATOM 2735 N N . TYR A 1 368 ? -16.703 1.167 31.647 1.00 91.94 368 TYR A N 1
ATOM 2736 C CA . TYR A 1 368 ? -15.750 1.070 30.552 1.00 91.94 368 TYR A CA 1
ATOM 2737 C C . TYR A 1 368 ? -14.543 1.962 30.843 1.00 91.94 368 TYR A C 1
ATOM 2739 O O . TYR A 1 368 ? -14.629 2.894 31.642 1.00 91.94 368 TYR A O 1
ATOM 2747 N N . VAL A 1 369 ? -13.421 1.663 30.194 1.00 89.94 369 VAL A N 1
ATOM 2748 C CA . VAL A 1 369 ? -12.249 2.540 30.171 1.00 89.94 369 VAL A CA 1
ATOM 2749 C C . VAL A 1 369 ? -12.200 3.175 28.791 1.00 89.94 369 VAL A C 1
ATOM 2751 O O . VAL A 1 369 ? -12.263 2.460 27.794 1.00 89.94 369 VAL A O 1
ATOM 2754 N N . SER A 1 370 ? -12.141 4.504 28.754 1.00 90.38 370 SER A N 1
ATOM 2755 C CA . SER A 1 370 ? -11.934 5.271 27.525 1.00 90.38 370 SER A CA 1
ATOM 2756 C C . SER A 1 370 ? -10.435 5.386 27.266 1.00 90.38 370 SER A C 1
ATOM 2758 O O . SER A 1 370 ? -9.690 5.756 28.178 1.00 90.38 370 SER A O 1
ATOM 2760 N N . PHE A 1 371 ? -9.988 5.060 26.059 1.00 89.12 371 PHE A N 1
ATOM 2761 C CA . PHE A 1 371 ? -8.605 5.256 25.622 1.00 89.12 371 PHE A CA 1
ATOM 2762 C C . PHE A 1 371 ? -8.457 6.542 24.810 1.00 89.12 371 PHE A C 1
ATOM 2764 O O . PHE A 1 371 ? -9.444 7.072 24.312 1.00 89.12 371 PHE A O 1
ATOM 2771 N N . SER A 1 372 ? -7.227 7.041 24.726 1.00 83.69 372 SER A N 1
ATOM 2772 C CA . SER A 1 372 ? -6.872 8.262 24.001 1.00 83.69 372 SER A CA 1
ATOM 2773 C C . SER A 1 372 ? -6.635 8.009 22.510 1.00 83.69 372 SER A C 1
ATOM 2775 O O . SER A 1 372 ? -5.858 7.122 22.162 1.00 83.69 372 SER A O 1
ATOM 2777 N N . GLU A 1 373 ? -7.226 8.853 21.662 1.00 82.06 373 GLU A N 1
ATOM 2778 C CA . GLU A 1 373 ? -7.015 8.943 20.206 1.00 82.06 373 GLU A CA 1
ATOM 2779 C C . GLU A 1 373 ? -5.939 9.981 19.800 1.00 82.06 373 GLU A C 1
ATOM 2781 O O . GLU A 1 373 ? -5.987 10.542 18.707 1.00 82.06 373 GLU A O 1
ATOM 2786 N N . GLN A 1 374 ? -5.021 10.354 20.704 1.00 67.19 374 GLN A N 1
ATOM 2787 C CA . GLN A 1 374 ? -4.041 11.438 20.476 1.00 67.19 374 GLN A CA 1
ATOM 2788 C C . GLN A 1 374 ? -2.581 11.009 20.446 1.00 67.19 374 GLN A C 1
ATOM 2790 O O . GLN A 1 374 ? -1.709 11.863 20.496 1.00 67.19 374 GLN A O 1
ATOM 2795 N N . MET A 1 375 ? -2.259 9.722 20.479 1.00 57.94 375 MET A N 1
ATOM 2796 C CA . MET A 1 375 ? -0.887 9.321 20.821 1.00 57.94 375 MET A CA 1
ATOM 2797 C C . MET A 1 375 ? -0.189 8.455 19.785 1.00 57.94 375 MET A C 1
ATOM 2799 O O . MET A 1 375 ? 0.956 8.048 19.991 1.00 57.94 375 MET A O 1
ATOM 2803 N N . TRP A 1 376 ? -0.852 8.155 18.671 1.00 58.53 376 TRP A N 1
ATOM 2804 C CA . TRP A 1 376 ? -0.361 7.143 17.742 1.00 58.53 376 TRP A CA 1
ATOM 2805 C C . TRP A 1 376 ? 0.498 7.677 16.608 1.00 58.53 376 TRP A C 1
ATOM 2807 O O . TRP A 1 376 ? 1.270 6.912 16.025 1.00 58.53 376 TRP A O 1
ATOM 2817 N N . LYS A 1 377 ? 0.434 8.975 16.299 1.00 51.09 377 LYS A N 1
ATOM 2818 C CA . LYS A 1 377 ? 1.286 9.577 15.272 1.00 51.09 377 LYS A CA 1
ATOM 2819 C C . LYS A 1 377 ? 1.292 11.095 15.402 1.00 51.09 377 LYS A C 1
ATOM 2821 O O . LYS A 1 377 ? 0.254 11.700 15.606 1.00 51.09 377 LYS A O 1
ATOM 2826 N N . ASN A 1 378 ? 2.454 11.710 15.194 1.00 47.88 378 ASN A N 1
ATOM 2827 C CA . ASN A 1 378 ? 2.655 13.165 15.160 1.00 47.88 378 ASN A CA 1
ATOM 2828 C C . ASN A 1 378 ? 2.036 13.827 13.909 1.00 47.88 378 ASN A C 1
ATOM 2830 O O . ASN A 1 378 ? 2.709 14.574 13.204 1.00 47.88 378 ASN A O 1
ATOM 2834 N N . SER A 1 379 ? 0.804 13.466 13.545 1.00 48.47 379 SER A N 1
ATOM 2835 C CA . SER A 1 379 ? 0.148 13.957 12.337 1.00 48.47 379 SER A CA 1
ATOM 2836 C C . SER A 1 379 ? -1.373 13.934 12.463 1.00 48.47 379 SER A C 1
ATOM 2838 O O . SER A 1 379 ? -1.960 12.911 12.804 1.00 48.47 379 SER A O 1
ATOM 2840 N N . THR A 1 380 ? -1.982 15.064 12.104 1.00 51.72 380 THR A N 1
ATOM 2841 C CA . THR A 1 380 ? -3.423 15.263 11.883 1.00 51.72 380 THR A CA 1
ATOM 2842 C C . THR A 1 380 ? -3.901 14.708 10.534 1.00 51.72 380 THR A C 1
ATOM 2844 O O . THR A 1 380 ? -5.102 14.726 10.242 1.00 51.72 380 THR A O 1
ATOM 2847 N N . GLU A 1 381 ? -2.977 14.260 9.679 1.00 55.88 381 GLU A N 1
ATOM 2848 C CA . GLU A 1 381 ? -3.239 13.882 8.295 1.00 55.88 381 GLU A CA 1
ATOM 2849 C C . GLU A 1 381 ? -3.252 12.362 8.147 1.00 55.88 381 GLU A C 1
ATOM 2851 O O . GLU A 1 381 ? -2.231 11.716 8.358 1.00 55.88 381 GLU A O 1
ATOM 2856 N N . GLY A 1 382 ? -4.409 11.819 7.753 1.00 62.25 382 GLY A N 1
ATOM 2857 C CA . GLY A 1 382 ? -4.587 10.523 7.086 1.00 62.25 382 GLY A CA 1
ATOM 2858 C C . GLY A 1 382 ? -3.825 9.310 7.647 1.00 62.25 382 GLY A C 1
ATOM 2859 O O . GLY A 1 382 ? -2.604 9.191 7.559 1.00 62.25 382 GLY A O 1
ATOM 2860 N N . GLY A 1 383 ? -4.564 8.302 8.100 1.00 71.50 383 GLY A N 1
ATOM 2861 C CA . GLY A 1 383 ? -4.002 7.010 8.494 1.00 71.50 383 GLY A CA 1
ATOM 2862 C C . GLY A 1 383 ? -4.854 5.839 8.029 1.00 71.50 383 GLY A C 1
ATOM 2863 O O . GLY A 1 383 ? -5.888 6.009 7.383 1.00 71.50 383 GLY A O 1
ATOM 2864 N N . GLU A 1 384 ? -4.398 4.634 8.351 1.00 78.38 384 GLU A N 1
ATOM 2865 C CA . GLU A 1 384 ? -5.035 3.385 7.946 1.00 78.38 384 GLU A CA 1
ATOM 2866 C C . GLU A 1 384 ? -5.291 2.488 9.157 1.00 78.38 384 GLU A C 1
ATOM 2868 O O . GLU A 1 384 ? -4.485 2.417 10.080 1.00 78.38 384 GLU A O 1
ATOM 2873 N N . VAL A 1 385 ? -6.399 1.748 9.140 1.00 80.19 385 VAL A N 1
ATOM 2874 C CA . VAL A 1 385 ? -6.745 0.771 10.194 1.00 80.19 385 VAL A CA 1
ATOM 2875 C C . VAL A 1 385 ? -5.756 -0.397 10.284 1.00 80.19 385 VAL A C 1
ATOM 2877 O O . VAL A 1 385 ? -5.668 -1.058 11.316 1.00 80.19 385 VAL A O 1
ATOM 2880 N N . ALA A 1 386 ? -4.935 -0.604 9.249 1.00 77.44 386 ALA A N 1
ATOM 2881 C CA . ALA A 1 386 ? -3.801 -1.524 9.296 1.00 77.44 386 ALA A CA 1
ATOM 2882 C C . ALA A 1 386 ? -2.695 -1.075 10.275 1.00 77.44 386 ALA A C 1
ATOM 2884 O O . ALA A 1 386 ? -1.757 -1.831 10.516 1.00 77.44 386 ALA A O 1
ATOM 2885 N N . VAL A 1 387 ? -2.799 0.108 10.898 1.00 72.81 387 VAL A N 1
ATOM 2886 C CA . VAL A 1 387 ? -1.817 0.611 11.870 1.00 72.81 387 VAL A CA 1
ATOM 2887 C C . VAL A 1 387 ? -1.552 -0.349 13.038 1.00 72.81 387 VAL A C 1
ATOM 2889 O O . VAL A 1 387 ? -0.411 -0.452 13.492 1.00 72.81 387 VAL A O 1
ATOM 2892 N N . LEU A 1 388 ? -2.555 -1.127 13.477 1.00 74.69 388 LEU A N 1
ATOM 2893 C CA . LEU A 1 388 ? -2.368 -2.145 14.523 1.00 74.69 388 LEU A CA 1
ATOM 2894 C C . LEU A 1 388 ? -1.301 -3.174 14.155 1.00 74.69 388 LEU A C 1
ATOM 2896 O O . LEU A 1 388 ? -0.638 -3.702 15.048 1.00 74.69 388 LEU A O 1
ATOM 2900 N N . TYR A 1 389 ? -1.142 -3.471 12.863 1.00 74.50 389 TYR A N 1
ATOM 2901 C CA . TYR A 1 389 ? -0.135 -4.409 12.382 1.00 74.50 389 TYR A CA 1
ATOM 2902 C C . TYR A 1 389 ? 1.271 -3.900 12.707 1.00 74.50 389 TYR A C 1
ATOM 2904 O O . TYR A 1 389 ? 2.091 -4.631 13.261 1.00 74.50 389 TYR A O 1
ATOM 2912 N N . TYR A 1 390 ? 1.536 -2.621 12.434 1.00 71.38 390 TYR A N 1
ATOM 2913 C CA . TYR A 1 390 ? 2.837 -2.010 12.707 1.00 71.38 390 TYR A CA 1
ATOM 2914 C C . TYR A 1 390 ? 3.093 -1.818 14.206 1.00 71.38 390 TYR A C 1
ATOM 2916 O O . TYR A 1 390 ? 4.242 -1.841 14.642 1.00 71.38 390 TYR A O 1
ATOM 2924 N N . LEU A 1 391 ? 2.034 -1.673 15.006 1.00 68.94 391 LEU A N 1
ATOM 2925 C CA . LEU A 1 391 ? 2.127 -1.428 16.445 1.00 68.94 391 LEU A CA 1
ATOM 2926 C C . LEU A 1 391 ? 2.121 -2.701 17.301 1.00 68.94 391 LEU A C 1
ATOM 2928 O O . LEU A 1 391 ? 2.181 -2.597 18.525 1.00 68.94 391 LEU A O 1
ATOM 2932 N N . GLN A 1 392 ? 2.120 -3.902 16.710 1.00 71.12 392 GLN A N 1
ATOM 2933 C CA . GLN A 1 392 ? 2.037 -5.168 17.455 1.00 71.12 392 GLN A CA 1
ATOM 2934 C C . GLN A 1 392 ? 3.047 -5.280 18.613 1.00 71.12 392 GLN A C 1
ATOM 2936 O O . GLN A 1 392 ? 2.705 -5.805 19.673 1.00 71.12 392 GLN A O 1
ATOM 2941 N N . TYR A 1 393 ? 4.273 -4.782 18.424 1.00 67.31 393 TYR A N 1
ATOM 2942 C CA . TYR A 1 393 ? 5.356 -4.866 19.412 1.00 67.31 393 TYR A CA 1
ATOM 2943 C C . TYR A 1 393 ? 5.475 -3.636 20.328 1.00 67.31 393 TYR A C 1
ATOM 2945 O O . TYR A 1 393 ? 6.220 -3.688 21.302 1.00 67.31 393 TYR A O 1
ATOM 2953 N N . GLY A 1 394 ? 4.746 -2.553 20.037 1.00 70.44 394 GLY A N 1
ATOM 2954 C CA . GLY A 1 394 ? 4.818 -1.274 20.756 1.00 70.44 394 GLY A CA 1
ATOM 2955 C C . GLY A 1 394 ? 3.501 -0.824 21.386 1.00 70.44 394 GLY A C 1
ATOM 2956 O O . GLY A 1 394 ? 3.478 0.193 22.064 1.00 70.44 394 GLY A O 1
ATOM 2957 N N . LEU A 1 395 ? 2.410 -1.579 21.213 1.00 73.94 395 LEU A N 1
ATOM 2958 C CA . LEU A 1 395 ? 1.060 -1.142 21.581 1.00 73.94 395 LEU A CA 1
ATOM 2959 C C . LEU A 1 395 ? 0.917 -0.765 23.066 1.00 73.94 395 LEU A C 1
ATOM 2961 O O . LEU A 1 395 ? 0.189 0.165 23.398 1.00 73.94 395 LEU A O 1
ATOM 2965 N N . LYS A 1 396 ? 1.642 -1.446 23.963 1.00 72.31 396 LYS A N 1
ATOM 2966 C CA . LYS A 1 396 ? 1.669 -1.111 25.399 1.00 72.31 396 LYS A CA 1
ATOM 2967 C C . LYS A 1 396 ? 2.192 0.311 25.654 1.00 72.31 396 LYS A C 1
ATOM 2969 O O . LYS A 1 396 ? 1.693 1.004 26.531 1.00 72.31 396 LYS A O 1
ATOM 2974 N N . GLU A 1 397 ? 3.157 0.753 24.860 1.00 72.81 397 GLU A N 1
ATOM 2975 C CA . GLU A 1 397 ? 3.802 2.060 24.998 1.00 72.81 397 GLU A CA 1
ATOM 2976 C C . GLU A 1 397 ? 3.057 3.164 24.233 1.00 72.81 397 GLU A C 1
ATOM 2978 O O . GLU A 1 397 ? 3.485 4.315 24.242 1.00 72.81 397 GLU A O 1
ATOM 2983 N N . SER A 1 398 ? 1.952 2.821 23.558 1.00 75.38 398 SER A N 1
ATOM 2984 C CA . SER A 1 398 ? 1.209 3.729 22.677 1.00 75.38 398 SER A CA 1
ATOM 2985 C C . SER A 1 398 ? -0.250 3.941 23.087 1.00 75.38 398 SER A C 1
ATOM 2987 O O . SER A 1 398 ? -0.861 4.891 22.614 1.00 75.38 398 SER A O 1
ATOM 2989 N N . VAL A 1 399 ? -0.839 3.090 23.936 1.00 81.56 399 VAL A N 1
ATOM 2990 C CA . VAL A 1 399 ? -2.259 3.195 24.327 1.00 81.56 399 VAL A CA 1
ATOM 2991 C C . VAL A 1 399 ? -2.400 3.596 25.784 1.00 81.56 399 VAL A C 1
ATOM 2993 O O . VAL A 1 399 ? -1.984 2.859 26.675 1.00 81.56 399 VAL A O 1
ATOM 2996 N N . PHE A 1 400 ? -3.054 4.731 26.022 1.00 82.38 400 PHE A N 1
ATOM 2997 C CA . PHE A 1 400 ? -3.243 5.306 27.352 1.00 82.38 400 PHE A CA 1
ATOM 2998 C C . PHE A 1 400 ? -4.722 5.599 27.621 1.00 82.38 400 PHE A C 1
ATOM 3000 O O . PHE A 1 400 ? -5.488 5.792 26.673 1.00 82.38 400 PHE A O 1
ATOM 3007 N N . PRO A 1 401 ? -5.149 5.652 28.897 1.00 85.81 401 PRO A N 1
ATOM 3008 C CA . PRO A 1 401 ? -6.470 6.152 29.245 1.00 85.81 401 PRO A CA 1
ATOM 3009 C C . PRO A 1 401 ? -6.648 7.605 28.791 1.00 85.81 401 PRO A C 1
ATOM 3011 O O . PRO A 1 401 ? -5.742 8.423 28.953 1.00 85.81 401 PRO A O 1
ATOM 3014 N N . ASP A 1 402 ? -7.849 7.945 28.332 1.00 84.19 402 ASP A N 1
ATOM 3015 C CA . ASP A 1 402 ? -8.239 9.308 27.944 1.00 84.19 402 ASP A CA 1
ATOM 3016 C C . ASP A 1 402 ? -7.985 10.333 29.070 1.00 84.19 402 ASP A C 1
ATOM 3018 O O . ASP A 1 402 ? -7.519 11.436 28.824 1.00 84.19 402 ASP A O 1
ATOM 3022 N N . ALA A 1 403 ? -8.131 9.938 30.340 1.00 82.31 403 ALA A N 1
ATOM 3023 C CA . ALA A 1 403 ? -7.834 10.803 31.489 1.00 82.31 403 ALA A CA 1
ATOM 3024 C C . ALA A 1 403 ? -6.360 11.260 31.591 1.00 82.31 403 ALA A C 1
ATOM 3026 O O . ALA A 1 403 ? -6.066 12.251 32.259 1.00 82.31 403 ALA A O 1
ATOM 3027 N N . ILE A 1 404 ? -5.420 10.525 30.984 1.00 80.06 404 ILE A N 1
ATOM 3028 C CA . ILE A 1 404 ? -4.002 10.916 30.902 1.00 80.06 404 ILE A CA 1
ATOM 3029 C C . ILE A 1 404 ? -3.781 11.862 29.724 1.00 80.06 404 ILE A C 1
ATOM 3031 O O . ILE A 1 404 ? -2.976 12.789 29.826 1.00 80.06 404 ILE A O 1
ATOM 3035 N N . CYS A 1 405 ? -4.487 11.600 28.627 1.00 79.12 405 CYS A N 1
ATOM 3036 C CA . CYS A 1 405 ? -4.288 12.240 27.344 1.00 79.12 405 CYS A CA 1
ATOM 3037 C C . CYS A 1 405 ? -5.632 12.501 26.652 1.00 79.12 405 CYS A C 1
ATOM 3039 O O . CYS A 1 405 ? -6.028 11.728 25.774 1.00 79.12 405 CYS A O 1
ATOM 3041 N N . PRO A 1 406 ? -6.372 13.535 27.076 1.00 80.12 406 PRO A N 1
ATOM 3042 C CA . PRO A 1 406 ? -7.709 13.769 26.557 1.00 80.12 406 PRO A CA 1
ATOM 3043 C C . PRO A 1 406 ? -7.651 14.197 25.094 1.00 80.12 406 PRO A C 1
ATOM 3045 O O . PRO A 1 406 ? -6.763 14.954 24.703 1.00 80.12 406 PRO A O 1
ATOM 3048 N N . TYR A 1 407 ? -8.624 13.763 24.294 1.00 80.69 407 TYR A N 1
ATOM 3049 C CA . TYR A 1 407 ? -8.736 14.214 22.909 1.00 80.69 407 TYR A CA 1
ATOM 3050 C C . TYR A 1 407 ? -9.075 15.715 22.831 1.00 80.69 407 TYR A C 1
ATOM 3052 O O . TYR A 1 407 ? -10.184 16.158 23.117 1.00 80.69 407 TYR A O 1
ATOM 3060 N N . LEU A 1 408 ? -8.076 16.516 22.461 1.00 76.12 408 LEU A N 1
ATOM 3061 C CA . LEU A 1 408 ? -8.156 17.952 22.207 1.00 76.12 408 LEU A CA 1
ATOM 3062 C C . LEU A 1 408 ? -8.708 18.205 20.801 1.00 76.12 408 LEU A C 1
ATOM 3064 O O . LEU A 1 408 ? -8.045 17.910 19.807 1.00 76.12 408 LEU A O 1
ATOM 3068 N N . ASN A 1 409 ? -9.901 18.790 20.728 1.00 68.00 409 ASN A N 1
ATOM 3069 C CA . ASN A 1 409 ? -10.621 19.093 19.484 1.00 68.00 409 ASN A CA 1
ATOM 3070 C C . ASN A 1 409 ? -10.160 20.383 18.784 1.00 68.00 409 ASN A C 1
ATOM 3072 O O . ASN A 1 409 ? -10.747 20.762 17.769 1.00 68.00 409 ASN A O 1
ATOM 3076 N N . ASP A 1 410 ? -9.153 21.070 19.323 1.00 63.78 410 ASP A N 1
ATOM 3077 C CA . ASP A 1 410 ? -8.717 22.373 18.826 1.00 63.78 410 ASP A CA 1
ATOM 3078 C C . ASP A 1 410 ? -7.925 22.238 17.520 1.00 63.78 410 ASP A C 1
ATOM 3080 O O . ASP A 1 410 ? -6.908 21.549 17.457 1.00 63.78 410 ASP A O 1
ATOM 3084 N N . ASN A 1 411 ? -8.332 22.988 16.490 1.00 55.88 411 ASN A N 1
ATOM 3085 C CA . ASN A 1 411 ? -7.669 23.028 15.175 1.00 55.88 411 ASN A CA 1
ATOM 3086 C C . ASN A 1 411 ? -6.209 23.536 15.216 1.00 55.88 411 ASN A C 1
ATOM 3088 O O . ASN A 1 411 ? -5.511 23.454 14.210 1.00 55.88 411 ASN A O 1
ATOM 3092 N N . ASN A 1 412 ? -5.759 24.077 16.355 1.00 51.88 412 ASN A N 1
ATOM 3093 C CA . ASN A 1 412 ? -4.397 24.578 16.574 1.00 51.88 412 ASN A CA 1
ATOM 3094 C C . ASN A 1 412 ? -3.503 23.589 17.351 1.00 51.88 412 ASN A C 1
ATOM 3096 O O . ASN A 1 412 ? -2.336 23.895 17.598 1.00 51.88 412 ASN A O 1
ATOM 3100 N N . GLY A 1 413 ? -4.041 22.444 17.788 1.00 53.59 413 GLY A N 1
ATOM 3101 C CA . GLY A 1 413 ? -3.309 21.427 18.543 1.00 53.59 413 GLY A CA 1
ATOM 3102 C C . GLY A 1 413 ? -2.638 20.390 17.641 1.00 53.59 413 GLY A C 1
ATOM 3103 O O . GLY A 1 413 ? -3.156 20.040 16.585 1.00 53.59 413 GLY A O 1
ATOM 3104 N N . SER A 1 414 ? -1.488 19.874 18.076 1.00 57.41 414 SER A N 1
ATOM 3105 C CA . SER A 1 414 ? -0.817 18.734 17.444 1.00 57.41 414 SER A CA 1
ATOM 3106 C C . SER A 1 414 ? -1.176 17.443 18.184 1.00 57.41 414 SER A C 1
ATOM 3108 O O . SER A 1 414 ? -0.998 17.387 19.399 1.00 57.41 414 SER A O 1
ATOM 3110 N N . ASP A 1 415 ? -1.588 16.390 17.468 1.00 59.03 415 ASP A N 1
ATOM 3111 C CA . ASP A 1 415 ? -1.853 15.007 17.941 1.00 59.03 415 ASP A CA 1
ATOM 3112 C C . ASP A 1 415 ? -0.575 14.302 18.446 1.00 59.03 415 ASP A C 1
ATOM 3114 O O . ASP A 1 415 ? -0.491 13.087 18.508 1.00 59.03 415 ASP A O 1
ATOM 3118 N N . SER A 1 416 ? 0.490 15.047 18.724 1.00 57.94 416 SER A N 1
ATOM 3119 C CA . SER A 1 416 ? 1.701 14.564 19.392 1.00 57.94 416 SER A CA 1
ATOM 3120 C C . SER A 1 416 ? 1.903 15.175 20.764 1.00 57.94 416 SER A C 1
ATOM 3122 O O . SER A 1 416 ? 2.786 14.740 21.502 1.00 57.94 416 SER A O 1
ATOM 3124 N N . ILE A 1 417 ? 1.136 16.210 21.101 1.00 63.84 417 ILE A N 1
ATOM 3125 C CA . ILE A 1 417 ? 1.314 16.941 22.342 1.00 63.84 417 ILE A CA 1
ATOM 3126 C C . ILE A 1 417 ? 0.289 16.415 23.323 1.00 63.84 417 ILE A C 1
ATOM 3128 O O . ILE A 1 417 ? -0.884 16.770 23.281 1.00 63.84 417 ILE A O 1
ATOM 3132 N N . CYS A 1 418 ? 0.785 15.597 24.240 1.00 70.75 418 CYS A N 1
ATOM 3133 C CA . CYS A 1 418 ? 0.033 15.124 25.378 1.00 70.75 418 CYS A CA 1
ATOM 3134 C C . CYS A 1 418 ? 0.620 15.721 26.664 1.00 70.75 418 CYS A C 1
ATOM 3136 O O . CYS A 1 418 ? 1.540 15.139 27.238 1.00 70.75 418 CYS A O 1
ATOM 3138 N N . PRO A 1 419 ? 0.126 16.877 27.152 1.00 68.38 419 PRO A N 1
ATOM 3139 C CA . PRO A 1 419 ? 0.725 17.550 28.308 1.00 68.38 419 PRO A CA 1
ATOM 3140 C C . PRO A 1 419 ? 0.743 16.692 29.584 1.00 68.38 419 PRO A C 1
ATOM 3142 O O . PRO A 1 419 ? 1.570 16.908 30.464 1.00 68.38 419 PRO A O 1
ATOM 3145 N N . GLY A 1 420 ? -0.171 15.718 29.690 1.00 67.56 420 GLY A N 1
ATOM 3146 C CA . GLY A 1 420 ? -0.279 14.785 30.815 1.00 67.56 420 GLY A CA 1
ATOM 3147 C C . GLY A 1 420 ? 0.600 13.530 30.719 1.00 67.56 420 GLY A C 1
ATOM 3148 O O . GLY A 1 420 ? 0.530 12.682 31.622 1.00 67.56 420 GLY A O 1
ATOM 3149 N N . LEU A 1 421 ? 1.399 13.392 29.655 1.00 70.50 421 LEU A N 1
ATOM 3150 C CA . LEU A 1 421 ? 2.298 12.266 29.407 1.00 70.50 421 LEU A CA 1
ATOM 3151 C C . LEU A 1 421 ? 3.758 12.693 29.632 1.00 70.50 421 LEU A C 1
ATOM 3153 O O . LEU A 1 421 ? 4.370 13.350 28.796 1.00 70.50 421 LEU A O 1
ATOM 3157 N N . SER A 1 422 ? 4.316 12.326 30.784 1.00 67.06 422 SER A N 1
ATOM 3158 C CA . SER A 1 422 ? 5.749 12.432 31.086 1.00 67.06 422 SER A CA 1
ATOM 3159 C C . SER A 1 422 ? 6.452 11.091 30.849 1.00 67.06 422 SER A C 1
ATOM 3161 O O . SER A 1 422 ? 5.806 10.046 30.924 1.00 67.06 422 SER A O 1
ATOM 3163 N N . ASP A 1 423 ? 7.779 11.084 30.674 1.00 65.06 423 ASP A N 1
ATOM 3164 C CA . ASP A 1 423 ? 8.577 9.846 30.524 1.00 65.06 423 ASP A CA 1
ATOM 3165 C C . ASP A 1 423 ? 8.329 8.831 31.658 1.00 65.06 423 ASP A C 1
ATOM 3167 O O . ASP A 1 423 ? 8.353 7.619 31.456 1.00 65.06 423 ASP A O 1
ATOM 3171 N N . THR A 1 424 ? 8.009 9.319 32.861 1.00 60.97 424 THR A N 1
ATOM 3172 C CA . THR A 1 424 ? 7.651 8.487 34.020 1.00 60.97 424 THR A CA 1
ATOM 3173 C C . THR A 1 424 ? 6.320 7.747 33.858 1.00 60.97 424 THR A C 1
ATOM 3175 O O . THR A 1 424 ? 6.167 6.647 34.379 1.00 60.97 424 THR A O 1
ATOM 3178 N N . ARG A 1 425 ? 5.357 8.300 33.111 1.00 65.44 425 ARG A N 1
ATOM 3179 C CA . ARG A 1 425 ? 4.011 7.726 32.930 1.00 65.44 425 ARG A CA 1
ATOM 3180 C C . ARG A 1 425 ? 3.979 6.582 31.915 1.00 65.44 425 ARG A C 1
ATOM 3182 O O . ARG A 1 425 ? 3.042 5.790 31.954 1.00 65.44 425 ARG A O 1
ATOM 3189 N N . HIS A 1 426 ? 5.006 6.449 31.071 1.00 67.31 426 HIS A N 1
ATOM 3190 C CA . HIS A 1 426 ? 5.197 5.265 30.225 1.00 67.31 426 HIS A CA 1
ATOM 3191 C C . HIS A 1 426 ? 5.459 4.006 31.066 1.00 67.31 426 HIS A C 1
ATOM 3193 O O . HIS A 1 426 ? 4.852 2.963 30.832 1.00 67.31 426 HIS A O 1
ATOM 3199 N N . ALA A 1 427 ? 6.295 4.119 32.105 1.00 66.31 427 ALA A N 1
ATOM 3200 C CA . ALA A 1 427 ? 6.654 2.992 32.969 1.00 66.31 427 ALA A CA 1
ATOM 3201 C C . ALA A 1 427 ? 5.467 2.452 33.792 1.00 66.31 427 ALA A C 1
ATOM 3203 O O . ALA A 1 427 ? 5.390 1.247 34.041 1.00 66.31 427 ALA A O 1
ATOM 3204 N N . ASP A 1 428 ? 4.523 3.327 34.151 1.00 73.62 428 ASP A N 1
ATOM 3205 C CA . ASP A 1 428 ? 3.388 3.016 35.026 1.00 73.62 428 ASP A CA 1
ATOM 3206 C C . ASP A 1 428 ? 2.094 2.661 34.268 1.00 73.62 428 ASP A C 1
ATOM 3208 O O . ASP A 1 428 ? 1.047 2.510 34.899 1.00 73.62 428 ASP A O 1
ATOM 3212 N N . ASN A 1 429 ? 2.122 2.523 32.934 1.00 76.25 429 ASN A N 1
ATOM 3213 C CA . ASN A 1 429 ? 0.917 2.215 32.159 1.00 76.25 429 ASN A CA 1
ATOM 3214 C C . ASN A 1 429 ? 0.363 0.814 32.513 1.00 76.25 429 ASN A C 1
ATOM 3216 O O . ASN A 1 429 ? 0.992 -0.199 32.175 1.00 76.25 429 ASN A O 1
ATOM 3220 N N . PRO A 1 430 ? -0.824 0.713 33.152 1.00 75.69 430 PRO A N 1
ATOM 3221 C CA . PRO A 1 430 ? -1.387 -0.574 33.556 1.00 75.69 430 PRO A CA 1
ATOM 3222 C C . PRO A 1 430 ? -2.044 -1.321 32.386 1.00 75.69 430 PRO A C 1
ATOM 3224 O O . PRO A 1 430 ? -2.407 -2.491 32.523 1.00 75.69 430 PRO A O 1
ATOM 3227 N N . ILE A 1 431 ? -2.240 -0.656 31.243 1.00 80.88 431 ILE A N 1
ATOM 3228 C CA . ILE A 1 431 ? -2.891 -1.236 30.074 1.00 80.88 431 ILE A CA 1
ATOM 3229 C C . ILE A 1 431 ? -1.862 -2.038 29.280 1.00 80.88 431 ILE A C 1
ATOM 3231 O O . ILE A 1 431 ? -0.793 -1.553 28.925 1.00 80.88 431 ILE A O 1
ATOM 3235 N N . SER A 1 432 ? -2.200 -3.287 28.968 1.00 80.06 432 SER A N 1
ATOM 3236 C CA . SER A 1 432 ? -1.382 -4.142 28.117 1.00 80.06 432 SER A CA 1
ATOM 3237 C C . SER A 1 432 ? -2.269 -4.976 27.207 1.00 80.06 432 SER A C 1
ATOM 3239 O O . SER A 1 432 ? -3.270 -5.553 27.638 1.00 80.06 432 SER A O 1
ATOM 3241 N N . PHE A 1 433 ? -1.876 -5.051 25.940 1.00 81.31 433 PHE A N 1
ATOM 3242 C CA . PHE A 1 433 ? -2.545 -5.843 24.922 1.00 81.31 433 PHE A CA 1
ATOM 3243 C C . PHE A 1 433 ? -1.608 -6.928 24.410 1.00 81.31 433 PHE A C 1
ATOM 3245 O O . PHE A 1 433 ? -0.404 -6.728 24.269 1.00 81.31 433 PHE A O 1
ATOM 3252 N N . THR A 1 434 ? -2.178 -8.083 24.079 1.00 80.44 434 THR A N 1
ATOM 3253 C CA . THR A 1 434 ? -1.466 -9.152 23.379 1.00 80.44 434 THR A CA 1
ATOM 3254 C C . THR A 1 434 ? -2.252 -9.512 22.130 1.00 80.44 434 THR A C 1
ATOM 3256 O O . THR A 1 434 ? -3.314 -10.134 22.211 1.00 80.44 434 THR A O 1
ATOM 3259 N N . ILE A 1 435 ? -1.733 -9.117 20.968 1.00 77.12 435 ILE A N 1
ATOM 3260 C CA . ILE A 1 435 ? -2.328 -9.461 19.675 1.00 77.12 435 ILE A CA 1
ATOM 3261 C C . ILE A 1 435 ? -2.008 -10.929 19.374 1.00 77.12 435 ILE A C 1
ATOM 3263 O O . ILE A 1 435 ? -0.842 -11.297 19.239 1.00 77.12 435 ILE A O 1
ATOM 3267 N N . ARG A 1 436 ? -3.046 -11.772 19.287 1.00 79.12 436 ARG A N 1
ATOM 3268 C CA . ARG A 1 436 ? -2.905 -13.209 18.978 1.00 79.12 436 ARG A CA 1
ATOM 3269 C C . ARG A 1 436 ? -2.868 -13.484 17.478 1.00 79.12 436 ARG A C 1
ATOM 3271 O O . ARG A 1 436 ? -2.056 -14.281 17.025 1.00 79.12 436 ARG A O 1
ATOM 3278 N N . SER A 1 437 ? -3.755 -12.836 16.736 1.00 80.44 437 SER A N 1
ATOM 3279 C CA . SER A 1 437 ? -3.875 -12.932 15.284 1.00 80.44 437 SER A CA 1
ATOM 3280 C C . SER A 1 437 ? -4.460 -11.634 14.739 1.00 80.44 437 SER A C 1
ATOM 3282 O O . SER A 1 437 ? -5.090 -10.870 15.475 1.00 80.44 437 SER A O 1
ATOM 3284 N N . MET A 1 438 ? -4.224 -11.388 13.454 1.00 78.56 438 MET A N 1
ATOM 3285 C CA . MET A 1 438 ? -4.794 -10.278 12.707 1.00 78.56 438 MET A CA 1
ATOM 3286 C C . MET A 1 438 ? -5.105 -10.781 11.306 1.00 78.56 438 MET A C 1
ATOM 3288 O O . MET A 1 438 ? -4.244 -11.367 10.653 1.00 78.56 438 MET A O 1
ATOM 3292 N N . GLU A 1 439 ? -6.346 -10.593 10.885 1.00 84.25 439 GLU A N 1
ATOM 3293 C CA . GLU A 1 439 ? -6.870 -11.074 9.613 1.00 84.25 439 GLU A CA 1
ATOM 3294 C C . GLU A 1 439 ? -7.651 -9.937 8.950 1.00 84.25 439 GLU A C 1
ATOM 3296 O O . GLU A 1 439 ? -8.099 -8.999 9.613 1.00 84.25 439 GLU A O 1
ATOM 3301 N N . THR A 1 440 ? -7.778 -9.994 7.629 1.00 87.19 440 THR A N 1
ATOM 3302 C CA . THR A 1 440 ? -8.502 -8.995 6.840 1.00 87.19 440 THR A CA 1
ATOM 3303 C C . THR A 1 440 ? -9.415 -9.719 5.871 1.00 87.19 440 THR A C 1
ATOM 3305 O O . THR A 1 440 ? -8.994 -10.666 5.205 1.00 87.19 440 THR A O 1
ATOM 3308 N N . TRP A 1 441 ? -10.664 -9.272 5.795 1.00 89.12 441 TRP A N 1
ATOM 3309 C CA . TRP A 1 441 ? -11.692 -9.876 4.957 1.00 89.12 441 TRP A CA 1
ATOM 3310 C C . TRP A 1 441 ? -12.349 -8.800 4.100 1.00 89.12 441 TRP A C 1
ATOM 3312 O O . TRP A 1 441 ? -12.563 -7.683 4.566 1.00 89.12 441 TRP A O 1
ATOM 3322 N N . TYR A 1 442 ? -12.665 -9.157 2.857 1.00 87.75 442 TYR A N 1
ATOM 3323 C CA . TYR A 1 442 ? -13.220 -8.237 1.858 1.00 87.75 442 TYR A CA 1
ATOM 3324 C C . TYR A 1 442 ? -14.621 -8.638 1.383 1.00 87.75 442 TYR A C 1
ATOM 3326 O O . TYR A 1 442 ? -15.299 -7.841 0.750 1.00 87.75 442 TYR A O 1
ATOM 3334 N N . GLU A 1 443 ? -15.054 -9.869 1.665 1.00 90.56 443 GLU A N 1
ATOM 3335 C CA . GLU A 1 443 ? -16.350 -10.395 1.229 1.00 90.56 443 GLU A CA 1
ATOM 3336 C C . GLU A 1 443 ? -17.397 -10.275 2.340 1.00 90.56 443 GLU A C 1
ATOM 3338 O O . GLU A 1 443 ? -17.161 -10.744 3.456 1.00 90.56 443 GLU A O 1
ATOM 3343 N N . ASP A 1 444 ? -18.580 -9.747 2.019 1.00 86.75 444 ASP A N 1
ATOM 3344 C CA . ASP A 1 444 ? -19.674 -9.501 2.971 1.00 86.75 444 ASP A CA 1
ATOM 3345 C C . ASP A 1 444 ? -20.035 -10.729 3.815 1.00 86.75 444 ASP A C 1
ATOM 3347 O O . ASP A 1 444 ? -20.150 -10.646 5.039 1.00 86.75 444 ASP A O 1
ATOM 3351 N N . LEU A 1 445 ? -20.190 -11.895 3.178 1.00 90.06 445 LEU A N 1
ATOM 3352 C CA . LEU A 1 445 ? -20.538 -13.133 3.877 1.00 90.06 445 LEU A CA 1
ATOM 3353 C C . LEU A 1 445 ? -19.443 -13.538 4.869 1.00 90.06 445 LEU A C 1
ATOM 3355 O O . LEU A 1 445 ? -19.740 -13.892 6.010 1.00 90.06 445 LEU A O 1
ATOM 3359 N N . THR A 1 446 ? -18.182 -13.461 4.448 1.00 91.50 446 THR A N 1
ATOM 3360 C CA . THR A 1 446 ? -17.030 -13.803 5.286 1.00 91.50 446 THR A CA 1
ATOM 3361 C C . THR A 1 446 ? -16.905 -12.822 6.452 1.00 91.50 446 THR A C 1
ATOM 3363 O O . THR A 1 446 ? -16.704 -13.249 7.587 1.00 91.50 446 THR A O 1
ATOM 3366 N N . ILE A 1 447 ? -17.121 -11.524 6.214 1.00 93.31 447 ILE A N 1
ATOM 3367 C CA . ILE A 1 447 ? -17.151 -10.493 7.260 1.00 93.31 447 ILE A CA 1
ATOM 3368 C C . ILE A 1 447 ? -18.219 -10.827 8.310 1.00 93.31 447 ILE A C 1
ATOM 3370 O O . ILE A 1 447 ? -17.912 -10.860 9.502 1.00 93.31 447 ILE A O 1
ATOM 3374 N N . LYS A 1 448 ? -19.453 -11.151 7.896 1.00 94.19 448 LYS A N 1
ATOM 3375 C CA . LYS A 1 448 ? -20.542 -11.530 8.817 1.00 94.19 448 LYS A CA 1
ATOM 3376 C C . LYS A 1 448 ? -20.225 -12.802 9.602 1.00 94.19 448 LYS A C 1
ATOM 3378 O O . LYS A 1 448 ? -20.451 -12.851 10.813 1.00 94.19 448 LYS A O 1
ATOM 3383 N N . GLN A 1 449 ? -19.668 -13.816 8.935 1.00 93.19 449 GLN A N 1
ATOM 3384 C CA . GLN A 1 449 ? -19.243 -15.062 9.577 1.00 93.19 449 GLN A CA 1
ATOM 3385 C C . GLN A 1 449 ? -18.201 -14.811 10.661 1.00 93.19 449 GLN A C 1
ATOM 3387 O O . GLN A 1 449 ? -18.319 -15.358 11.756 1.00 93.19 449 GLN A O 1
ATOM 3392 N N . GLN A 1 450 ? -17.202 -13.979 10.373 1.00 93.31 450 GLN A N 1
ATOM 3393 C CA . GLN A 1 450 ? -16.117 -13.686 11.304 1.00 93.31 450 GLN A CA 1
ATOM 3394 C C . GLN A 1 450 ? -16.573 -12.774 12.439 1.00 93.31 450 GLN A C 1
ATOM 3396 O O . GLN A 1 450 ? -16.234 -13.043 13.590 1.00 93.31 450 GLN A O 1
ATOM 3401 N N . LEU A 1 451 ? -17.429 -11.784 12.161 1.00 94.19 451 LEU A N 1
ATOM 3402 C CA . LEU A 1 451 ? -18.053 -10.955 13.195 1.00 94.19 451 LEU A CA 1
ATOM 3403 C C . LEU A 1 451 ? -18.817 -11.819 14.201 1.00 94.19 451 LEU A C 1
ATOM 3405 O O . LEU A 1 451 ? -18.618 -11.689 15.409 1.00 94.19 451 LEU A O 1
ATOM 3409 N N . PHE A 1 452 ? -19.636 -12.747 13.698 1.00 93.94 452 PHE A N 1
ATOM 3410 C CA . PHE A 1 452 ? -20.410 -13.667 14.525 1.00 93.94 452 PHE A CA 1
ATOM 3411 C C . PHE A 1 452 ? -19.521 -14.661 15.283 1.00 93.94 452 PHE A C 1
ATOM 3413 O O . PHE A 1 452 ? -19.689 -14.859 16.485 1.00 93.94 452 PHE A O 1
ATOM 3420 N N . ALA A 1 453 ? -18.553 -15.278 14.601 1.00 91.88 453 ALA A N 1
ATOM 3421 C CA . ALA A 1 453 ? -17.686 -16.293 15.192 1.00 91.88 453 ALA A CA 1
ATOM 3422 C C . ALA A 1 453 ? -16.758 -15.724 16.272 1.00 91.88 453 ALA A C 1
ATOM 3424 O O . ALA A 1 453 ? -16.500 -16.394 17.274 1.00 91.88 453 ALA A O 1
ATOM 3425 N N . GLN A 1 454 ? -16.246 -14.508 16.071 1.00 90.19 454 GLN A N 1
ATOM 3426 C CA . GLN A 1 454 ? -15.316 -13.873 16.999 1.00 90.19 454 GLN A CA 1
ATOM 3427 C C . GLN A 1 454 ? -16.030 -13.092 18.102 1.00 90.19 454 GLN A C 1
ATOM 3429 O O . GLN A 1 454 ? -15.459 -12.951 19.183 1.00 90.19 454 GLN A O 1
ATOM 3434 N N . ASN A 1 455 ? -17.254 -12.608 17.848 1.00 92.69 455 ASN A N 1
ATOM 3435 C CA . ASN A 1 455 ? -18.016 -11.732 18.743 1.00 92.69 455 ASN A CA 1
ATOM 3436 C C . ASN A 1 455 ? -17.168 -10.547 19.251 1.00 92.69 455 ASN A C 1
ATOM 3438 O O . ASN A 1 455 ? -17.092 -10.257 20.448 1.00 92.69 455 ASN A O 1
ATOM 3442 N N . LYS A 1 456 ? -16.463 -9.905 18.317 1.00 93.12 456 LYS A N 1
ATOM 3443 C CA . LYS A 1 456 ? -15.567 -8.772 18.558 1.00 93.12 456 LYS A CA 1
ATOM 3444 C C . LYS A 1 456 ? -15.795 -7.709 17.507 1.00 93.12 456 LYS A C 1
ATOM 3446 O O . LYS A 1 456 ? -16.043 -8.038 16.352 1.00 93.12 456 LYS A O 1
ATOM 3451 N N . ALA A 1 457 ? -15.696 -6.450 17.916 1.00 95.12 457 ALA A N 1
ATOM 3452 C CA . ALA A 1 457 ? -15.802 -5.345 16.981 1.00 95.12 457 ALA A CA 1
ATOM 3453 C C . ALA A 1 457 ? -14.572 -5.341 16.066 1.00 95.12 457 ALA A C 1
ATOM 3455 O O . ALA A 1 457 ? -13.468 -5.687 16.494 1.00 95.12 457 ALA A O 1
ATOM 3456 N N . MET A 1 458 ? -14.770 -4.973 14.805 1.00 94.44 458 MET A N 1
ATOM 3457 C CA . MET A 1 458 ? -13.726 -4.997 13.780 1.00 94.44 458 MET A CA 1
ATOM 3458 C C . MET A 1 458 ? -13.557 -3.609 13.181 1.00 94.44 458 MET A C 1
ATOM 3460 O O . MET A 1 458 ? -14.515 -2.852 13.088 1.00 94.44 458 MET A O 1
ATOM 3464 N N . ALA A 1 459 ? -12.350 -3.258 12.759 1.00 93.38 459 ALA A N 1
ATOM 3465 C CA . ALA A 1 459 ? -12.137 -2.006 12.052 1.00 93.38 459 ALA A CA 1
ATOM 3466 C C . ALA A 1 459 ? -12.558 -2.163 10.580 1.00 93.38 459 ALA A C 1
ATOM 3468 O O . ALA A 1 459 ? -12.168 -3.130 9.926 1.00 93.38 459 ALA A O 1
ATOM 3469 N N . LEU A 1 460 ? -13.347 -1.223 10.064 1.00 93.44 460 LEU A N 1
ATOM 3470 C CA . LEU A 1 460 ? -13.811 -1.183 8.678 1.00 93.44 460 LEU A CA 1
ATOM 3471 C C . LEU A 1 460 ? -13.269 0.073 8.004 1.00 93.44 460 LEU A C 1
ATOM 3473 O O . LEU A 1 460 ? -13.467 1.178 8.503 1.00 93.44 460 LEU A O 1
ATOM 3477 N N . SER A 1 461 ? -12.631 -0.091 6.849 1.00 91.31 461 SER A N 1
ATOM 3478 C CA . SER A 1 461 ? -12.277 1.024 5.972 1.00 91.31 461 SER A CA 1
ATOM 3479 C C . SER A 1 461 ? -13.123 0.964 4.713 1.00 91.31 461 SER A C 1
ATOM 3481 O O . SER A 1 461 ? -13.247 -0.094 4.098 1.00 91.31 461 SER A O 1
ATOM 3483 N N . THR A 1 462 ? -13.707 2.096 4.339 1.00 89.31 462 THR A N 1
ATOM 3484 C CA . THR A 1 462 ? -14.529 2.226 3.137 1.00 89.31 462 THR A CA 1
ATOM 3485 C C . THR A 1 462 ? -14.219 3.545 2.436 1.00 89.31 462 THR A C 1
ATOM 3487 O O . THR A 1 462 ? -13.979 4.553 3.111 1.00 89.31 462 THR A O 1
ATOM 3490 N N . PRO A 1 463 ? -14.231 3.593 1.092 1.00 88.62 463 PRO A N 1
ATOM 3491 C CA . PRO A 1 463 ? -14.318 4.869 0.406 1.00 88.62 463 PRO A CA 1
ATOM 3492 C C . PRO A 1 463 ? -15.641 5.552 0.773 1.00 88.62 463 PRO A C 1
ATOM 3494 O O . PRO A 1 463 ? -16.690 4.911 0.860 1.00 88.62 463 PRO A O 1
ATOM 3497 N N . VAL A 1 464 ? -15.580 6.860 0.976 1.00 89.19 464 VAL A N 1
ATOM 3498 C CA . VAL A 1 464 ? -16.747 7.743 0.987 1.00 89.19 464 VAL A CA 1
ATOM 3499 C C . VAL A 1 464 ? -16.823 8.445 -0.357 1.00 89.19 464 VAL A C 1
ATOM 3501 O O . VAL A 1 464 ? -15.805 8.684 -1.017 1.00 89.19 464 VAL A O 1
ATOM 3504 N N . THR A 1 465 ? -18.037 8.720 -0.812 1.00 89.62 465 THR A N 1
ATOM 3505 C CA . THR A 1 465 ? -18.281 9.157 -2.186 1.00 89.62 465 THR A CA 1
ATOM 3506 C C . THR A 1 465 ? -19.220 10.347 -2.227 1.00 89.62 465 THR A C 1
ATOM 3508 O O . THR A 1 465 ? -20.164 10.446 -1.446 1.00 89.62 465 THR A O 1
ATOM 3511 N N . TYR A 1 466 ? -19.025 11.209 -3.216 1.00 88.25 466 TYR A N 1
ATOM 3512 C CA . TYR A 1 466 ? -20.071 12.107 -3.666 1.00 88.25 466 TYR A CA 1
ATOM 3513 C C . TYR A 1 466 ? -21.040 11.361 -4.584 1.00 88.25 466 TYR A C 1
ATOM 3515 O O . TYR A 1 466 ? -20.621 10.644 -5.493 1.00 88.25 466 TYR A O 1
ATOM 3523 N N . VAL A 1 467 ? -22.332 11.555 -4.355 1.00 85.88 467 VAL A N 1
ATOM 3524 C CA . VAL A 1 467 ? -23.444 11.049 -5.153 1.00 85.88 467 VAL A CA 1
ATOM 3525 C C . VAL A 1 467 ? -24.014 12.189 -5.989 1.00 85.88 467 VAL A C 1
ATOM 3527 O O . VAL A 1 467 ? -24.317 13.274 -5.481 1.00 85.88 467 VAL A O 1
ATOM 3530 N N . THR A 1 468 ? -24.177 11.932 -7.284 1.00 83.56 468 THR A N 1
ATOM 3531 C CA . THR A 1 468 ? -24.884 12.843 -8.186 1.00 83.56 468 THR A CA 1
ATOM 3532 C C . THR A 1 468 ? -26.379 12.556 -8.102 1.00 83.56 468 THR A C 1
ATOM 3534 O O . THR A 1 468 ? -26.816 11.464 -8.457 1.00 83.56 468 THR A O 1
ATOM 3537 N N . HIS A 1 469 ? -27.157 13.530 -7.637 1.00 81.44 469 HIS A N 1
ATOM 3538 C CA . HIS A 1 469 ? -28.616 13.434 -7.623 1.00 81.44 469 HIS A CA 1
ATOM 3539 C C . HIS A 1 469 ? -29.169 13.958 -8.947 1.00 81.44 469 HIS A C 1
ATOM 3541 O O . HIS A 1 469 ? -28.636 14.918 -9.499 1.00 81.44 469 HIS A O 1
ATOM 3547 N N . TYR A 1 470 ? -30.232 13.346 -9.460 1.00 81.50 470 TYR A N 1
ATOM 3548 C CA . TYR A 1 470 ? -30.865 13.768 -10.707 1.00 81.50 470 TYR A CA 1
ATOM 3549 C C . TYR A 1 470 ? -32.274 14.267 -10.417 1.00 81.50 470 TYR A C 1
ATOM 3551 O O . TYR A 1 470 ? -33.089 13.524 -9.875 1.00 81.50 470 TYR A O 1
ATOM 3559 N N . TYR A 1 471 ? -32.563 15.510 -10.796 1.00 83.75 471 TYR A N 1
ATOM 3560 C CA . TYR A 1 471 ? -33.908 16.072 -10.699 1.00 83.75 471 TYR A CA 1
ATOM 3561 C C . TYR A 1 471 ? -34.627 15.951 -12.046 1.00 83.75 471 TYR A C 1
ATOM 3563 O O . TYR A 1 471 ? -34.112 16.478 -13.038 1.00 83.75 471 TYR A O 1
ATOM 3571 N N . PRO A 1 472 ? -35.789 15.273 -12.113 1.00 84.62 472 PRO A N 1
ATOM 3572 C CA . PRO A 1 472 ? -36.547 15.140 -13.351 1.00 84.62 472 PRO A CA 1
ATOM 3573 C C . PRO A 1 472 ? -37.240 16.454 -13.724 1.00 84.62 472 PRO A C 1
ATOM 3575 O O . PRO A 1 472 ? -37.943 17.054 -12.908 1.00 84.62 472 PRO A O 1
ATOM 3578 N N . CYS A 1 473 ? -37.101 16.874 -14.981 1.00 81.62 473 CYS A N 1
ATOM 3579 C CA . CYS A 1 473 ? -37.814 18.031 -15.522 1.00 81.62 473 CYS A CA 1
ATOM 3580 C C . CYS A 1 473 ? -39.258 17.651 -15.873 1.00 81.62 473 CYS A C 1
ATOM 3582 O O . CYS A 1 473 ? -39.576 17.295 -17.009 1.00 81.62 473 CYS A O 1
ATOM 3584 N N . LEU A 1 474 ? -40.137 17.675 -14.868 1.00 79.62 474 LEU A N 1
ATOM 3585 C CA . LEU A 1 474 ? -41.564 17.384 -15.034 1.00 79.62 474 LEU A CA 1
ATOM 3586 C C . LEU A 1 474 ? -42.254 18.473 -15.869 1.00 79.62 474 LEU A C 1
ATOM 3588 O O . LEU A 1 474 ? -41.834 19.623 -15.875 1.00 79.62 474 LEU A O 1
ATOM 3592 N N . SER A 1 475 ? -43.380 18.147 -16.509 1.00 67.69 475 SER A N 1
ATOM 3593 C CA . SER A 1 475 ? -44.135 19.079 -17.371 1.00 67.69 475 SER A CA 1
ATOM 3594 C C . SER A 1 475 ? -44.550 20.390 -16.684 1.00 67.69 475 SER A C 1
ATOM 3596 O O . SER A 1 475 ? -44.656 21.421 -17.340 1.00 67.69 475 SER A O 1
ATOM 3598 N N . ARG A 1 476 ? -44.740 20.378 -15.358 1.00 68.12 476 ARG A N 1
ATOM 3599 C CA . ARG A 1 476 ? -45.028 21.577 -14.547 1.00 68.12 476 ARG A CA 1
ATOM 3600 C C . ARG A 1 476 ? -43.811 22.497 -14.349 1.00 68.12 476 ARG A C 1
ATOM 3602 O O . ARG A 1 476 ? -43.996 23.662 -14.023 1.00 68.12 476 ARG A O 1
ATOM 3609 N N . PHE A 1 477 ? -42.609 21.963 -14.549 1.00 65.00 477 PHE A N 1
ATOM 3610 C CA . PHE A 1 477 ? -41.310 22.640 -14.517 1.00 65.00 477 PHE A CA 1
ATOM 3611 C C . PHE A 1 477 ? -40.644 22.552 -15.900 1.00 65.00 477 PHE A C 1
ATOM 3613 O O . PHE A 1 477 ? -39.445 22.322 -16.027 1.00 65.00 477 PHE A O 1
ATOM 3620 N N . SER A 1 478 ? -41.457 22.658 -16.956 1.00 63.41 478 SER A N 1
ATOM 3621 C CA . SER A 1 478 ? -40.980 22.675 -18.338 1.00 63.41 478 SER A CA 1
ATOM 3622 C C . SER A 1 478 ? -40.017 23.841 -18.588 1.00 63.41 478 SER A C 1
ATOM 3624 O O . SER A 1 478 ? -39.975 24.802 -17.816 1.00 63.41 478 SER A O 1
ATOM 3626 N N . HIS A 1 479 ? -39.293 23.775 -19.705 1.00 62.44 479 HIS A N 1
ATOM 3627 C CA . HIS A 1 479 ? -38.386 24.824 -20.180 1.00 62.44 479 HIS A CA 1
ATOM 3628 C C . HIS A 1 479 ? -38.983 26.243 -20.128 1.00 62.44 479 HIS A C 1
ATOM 3630 O O . HIS A 1 479 ? -38.273 27.204 -19.852 1.00 62.44 479 HIS A O 1
ATOM 3636 N N . ASP A 1 480 ? -40.296 26.372 -20.336 1.00 64.38 480 ASP A N 1
ATOM 3637 C CA . ASP A 1 480 ? -40.994 27.663 -20.330 1.00 64.38 480 ASP A CA 1
ATOM 3638 C C . ASP A 1 480 ? -41.185 28.243 -18.914 1.00 64.38 480 ASP A C 1
ATOM 3640 O O . ASP A 1 480 ? -41.500 29.421 -18.755 1.00 64.38 480 ASP A O 1
ATOM 3644 N N . SER A 1 481 ? -41.002 27.419 -17.879 1.00 68.94 481 SER A N 1
ATOM 3645 C CA . SER A 1 481 ? -41.202 27.762 -16.464 1.00 68.94 481 SER A CA 1
ATOM 3646 C C . SER A 1 481 ? -39.919 27.756 -15.626 1.00 68.94 481 SER A C 1
ATOM 3648 O O . SER A 1 481 ? -39.837 28.530 -14.675 1.00 68.94 481 SER A O 1
ATOM 3650 N N . ASP A 1 482 ? -38.921 26.935 -15.972 1.00 71.44 482 ASP A N 1
ATOM 3651 C CA . ASP A 1 482 ? -37.605 26.924 -15.323 1.00 71.44 482 ASP A CA 1
ATOM 3652 C C . ASP A 1 482 ? -36.480 26.877 -16.380 1.00 71.44 482 ASP A C 1
ATOM 3654 O O . ASP A 1 482 ? -36.365 25.881 -17.105 1.00 71.44 482 ASP A O 1
ATOM 3658 N N . PRO A 1 483 ? -35.618 27.913 -16.466 1.00 75.06 483 PRO A N 1
ATOM 3659 C CA . PRO A 1 483 ? -34.495 27.958 -17.407 1.00 75.06 483 PRO A CA 1
ATOM 3660 C C . PRO A 1 483 ? -33.495 26.803 -17.253 1.00 75.06 483 PRO A C 1
ATOM 3662 O O . PRO A 1 483 ? -32.800 26.455 -18.214 1.00 75.06 483 PRO A O 1
ATOM 3665 N N . HIS A 1 484 ? -33.411 26.199 -16.061 1.00 74.69 484 HIS A N 1
ATOM 3666 C CA . HIS A 1 484 ? -32.501 25.083 -15.799 1.00 74.69 484 HIS A CA 1
ATOM 3667 C C . HIS A 1 484 ? -32.953 23.786 -16.485 1.00 74.69 484 HIS A C 1
ATOM 3669 O O . HIS A 1 484 ? -32.135 22.905 -16.740 1.00 74.69 484 HIS A O 1
ATOM 3675 N N . CYS A 1 485 ? -34.235 23.678 -16.845 1.00 75.56 485 CYS A N 1
ATOM 3676 C CA . CYS A 1 485 ? -34.798 22.554 -17.596 1.00 75.56 485 CYS A CA 1
ATOM 3677 C C . CYS A 1 485 ? -34.697 22.744 -19.123 1.00 75.56 485 CYS A C 1
ATOM 3679 O O . CYS A 1 485 ? -35.552 22.284 -19.883 1.00 75.56 485 CYS A O 1
ATOM 3681 N N . SER A 1 486 ? -33.644 23.425 -19.583 1.00 75.19 486 SER A N 1
ATOM 3682 C CA . SER A 1 486 ? -33.299 23.564 -21.000 1.00 75.19 486 SER A CA 1
ATOM 3683 C C . SER A 1 486 ? -32.534 22.357 -21.533 1.00 75.19 486 SER A C 1
ATOM 3685 O O . SER A 1 486 ? -31.785 21.694 -20.815 1.00 75.19 486 SER A O 1
ATOM 3687 N N . VAL A 1 487 ? -32.718 22.083 -22.829 1.00 71.56 487 VAL A N 1
ATOM 3688 C CA . VAL A 1 487 ? -32.080 20.953 -23.529 1.00 71.56 487 VAL A CA 1
ATOM 3689 C C . VAL A 1 487 ? -30.550 21.039 -23.462 1.00 71.56 487 VAL A C 1
ATOM 3691 O O . VAL A 1 487 ? -29.887 20.008 -23.423 1.00 71.56 487 VAL A O 1
ATOM 3694 N N . ASP A 1 488 ? -29.998 22.251 -23.375 1.00 76.31 488 ASP A N 1
ATOM 3695 C CA . ASP A 1 488 ? -28.553 22.489 -23.300 1.00 76.31 488 ASP A CA 1
ATOM 3696 C C . ASP A 1 488 ? -27.957 22.219 -21.906 1.00 76.31 488 ASP A C 1
ATOM 3698 O O . ASP A 1 488 ? -26.752 21.994 -21.785 1.00 76.31 488 ASP A O 1
ATOM 3702 N N . GLN A 1 489 ? -28.773 22.247 -20.845 1.00 77.56 489 GLN A N 1
ATOM 3703 C CA . GLN A 1 489 ? -28.322 22.062 -19.458 1.00 77.56 489 GLN A CA 1
ATOM 3704 C C . GLN A 1 489 ? -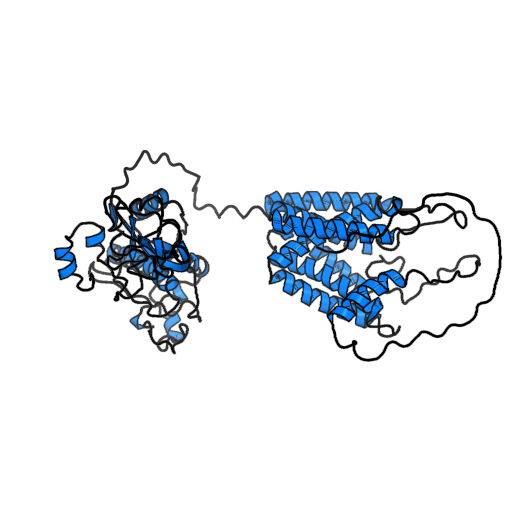28.704 20.703 -18.865 1.00 77.56 489 GLN A C 1
ATOM 3706 O O . GLN A 1 489 ? -28.115 20.287 -17.862 1.00 77.56 489 GLN A O 1
ATOM 3711 N N . CYS A 1 490 ? -29.661 19.994 -19.464 1.00 82.44 490 CYS A N 1
ATOM 3712 C CA . CYS A 1 490 ? -30.099 18.704 -18.954 1.00 82.44 490 CYS A CA 1
ATOM 3713 C C . CYS A 1 490 ? -29.361 17.513 -19.572 1.00 82.44 490 CYS A C 1
ATOM 3715 O O . CYS A 1 490 ? -28.773 17.563 -20.649 1.00 82.44 490 CYS A O 1
ATOM 3717 N N . THR A 1 491 ? -29.395 16.400 -18.846 1.00 85.12 491 THR A N 1
ATOM 3718 C CA . THR A 1 491 ? -28.799 15.119 -19.232 1.00 85.12 491 THR A CA 1
ATOM 3719 C C . THR A 1 491 ? -29.868 14.035 -19.272 1.00 85.12 491 THR A C 1
ATOM 3721 O O . THR A 1 491 ? -30.949 14.200 -18.703 1.00 85.12 491 THR A O 1
ATOM 3724 N N . LEU A 1 492 ? -29.576 12.917 -19.939 1.00 85.38 492 LEU A N 1
ATOM 3725 C CA . LEU A 1 492 ? -30.485 11.774 -19.955 1.00 85.38 492 LEU A CA 1
ATOM 3726 C C . LEU A 1 492 ? -30.704 11.246 -18.533 1.00 85.38 492 LEU A C 1
ATOM 3728 O O . LEU A 1 492 ? -29.742 10.945 -17.821 1.00 85.38 492 LEU A O 1
ATOM 3732 N N . CYS A 1 493 ? -31.971 11.128 -18.137 1.00 82.75 493 CYS A N 1
ATOM 3733 C CA . CYS A 1 493 ? -32.339 10.582 -16.836 1.00 82.75 493 CYS A CA 1
ATOM 3734 C C . CYS A 1 493 ? -31.882 9.117 -16.688 1.00 82.75 493 CYS A C 1
ATOM 3736 O O . CYS A 1 493 ? -31.931 8.354 -17.660 1.00 82.75 493 CYS A O 1
ATOM 3738 N N . PRO A 1 494 ? -31.475 8.689 -15.478 1.00 79.25 494 PRO A N 1
ATOM 3739 C CA . PRO A 1 494 ? -31.205 7.286 -15.190 1.00 79.25 494 PRO A CA 1
ATOM 3740 C C . PRO A 1 494 ? -32.415 6.388 -15.504 1.00 79.25 494 PRO A C 1
ATOM 3742 O O . PRO A 1 494 ? -33.554 6.817 -15.323 1.00 79.25 494 PRO A O 1
ATOM 3745 N N . PRO A 1 495 ? -32.196 5.119 -15.899 1.00 74.06 495 PRO A N 1
ATOM 3746 C CA . PRO A 1 495 ? -33.271 4.200 -16.298 1.00 74.06 495 PRO A CA 1
ATOM 3747 C C . PRO A 1 495 ? -34.281 3.901 -15.178 1.00 74.06 495 PRO A C 1
ATOM 3749 O O . PRO A 1 495 ? -35.399 3.479 -15.449 1.00 74.06 495 PRO A O 1
ATOM 3752 N N . GLU A 1 496 ? -33.892 4.132 -13.925 1.00 70.62 496 GLU A N 1
ATOM 3753 C CA . GLU A 1 496 ? -34.718 3.956 -12.727 1.00 70.62 496 GLU A CA 1
ATOM 3754 C C . GLU A 1 496 ? -35.719 5.121 -12.538 1.00 70.62 496 GLU A C 1
ATOM 3756 O O . GLU A 1 496 ? -36.717 4.978 -11.838 1.00 70.62 496 GLU A O 1
ATOM 3761 N N . MET A 1 497 ? -35.512 6.253 -13.227 1.00 70.25 497 MET A N 1
ATOM 3762 C CA . MET A 1 497 ? -36.386 7.431 -13.231 1.00 70.25 497 MET A CA 1
ATOM 3763 C C . MET A 1 497 ? -37.059 7.611 -14.599 1.00 70.25 497 MET A C 1
ATOM 3765 O O . MET A 1 497 ? -36.787 8.553 -15.339 1.00 70.25 497 MET A O 1
ATOM 3769 N N . ALA A 1 498 ? -37.985 6.708 -14.928 1.00 60.56 498 ALA A N 1
ATOM 3770 C CA . ALA A 1 498 ? -38.686 6.677 -16.219 1.00 60.56 498 ALA A CA 1
ATOM 3771 C C . ALA A 1 498 ? -39.713 7.813 -16.435 1.00 60.56 498 ALA A C 1
ATOM 3773 O O . ALA A 1 498 ? -40.371 7.859 -17.473 1.00 60.56 498 ALA A O 1
ATOM 3774 N N . ALA A 1 499 ? -39.884 8.717 -15.464 1.00 67.69 499 ALA A N 1
ATOM 3775 C CA . ALA A 1 499 ? -40.893 9.773 -15.530 1.00 67.69 499 ALA A CA 1
ATOM 3776 C C . ALA A 1 499 ? -40.603 10.819 -16.622 1.00 67.69 499 ALA A C 1
ATOM 3778 O O . ALA A 1 499 ? -41.538 11.413 -17.157 1.00 67.69 499 ALA A O 1
ATOM 3779 N N . THR A 1 500 ? -39.328 11.056 -16.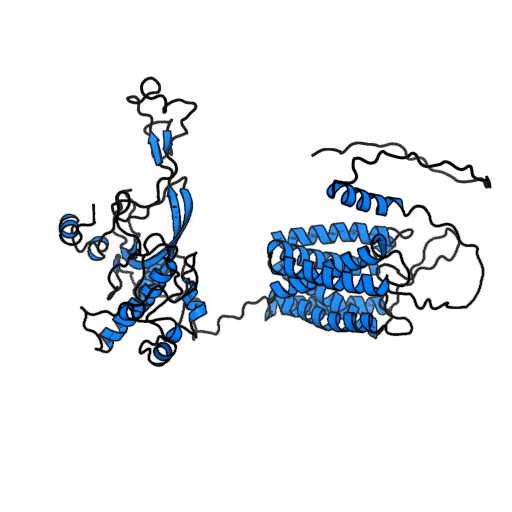956 1.00 72.94 500 THR A N 1
ATOM 3780 C CA . THR A 1 500 ? -38.893 12.081 -17.919 1.00 72.94 500 THR A CA 1
ATOM 3781 C C . THR A 1 500 ? -37.593 11.669 -18.605 1.00 72.94 500 THR A C 1
ATOM 3783 O O . THR A 1 500 ? -36.811 10.909 -18.046 1.00 72.94 500 THR A O 1
ATOM 3786 N N . THR A 1 501 ? -37.312 12.199 -19.797 1.00 79.12 501 THR A N 1
ATOM 3787 C CA . THR A 1 501 ? -36.042 11.959 -20.511 1.00 79.12 501 THR A CA 1
ATOM 3788 C C . THR A 1 501 ? -34.934 12.952 -20.146 1.00 79.12 501 THR A C 1
ATOM 3790 O O . THR A 1 501 ? -33.766 12.653 -20.371 1.00 79.12 501 THR A O 1
ATOM 3793 N N . CYS A 1 502 ? -35.284 14.107 -19.574 1.00 84.19 502 CYS A N 1
ATOM 3794 C CA . CYS A 1 502 ? -34.393 15.235 -19.290 1.00 84.19 502 CYS A CA 1
ATOM 3795 C C . CYS A 1 502 ? -34.295 15.456 -17.770 1.00 84.19 502 CYS A C 1
ATOM 3797 O O . CYS A 1 502 ? -35.307 15.698 -17.109 1.00 84.19 502 CYS A O 1
ATOM 3799 N N . CYS A 1 503 ? -33.082 15.331 -17.225 1.00 85.56 503 CYS A N 1
ATOM 3800 C CA . CYS A 1 503 ? -32.775 15.474 -15.803 1.00 85.56 503 CYS A CA 1
ATOM 3801 C C . CYS A 1 503 ? -31.598 16.423 -15.570 1.00 85.56 503 CYS A C 1
ATOM 3803 O O . CYS A 1 503 ? -30.599 16.382 -16.296 1.00 85.56 503 CYS A O 1
ATOM 3805 N N . ILE A 1 504 ? -31.675 17.213 -14.501 1.00 86.19 504 ILE A N 1
ATOM 3806 C CA . ILE A 1 504 ? -30.595 18.109 -14.072 1.00 86.19 504 ILE A CA 1
ATOM 3807 C C . ILE A 1 504 ? -29.722 17.377 -13.039 1.00 86.19 504 ILE A C 1
ATOM 3809 O O . ILE A 1 504 ? -30.240 16.982 -11.989 1.00 86.19 504 ILE A O 1
ATOM 3813 N N . PRO A 1 505 ? -28.414 17.182 -13.301 1.00 83.81 505 PRO A N 1
ATOM 3814 C CA . PRO A 1 505 ? -27.512 16.545 -12.351 1.00 83.81 505 PRO A CA 1
ATOM 3815 C C . PRO A 1 505 ? -27.036 17.544 -11.285 1.00 83.81 505 PRO A C 1
ATOM 3817 O O . PRO A 1 505 ? -26.258 18.455 -11.571 1.00 83.81 505 PRO A O 1
ATOM 3820 N N . LEU A 1 506 ? -27.429 17.333 -10.031 1.00 82.25 506 LEU A N 1
ATOM 3821 C CA . LEU A 1 506 ? -26.872 18.024 -8.872 1.00 82.25 506 LEU A CA 1
ATOM 3822 C C . LEU A 1 506 ? -25.674 17.233 -8.330 1.00 82.25 506 LEU A C 1
ATOM 3824 O O . LEU A 1 506 ? -25.817 16.189 -7.687 1.00 82.25 506 LEU A O 1
ATOM 3828 N N . LYS A 1 507 ? -24.474 17.740 -8.615 1.00 82.56 507 LYS A N 1
ATOM 3829 C CA . LYS A 1 507 ? -23.206 17.164 -8.148 1.00 82.56 507 LYS A CA 1
ATOM 3830 C C . LYS A 1 507 ? -22.887 17.612 -6.720 1.00 82.56 507 LYS A C 1
ATOM 3832 O O . LYS A 1 507 ? -23.313 18.678 -6.289 1.00 82.56 507 LYS A O 1
ATOM 3837 N N . GLY A 1 508 ? -22.077 16.820 -6.019 1.00 75.06 508 GLY A N 1
ATOM 3838 C CA . GLY A 1 508 ? -21.550 17.173 -4.695 1.00 75.06 508 GLY A CA 1
ATOM 3839 C C . GLY A 1 508 ? -22.427 16.760 -3.509 1.00 75.06 508 GLY A C 1
ATOM 3840 O O . GLY A 1 508 ? -22.096 17.104 -2.376 1.00 75.06 508 GLY A O 1
ATOM 3841 N N . GLY A 1 509 ? -23.507 16.001 -3.730 1.00 81.06 509 GLY A N 1
ATOM 3842 C CA . GLY A 1 509 ? -24.231 15.353 -2.633 1.00 81.06 509 GLY A CA 1
ATOM 3843 C C . GLY A 1 509 ? -23.328 14.329 -1.947 1.00 81.06 509 GLY A C 1
ATOM 3844 O O . GLY A 1 509 ? -22.591 13.627 -2.625 1.00 81.06 509 GLY A O 1
ATOM 3845 N N . ARG A 1 510 ? -23.332 14.243 -0.618 1.00 85.62 510 ARG A N 1
ATOM 3846 C CA . ARG A 1 510 ? -22.535 13.248 0.124 1.00 85.62 510 ARG A CA 1
ATOM 3847 C C . ARG A 1 510 ? -23.305 11.928 0.217 1.00 85.62 510 ARG A C 1
ATOM 3849 O O . ARG A 1 510 ? -24.529 11.947 0.258 1.00 85.62 510 ARG A O 1
ATOM 3856 N N . ASN A 1 511 ? -22.610 10.792 0.275 1.00 88.19 511 ASN A N 1
ATOM 3857 C CA . ASN A 1 511 ? -23.222 9.459 0.363 1.00 88.19 511 ASN A CA 1
ATOM 3858 C C . ASN A 1 511 ? -23.719 9.084 1.773 1.00 88.19 511 ASN A C 1
ATOM 3860 O O . ASN A 1 511 ? -23.460 7.987 2.262 1.00 88.19 511 ASN A O 1
ATOM 3864 N N . ARG A 1 512 ? -24.368 10.025 2.455 1.00 87.88 512 ARG A N 1
ATOM 3865 C CA . ARG A 1 512 ? -24.855 9.882 3.829 1.00 87.88 512 ARG A CA 1
ATOM 3866 C C . ARG A 1 512 ? -26.110 10.712 4.033 1.00 87.88 512 ARG A C 1
ATOM 3868 O O . ARG A 1 512 ? -26.180 11.820 3.505 1.00 87.88 512 ARG A O 1
ATOM 3875 N N . ASN A 1 513 ? -27.089 10.160 4.744 1.00 86.88 513 ASN A N 1
ATOM 3876 C CA . ASN A 1 513 ? -28.371 10.815 5.002 1.00 86.88 513 ASN A CA 1
ATOM 3877 C C . ASN A 1 513 ? -28.608 11.056 6.505 1.00 86.88 513 ASN A C 1
ATOM 3879 O O . ASN A 1 513 ? -27.805 10.679 7.362 1.00 86.88 513 ASN A O 1
ATOM 3883 N N . MET A 1 514 ? -29.718 11.729 6.810 1.00 85.81 514 MET A N 1
ATOM 3884 C CA . MET A 1 514 ? -30.141 12.042 8.179 1.00 85.81 514 MET A CA 1
ATOM 3885 C C . MET A 1 514 ? -30.476 10.796 9.010 1.00 85.81 514 MET A C 1
ATOM 3887 O O . MET A 1 514 ? -30.278 10.789 10.214 1.00 85.81 514 MET A O 1
ATOM 3891 N N . GLU A 1 515 ? -30.843 9.693 8.362 1.00 86.06 515 GLU A N 1
ATOM 3892 C CA . GLU A 1 515 ? -31.119 8.413 9.026 1.00 86.06 515 GLU A CA 1
ATOM 3893 C C . GLU A 1 515 ? -29.833 7.621 9.329 1.00 86.06 515 GLU A C 1
ATOM 3895 O O . GLU A 1 515 ? -29.880 6.457 9.713 1.00 86.06 515 GLU A O 1
ATOM 3900 N N . GLY A 1 516 ? -28.653 8.216 9.121 1.00 88.31 516 GLY A N 1
ATOM 3901 C CA . GLY A 1 516 ? -27.364 7.577 9.387 1.00 88.31 516 GLY A CA 1
ATOM 3902 C C . GLY A 1 516 ? -27.002 6.448 8.424 1.00 88.31 516 GLY A C 1
ATOM 3903 O O . GLY A 1 516 ? -26.151 5.616 8.741 1.00 88.31 516 GLY A O 1
ATOM 3904 N N . GLU A 1 517 ? -27.615 6.414 7.242 1.00 90.12 517 GLU A N 1
ATOM 3905 C CA . GLU A 1 517 ? -27.358 5.404 6.221 1.00 90.12 517 GLU A CA 1
ATOM 3906 C C . GLU A 1 517 ? -26.267 5.880 5.256 1.00 90.12 517 GLU A C 1
ATOM 3908 O O . GLU A 1 517 ? -26.317 6.996 4.729 1.00 90.12 517 GLU A O 1
ATOM 3913 N N . PHE A 1 518 ? -25.303 5.002 4.969 1.00 89.69 518 PHE A N 1
ATOM 3914 C CA . PHE A 1 518 ? -24.388 5.174 3.844 1.00 89.69 518 PHE A CA 1
ATOM 3915 C C . PHE A 1 518 ? -24.991 4.511 2.608 1.00 89.69 518 PHE A C 1
ATOM 3917 O O . PHE A 1 518 ? -25.056 3.285 2.522 1.00 89.69 518 PHE A O 1
ATOM 3924 N N . PHE A 1 519 ? -25.428 5.317 1.648 1.00 84.56 519 PHE A N 1
ATOM 3925 C CA . PHE A 1 519 ? -26.076 4.839 0.428 1.00 84.56 519 PHE A CA 1
ATOM 3926 C C . PHE A 1 519 ? -25.147 4.955 -0.782 1.00 84.56 519 PHE A C 1
ATOM 3928 O O . PHE A 1 519 ? -24.141 5.661 -0.751 1.00 84.56 519 PHE A O 1
ATOM 3935 N N . HIS A 1 520 ? -25.459 4.253 -1.868 1.00 76.25 520 HIS A N 1
ATOM 3936 C CA . HIS A 1 520 ? -24.648 4.278 -3.081 1.00 76.25 520 HIS A CA 1
ATOM 3937 C C . HIS A 1 520 ? -25.541 4.217 -4.327 1.00 76.25 520 HIS A C 1
ATOM 3939 O O . HIS A 1 520 ? -26.513 3.472 -4.360 1.00 76.25 520 HIS A O 1
ATOM 3945 N N . HIS A 1 521 ? -25.222 5.012 -5.352 1.00 72.31 521 HIS A N 1
ATOM 3946 C CA . HIS A 1 521 ? -26.008 5.119 -6.590 1.00 72.31 521 HIS A CA 1
ATOM 3947 C C . HIS A 1 521 ? -25.106 5.119 -7.832 1.00 72.31 521 HIS A C 1
ATOM 3949 O O . HIS A 1 521 ? -23.880 5.211 -7.750 1.00 72.31 521 HIS A O 1
ATOM 3955 N N . ARG A 1 522 ? -25.696 5.042 -9.028 1.00 66.81 522 ARG A N 1
ATOM 3956 C CA . ARG A 1 522 ? -24.941 5.219 -10.278 1.00 66.81 522 ARG A CA 1
ATOM 3957 C C . ARG A 1 522 ? -24.439 6.666 -10.381 1.00 66.81 522 ARG A C 1
ATOM 3959 O O . ARG A 1 522 ? -25.177 7.599 -10.091 1.00 66.81 522 ARG A O 1
ATOM 3966 N N . GLY A 1 523 ? -23.192 6.861 -10.816 1.00 71.44 523 GLY A N 1
ATOM 3967 C CA . GLY A 1 523 ? -22.605 8.203 -10.966 1.00 71.44 523 GLY A CA 1
ATOM 3968 C C . GLY A 1 523 ? -21.950 8.766 -9.700 1.00 71.44 523 GLY A C 1
ATOM 3969 O O . GLY A 1 523 ? -21.927 9.984 -9.505 1.00 71.44 523 GLY A O 1
ATOM 3970 N N . MET A 1 524 ? -21.425 7.887 -8.843 1.00 82.12 524 MET A N 1
ATOM 3971 C CA . MET A 1 524 ? -20.607 8.276 -7.697 1.00 82.12 524 MET A CA 1
ATOM 3972 C C . MET A 1 524 ? -19.186 8.656 -8.099 1.00 82.12 524 MET A C 1
ATOM 3974 O O . MET A 1 524 ? -18.579 8.041 -8.976 1.00 82.12 524 MET A O 1
ATOM 3978 N N . THR A 1 525 ? -18.629 9.622 -7.383 1.00 83.19 525 THR A N 1
ATOM 3979 C CA . THR A 1 525 ? -17.213 9.988 -7.453 1.00 83.19 525 THR A CA 1
ATOM 3980 C C . THR A 1 525 ? -16.604 9.895 -6.066 1.00 83.19 525 THR A C 1
ATOM 3982 O O . THR A 1 525 ? -17.245 10.283 -5.095 1.00 83.19 525 THR A O 1
ATOM 3985 N N . ILE A 1 526 ? -15.376 9.396 -5.951 1.00 86.06 526 ILE A N 1
ATOM 3986 C CA . ILE A 1 526 ? -14.707 9.236 -4.653 1.00 86.06 526 ILE A CA 1
ATOM 3987 C C . ILE A 1 526 ? -14.495 10.616 -4.004 1.00 86.06 526 ILE A C 1
ATOM 3989 O O . ILE A 1 526 ? -13.929 11.509 -4.629 1.00 86.06 526 ILE A O 1
ATOM 3993 N N . GLU A 1 527 ? -14.973 10.779 -2.766 1.00 85.44 527 GLU A N 1
ATOM 3994 C CA . GLU A 1 527 ? -14.690 11.930 -1.892 1.00 85.44 527 GLU A CA 1
ATOM 3995 C C . GLU A 1 527 ? -13.356 11.696 -1.169 1.00 85.44 527 GLU A C 1
ATOM 3997 O O . GLU A 1 527 ? -12.495 12.571 -1.151 1.00 85.44 527 GLU A O 1
ATOM 4002 N N . GLY A 1 528 ? -13.167 10.494 -0.614 1.00 85.50 528 GLY A N 1
ATOM 4003 C CA . GLY A 1 528 ? -11.983 10.117 0.154 1.00 85.50 528 GLY A CA 1
ATOM 4004 C C . GLY A 1 528 ? -12.123 8.735 0.792 1.00 85.50 528 GLY A C 1
ATOM 4005 O O . GLY A 1 528 ? -13.017 7.968 0.441 1.00 85.50 528 GLY A O 1
ATOM 4006 N N . GLY A 1 529 ? -11.235 8.413 1.731 1.00 87.75 529 GLY A N 1
ATOM 4007 C CA . GLY A 1 529 ? -11.334 7.217 2.571 1.00 87.75 529 GLY A CA 1
ATOM 4008 C C . GLY A 1 529 ? -11.855 7.561 3.963 1.00 87.75 529 GLY A C 1
ATOM 4009 O O . GLY A 1 529 ? -11.546 8.628 4.490 1.00 87.75 529 GLY A O 1
ATOM 4010 N N . HIS A 1 530 ? -12.622 6.654 4.563 1.00 92.19 530 HIS A N 1
ATOM 4011 C CA . HIS A 1 530 ? -13.093 6.778 5.940 1.00 92.19 530 HIS A CA 1
ATOM 4012 C C . HIS A 1 530 ? -12.948 5.449 6.681 1.00 92.19 530 HIS A C 1
ATOM 4014 O O . HIS A 1 530 ? -13.078 4.373 6.089 1.00 92.19 530 HIS A O 1
ATOM 4020 N N . ALA A 1 531 ? -12.665 5.523 7.977 1.00 92.69 531 ALA A N 1
ATOM 4021 C CA . ALA A 1 531 ? -12.537 4.363 8.846 1.00 92.69 531 ALA A CA 1
ATOM 4022 C C . ALA A 1 531 ? -13.567 4.430 9.975 1.00 92.69 531 ALA A C 1
ATOM 4024 O O . ALA A 1 531 ? -13.768 5.472 10.592 1.00 92.69 531 ALA A O 1
ATOM 4025 N N . MET A 1 532 ? -14.226 3.306 10.233 1.00 94.88 532 MET A N 1
ATOM 4026 C CA . MET A 1 532 ? -15.279 3.164 11.235 1.00 94.88 532 MET A CA 1
ATOM 4027 C C . MET A 1 532 ? -15.127 1.834 11.969 1.00 94.88 532 MET A C 1
ATOM 4029 O O . MET A 1 532 ? -14.397 0.942 11.538 1.00 94.88 532 MET A O 1
ATOM 4033 N N . LEU A 1 533 ? -15.841 1.679 13.080 1.00 95.75 533 LEU A N 1
ATOM 4034 C CA . LEU A 1 533 ? -15.871 0.424 13.820 1.00 95.75 533 LEU A CA 1
ATOM 4035 C C . LEU A 1 533 ? -17.093 -0.400 13.394 1.00 95.75 533 LEU A C 1
ATOM 4037 O O . LEU A 1 533 ? -18.225 -0.003 13.644 1.00 95.75 533 LEU A O 1
ATOM 4041 N N . LEU A 1 534 ? -16.882 -1.559 12.782 1.00 96.75 534 LEU A N 1
ATOM 4042 C CA . LEU A 1 534 ? -17.921 -2.541 12.487 1.00 96.75 534 LEU A CA 1
ATOM 4043 C C . LEU A 1 534 ? -18.363 -3.241 13.776 1.00 96.75 534 LEU A C 1
ATOM 4045 O O . LEU A 1 534 ? -17.566 -3.903 14.449 1.00 96.75 534 LEU A O 1
ATOM 4049 N N . VAL A 1 535 ? -19.647 -3.099 14.103 1.00 96.88 535 VAL A N 1
ATOM 4050 C CA . VAL A 1 535 ? -20.230 -3.570 15.369 1.00 96.88 535 VAL A CA 1
ATOM 4051 C C . VAL A 1 535 ? -21.376 -4.556 15.179 1.00 96.88 535 VAL A C 1
ATOM 4053 O O . VAL A 1 535 ? -21.730 -5.245 16.131 1.00 96.88 535 VAL A O 1
ATOM 4056 N N . GLY A 1 536 ? -21.944 -4.667 13.979 1.00 96.69 536 GLY A N 1
ATOM 4057 C CA . GLY A 1 536 ? -23.045 -5.590 13.722 1.00 96.69 536 GLY A CA 1
ATOM 4058 C C . GLY A 1 536 ? -23.435 -5.693 12.254 1.00 96.69 536 GLY A C 1
ATOM 4059 O O . GLY A 1 536 ? -22.797 -5.107 11.382 1.00 96.69 536 GLY A O 1
ATOM 4060 N N . TYR A 1 537 ? -24.504 -6.434 11.996 1.00 96.50 537 TYR A N 1
ATOM 4061 C CA . TYR A 1 537 ? -25.230 -6.461 10.731 1.00 96.50 537 TYR A CA 1
ATOM 4062 C C . TYR A 1 537 ? -26.706 -6.778 10.984 1.00 96.50 537 TYR A C 1
ATOM 4064 O O . TYR A 1 537 ? -27.049 -7.432 11.973 1.00 96.50 537 TYR A O 1
ATOM 4072 N N . ASN A 1 538 ? -27.572 -6.343 10.074 1.00 95.56 538 ASN A N 1
ATOM 4073 C CA . ASN A 1 538 ? -28.983 -6.714 10.060 1.00 95.56 538 ASN A CA 1
ATOM 4074 C C . ASN A 1 538 ? -29.455 -6.854 8.612 1.00 95.56 538 ASN A C 1
ATOM 4076 O O . ASN A 1 538 ? -29.548 -5.862 7.899 1.00 95.56 538 ASN A O 1
ATOM 4080 N N . ASP A 1 539 ? -29.766 -8.080 8.194 1.00 93.19 539 ASP A N 1
ATOM 4081 C CA . ASP A 1 539 ? -30.183 -8.417 6.828 1.00 93.19 539 ASP A CA 1
ATOM 4082 C C . ASP A 1 539 ? -31.657 -8.085 6.551 1.00 93.19 539 ASP A C 1
ATOM 4084 O O . ASP A 1 539 ? -32.078 -8.057 5.398 1.00 93.19 539 ASP A O 1
ATOM 4088 N N . ALA A 1 540 ? -32.434 -7.807 7.600 1.00 90.69 540 ALA A N 1
ATOM 4089 C CA . ALA A 1 540 ? -33.845 -7.437 7.515 1.00 90.69 540 ALA A CA 1
ATOM 4090 C C . ALA A 1 540 ? -34.082 -5.918 7.597 1.00 90.69 540 ALA A C 1
ATOM 4092 O O . ALA A 1 540 ? -35.230 -5.473 7.529 1.00 90.69 540 ALA A O 1
ATOM 4093 N N . PHE A 1 541 ? -33.027 -5.117 7.771 1.00 90.06 541 PHE A N 1
ATOM 4094 C CA . PHE A 1 541 ? -33.155 -3.663 7.808 1.00 90.06 541 PHE A CA 1
ATOM 4095 C C . PHE A 1 541 ? -33.486 -3.129 6.411 1.00 90.06 541 PHE A C 1
ATOM 4097 O O . PHE A 1 541 ? -32.827 -3.508 5.448 1.00 90.06 541 PHE A O 1
ATOM 4104 N N . LEU A 1 542 ? -34.494 -2.266 6.294 1.00 89.12 542 LEU A N 1
ATOM 4105 C CA . LEU A 1 542 ? -34.884 -1.628 5.037 1.00 89.12 542 LEU A CA 1
ATOM 4106 C C . LEU A 1 542 ? -34.462 -0.160 5.085 1.00 89.12 542 LEU A C 1
ATOM 4108 O O . LEU A 1 542 ? -34.942 0.574 5.947 1.00 89.12 542 LEU A O 1
ATOM 4112 N N . THR A 1 543 ? -33.589 0.252 4.170 1.00 86.50 543 THR A N 1
ATOM 4113 C CA . THR A 1 543 ? -33.129 1.641 4.079 1.00 86.50 543 THR A CA 1
ATOM 4114 C C . THR A 1 543 ? -34.187 2.553 3.461 1.00 86.50 543 THR A C 1
ATOM 4116 O O . THR A 1 543 ? -35.122 2.080 2.804 1.00 86.50 543 THR A O 1
ATOM 4119 N N . ARG A 1 544 ? -34.027 3.876 3.598 1.00 82.81 544 ARG A N 1
ATOM 4120 C CA . ARG A 1 544 ? -34.932 4.859 2.963 1.00 82.81 544 ARG A CA 1
ATOM 4121 C C . ARG A 1 544 ? -35.003 4.735 1.445 1.00 82.81 544 ARG A C 1
ATOM 4123 O O . ARG A 1 544 ? -36.068 4.952 0.871 1.00 82.81 544 ARG A O 1
ATOM 4130 N N . ASP A 1 545 ? -33.899 4.339 0.824 1.00 77.38 545 ASP A N 1
ATOM 4131 C CA . ASP A 1 545 ? -33.798 4.138 -0.624 1.00 77.38 545 ASP A CA 1
ATOM 4132 C C . ASP A 1 545 ? -34.316 2.754 -1.075 1.00 77.38 545 ASP A C 1
ATOM 4134 O O . ASP A 1 545 ? -34.265 2.421 -2.257 1.00 77.38 545 ASP A O 1
ATOM 4138 N N . GLY A 1 546 ? -34.837 1.936 -0.151 1.00 83.75 546 GLY A N 1
ATOM 4139 C CA . GLY A 1 546 ? -35.469 0.651 -0.456 1.00 83.75 546 GLY A CA 1
ATOM 4140 C C . GLY A 1 546 ? -34.509 -0.538 -0.548 1.00 83.75 546 GLY A C 1
ATOM 4141 O O . GLY A 1 546 ? -34.907 -1.601 -1.028 1.00 83.75 546 GLY A O 1
ATOM 4142 N N . TYR A 1 547 ? -33.266 -0.395 -0.083 1.00 84.94 547 TYR A N 1
ATOM 4143 C CA . TYR A 1 547 ? -32.316 -1.505 -0.010 1.00 84.94 547 TYR A CA 1
ATOM 4144 C C . TYR A 1 547 ? -32.525 -2.310 1.270 1.00 84.94 547 TYR A C 1
ATOM 4146 O O . TYR A 1 547 ? -32.766 -1.752 2.337 1.00 84.94 547 TYR A O 1
ATOM 4154 N N . THR A 1 548 ? -32.416 -3.634 1.172 1.00 88.75 548 THR A N 1
ATOM 4155 C CA . THR A 1 548 ? -32.530 -4.533 2.324 1.00 88.75 548 THR A CA 1
ATOM 4156 C C . THR A 1 548 ? -31.169 -5.051 2.756 1.00 88.75 548 THR A C 1
ATOM 4158 O O . THR A 1 548 ? -30.416 -5.586 1.939 1.00 88.75 548 THR A O 1
ATOM 4161 N N . GLY A 1 549 ? -30.911 -4.979 4.053 1.00 89.94 549 GLY A N 1
ATOM 4162 C CA . GLY A 1 549 ? -29.702 -5.466 4.683 1.00 89.94 549 GLY A CA 1
ATOM 4163 C C . GLY A 1 549 ? -28.624 -4.399 4.836 1.00 89.94 549 GLY A C 1
ATOM 4164 O O . GLY A 1 549 ? -28.645 -3.355 4.189 1.00 89.94 549 GLY A O 1
ATOM 4165 N N . GLY A 1 550 ? -27.650 -4.670 5.701 1.00 91.38 550 GLY A N 1
ATOM 4166 C CA . GLY A 1 550 ? -26.523 -3.766 5.884 1.00 91.38 550 GLY A CA 1
ATOM 4167 C C . GLY A 1 550 ? -25.600 -4.155 7.026 1.00 91.38 550 GLY A C 1
ATOM 4168 O O . GLY A 1 550 ? -25.946 -4.942 7.912 1.00 91.38 550 GLY A O 1
ATOM 4169 N N . LEU A 1 551 ? -24.401 -3.580 6.989 1.00 95.00 551 LEU A N 1
ATOM 4170 C CA . LEU A 1 551 ? -23.464 -3.596 8.104 1.00 95.00 551 LEU A CA 1
ATOM 4171 C C . LEU A 1 551 ? -23.771 -2.420 9.035 1.00 95.00 551 LEU A C 1
ATOM 4173 O O . LEU A 1 551 ? -24.048 -1.315 8.579 1.00 95.00 551 LEU A O 1
ATOM 4177 N N . ILE A 1 552 ? -23.680 -2.655 10.341 1.00 95.75 552 ILE A N 1
ATOM 4178 C CA . ILE A 1 552 ? -23.887 -1.639 11.372 1.00 95.75 552 ILE A CA 1
ATOM 4179 C C . ILE A 1 552 ? -22.518 -1.167 11.843 1.00 95.75 552 ILE A C 1
ATOM 4181 O O . ILE A 1 552 ? -21.702 -1.959 12.329 1.00 95.75 552 ILE A O 1
ATOM 4185 N N . VAL A 1 553 ? -22.273 0.133 11.716 1.00 95.25 553 VAL A N 1
ATOM 4186 C CA . VAL A 1 553 ? -20.989 0.756 12.032 1.00 95.25 553 VAL A CA 1
ATOM 4187 C C . VAL A 1 553 ? -21.152 1.825 13.106 1.00 95.25 553 VAL A C 1
ATOM 4189 O O . VAL A 1 553 ? -22.085 2.621 13.086 1.00 95.25 553 VAL A O 1
ATOM 4192 N N . LYS A 1 554 ? -20.215 1.865 14.050 1.00 94.50 554 LYS A N 1
ATOM 4193 C CA . LYS A 1 554 ? -20.037 2.978 14.978 1.00 94.50 554 LYS A CA 1
ATOM 4194 C C . LYS A 1 554 ? -19.104 3.993 14.318 1.00 94.50 554 LYS A C 1
ATOM 4196 O O . LYS A 1 554 ? -17.930 3.704 14.077 1.00 94.50 554 LYS A O 1
ATOM 4201 N N . ASN A 1 555 ? -19.653 5.168 14.033 1.00 92.50 555 ASN A N 1
ATOM 4202 C CA . ASN A 1 555 ? -18.957 6.277 13.389 1.00 92.50 555 ASN A CA 1
ATOM 4203 C C . ASN A 1 555 ? -18.398 7.278 14.425 1.00 92.50 555 ASN A C 1
ATOM 4205 O O . ASN A 1 555 ? -18.823 7.290 15.582 1.00 92.50 555 ASN A O 1
ATOM 4209 N N . SER A 1 556 ? -17.461 8.122 13.995 1.00 91.50 556 SER A N 1
ATOM 4210 C CA . SER A 1 556 ? -16.780 9.155 14.789 1.00 91.50 556 SER A CA 1
ATOM 4211 C C . SER A 1 556 ? -17.116 10.586 14.350 1.00 91.50 556 SER A C 1
ATOM 4213 O O . SER A 1 556 ? -16.444 11.525 14.756 1.00 91.50 556 SER A O 1
ATOM 4215 N N . TRP A 1 557 ? -18.149 10.783 13.526 1.00 89.12 557 TRP A N 1
ATOM 4216 C CA . TRP A 1 557 ? -18.623 12.113 13.116 1.00 89.12 557 TRP A CA 1
ATOM 4217 C C . TRP A 1 557 ? -19.803 12.590 13.944 1.00 89.12 557 TRP A C 1
ATOM 4219 O O . TRP A 1 557 ? -20.614 11.764 14.365 1.00 89.12 557 TRP A O 1
ATOM 4229 N N . LEU A 1 558 ? -19.881 13.900 14.197 1.00 84.19 558 LEU A N 1
ATOM 4230 C CA . LEU A 1 558 ? -21.040 14.549 14.816 1.00 84.19 558 LEU A CA 1
ATOM 4231 C C . LEU A 1 558 ? -22.260 14.493 13.892 1.00 84.19 558 LEU A C 1
ATOM 4233 O O . LEU A 1 558 ? -22.133 14.640 12.672 1.00 84.19 558 LEU A O 1
ATOM 4237 N N . ASP A 1 559 ? -23.432 14.320 14.492 1.00 85.44 559 ASP A N 1
ATOM 4238 C CA . ASP A 1 559 ? -24.704 14.554 13.817 1.00 85.44 559 ASP A CA 1
ATOM 4239 C C . ASP A 1 559 ? -24.819 16.042 13.458 1.00 85.44 559 ASP A C 1
ATOM 4241 O O . ASP A 1 559 ? -24.290 16.920 14.146 1.00 85.44 559 ASP A O 1
ATOM 4245 N N . GLY A 1 560 ? -25.490 16.344 12.357 1.00 80.81 560 GLY A N 1
ATOM 4246 C CA . GLY A 1 560 ? -25.624 17.700 11.851 1.00 80.81 560 GLY A CA 1
ATOM 4247 C C . GLY A 1 560 ? -26.744 17.803 10.823 1.00 80.81 560 GLY A C 1
ATOM 4248 O O . GLY A 1 560 ? -27.455 16.841 10.587 1.00 80.81 560 GLY A O 1
ATOM 4249 N N . PRO A 1 561 ? -26.892 18.942 10.133 1.00 78.12 561 PRO A N 1
ATOM 4250 C CA . PRO A 1 561 ? -28.054 19.206 9.276 1.00 78.12 561 PRO A CA 1
ATOM 4251 C C . PRO A 1 561 ? -28.143 18.334 8.009 1.00 78.12 561 PRO A C 1
ATOM 4253 O O . PRO A 1 561 ? -29.075 18.491 7.230 1.00 78.12 561 PRO A O 1
ATOM 4256 N N . THR A 1 562 ? -27.143 17.487 7.747 1.00 76.81 562 THR A N 1
ATOM 4257 C CA . THR A 1 562 ? -27.062 16.647 6.534 1.00 76.81 562 THR A CA 1
ATOM 4258 C C . THR A 1 562 ? -26.675 15.195 6.823 1.00 76.81 562 THR A C 1
ATOM 4260 O O . THR A 1 562 ? -26.538 14.407 5.892 1.00 76.81 562 THR A O 1
ATOM 4263 N N . GLN A 1 563 ? -26.461 14.842 8.093 1.00 85.00 563 GLN A N 1
ATOM 4264 C CA . GLN A 1 563 ? -26.124 13.489 8.521 1.00 85.00 563 GLN A CA 1
ATOM 4265 C C . GLN A 1 563 ? -26.590 13.279 9.962 1.00 85.00 563 GLN A C 1
ATOM 4267 O O . GLN A 1 563 ? -26.350 14.141 10.807 1.00 85.00 563 GLN A O 1
ATOM 4272 N N . GLY A 1 564 ? -27.203 12.138 10.243 1.00 87.19 564 GLY A N 1
ATOM 4273 C CA . GLY A 1 564 ? -27.592 11.752 11.598 1.00 87.19 564 GLY A CA 1
ATOM 4274 C C . GLY A 1 564 ? -27.051 10.381 11.972 1.00 87.19 564 GLY A C 1
ATOM 4275 O O . GLY A 1 564 ? -26.257 9.778 11.241 1.00 87.19 564 GLY A O 1
ATOM 4276 N N . SER A 1 565 ? -27.457 9.894 13.137 1.00 88.62 565 SER A N 1
ATOM 4277 C CA . SER A 1 565 ? -27.100 8.570 13.625 1.00 88.62 565 SER A CA 1
ATOM 4278 C C . SER A 1 565 ? -28.168 8.027 14.569 1.00 88.62 565 SER A C 1
ATOM 4280 O O . SER A 1 565 ? -28.974 8.769 15.129 1.00 88.62 565 SER A O 1
ATOM 4282 N N . HIS A 1 566 ? -28.149 6.708 14.747 1.00 90.12 566 HIS A N 1
ATOM 4283 C CA . HIS A 1 566 ? -29.057 5.998 15.639 1.00 90.12 566 HIS A CA 1
ATOM 4284 C C . HIS A 1 566 ? -28.303 5.027 16.541 1.00 90.12 566 HIS A C 1
ATOM 4286 O O . HIS A 1 566 ? -27.179 4.594 16.249 1.00 90.12 566 HIS A O 1
ATOM 4292 N N . SER A 1 567 ? -28.952 4.663 17.639 1.00 90.12 567 SER A N 1
ATOM 4293 C CA . SER A 1 567 ? -28.507 3.657 18.581 1.00 90.12 567 SER A CA 1
ATOM 4294 C C . SER A 1 567 ? -28.379 2.284 17.919 1.00 90.12 567 SER A C 1
ATOM 4296 O O . SER A 1 567 ? -29.034 1.948 16.931 1.00 90.12 567 SER A O 1
ATOM 4298 N N . LEU A 1 568 ? -27.541 1.431 18.506 1.00 91.19 568 LEU A N 1
ATOM 4299 C CA . LEU A 1 568 ? -27.415 0.041 18.070 1.00 91.19 568 LEU A CA 1
ATOM 4300 C C . LEU A 1 568 ? -28.751 -0.717 18.174 1.00 91.19 568 LEU A C 1
ATOM 4302 O O . LEU A 1 568 ? -29.028 -1.569 17.334 1.00 91.19 568 LEU A O 1
ATOM 4306 N N . ALA A 1 569 ? -29.584 -0.386 19.166 1.00 90.44 569 ALA A N 1
ATOM 4307 C CA . ALA A 1 569 ? -30.893 -1.005 19.358 1.00 90.44 569 ALA A CA 1
ATOM 4308 C C . ALA A 1 569 ? -31.846 -0.695 18.191 1.00 90.44 569 ALA A C 1
ATOM 4310 O O . ALA A 1 569 ? -32.579 -1.582 17.750 1.00 90.44 569 ALA A O 1
ATOM 4311 N N . TYR A 1 570 ? -31.793 0.522 17.638 1.00 91.25 570 TYR A N 1
ATOM 4312 C CA . TYR A 1 570 ? -32.560 0.898 16.448 1.00 91.25 570 TYR A CA 1
ATOM 4313 C C . TYR A 1 570 ? -32.151 0.071 15.225 1.00 91.25 570 TYR A C 1
ATOM 4315 O O . TYR A 1 570 ? -32.994 -0.564 14.592 1.00 91.25 570 TYR A O 1
ATOM 4323 N N . TRP A 1 571 ? -30.847 -0.020 14.939 1.00 91.94 571 TRP A N 1
ATOM 4324 C CA . TRP A 1 571 ? -30.343 -0.815 13.810 1.00 91.94 571 TRP A CA 1
ATOM 4325 C C . TRP A 1 571 ? -30.638 -2.312 13.956 1.00 91.94 571 TRP A C 1
ATOM 4327 O O . TRP A 1 571 ? -30.845 -3.019 12.967 1.00 91.94 571 TRP A O 1
ATOM 4337 N N . MET A 1 572 ? -30.706 -2.797 15.195 1.00 93.19 572 MET A N 1
ATOM 4338 C CA . MET A 1 572 ? -31.120 -4.160 15.521 1.00 93.19 572 MET A CA 1
ATOM 4339 C C . MET A 1 572 ? -32.643 -4.351 15.531 1.00 93.19 572 MET A C 1
ATOM 4341 O O . MET A 1 572 ? -33.099 -5.479 15.735 1.00 93.19 572 MET A O 1
ATOM 4345 N N . GLN A 1 573 ? -33.430 -3.301 15.266 1.00 91.56 573 GLN A N 1
ATOM 4346 C CA . GLN A 1 573 ? -34.898 -3.298 15.311 1.00 91.56 573 GLN A CA 1
ATOM 4347 C C . GLN A 1 573 ? -35.435 -3.814 16.660 1.00 91.56 573 GLN A C 1
ATOM 4349 O O . GLN A 1 573 ? -36.375 -4.608 16.707 1.00 91.56 573 GLN A O 1
ATOM 4354 N N . GLU A 1 574 ? -34.775 -3.433 17.755 1.00 91.19 574 GLU A N 1
ATOM 4355 C CA . GLU A 1 574 ? -35.178 -3.737 19.138 1.00 91.19 574 GLU A CA 1
ATOM 4356 C C . GLU A 1 574 ? -36.050 -2.631 19.738 1.00 91.19 574 GLU A C 1
ATOM 4358 O O . GLU A 1 574 ? -36.833 -2.891 20.648 1.00 91.19 574 GLU A O 1
ATOM 4363 N N . VAL A 1 575 ? -35.926 -1.418 19.199 1.00 90.00 575 VAL A N 1
ATOM 4364 C CA . VAL A 1 575 ? -36.749 -0.252 19.519 1.00 90.00 575 VAL A CA 1
ATOM 4365 C C . VAL A 1 575 ? -37.388 0.286 18.244 1.00 90.00 575 VAL A C 1
ATOM 4367 O O . VAL A 1 575 ? -36.846 0.143 17.145 1.00 90.00 575 VAL A O 1
ATOM 4370 N N . SER A 1 576 ? -38.559 0.892 18.385 1.00 86.38 576 SER A N 1
ATOM 4371 C CA . SER A 1 576 ? -39.237 1.605 17.305 1.00 86.38 576 SER A CA 1
ATOM 4372 C C . SER A 1 576 ? -38.572 2.952 17.006 1.00 86.38 576 SER A C 1
ATOM 4374 O O . SER A 1 576 ? -37.890 3.523 17.853 1.00 86.38 576 SER A O 1
ATOM 4376 N N . ASP A 1 577 ? -38.834 3.507 15.819 1.00 83.56 577 ASP A N 1
ATOM 4377 C CA . ASP A 1 577 ? -38.416 4.871 15.450 1.00 83.56 577 ASP A CA 1
ATOM 4378 C C . ASP A 1 577 ? -38.902 5.919 16.469 1.00 83.56 577 ASP A C 1
ATOM 4380 O O . ASP A 1 577 ? -38.173 6.840 16.826 1.00 83.56 577 ASP A O 1
ATOM 4384 N N . TRP A 1 578 ? -40.109 5.746 17.019 1.00 84.69 578 TRP A N 1
ATOM 4385 C CA . TRP A 1 578 ? -40.617 6.638 18.062 1.00 84.69 578 TRP A CA 1
ATOM 4386 C C . TRP A 1 578 ? -39.809 6.532 19.363 1.00 84.69 578 TRP A C 1
ATOM 4388 O O . TRP A 1 578 ? -39.447 7.555 19.941 1.00 84.69 578 TRP A O 1
ATOM 4398 N N . GLU A 1 579 ? -39.508 5.315 19.823 1.00 88.19 579 GLU A N 1
ATOM 4399 C CA . GLU A 1 579 ? -38.719 5.094 21.044 1.00 88.19 579 GLU A CA 1
ATOM 4400 C C . GLU A 1 579 ? -37.284 5.599 20.874 1.00 88.19 579 GLU A C 1
ATOM 4402 O O . GLU A 1 579 ? -36.737 6.232 21.777 1.00 88.19 579 GLU A O 1
ATOM 4407 N N . GLU A 1 580 ? -36.698 5.387 19.696 1.00 88.12 580 GLU A N 1
ATOM 4408 C CA . GLU A 1 580 ? -35.368 5.878 19.355 1.00 88.12 580 GLU A CA 1
ATOM 4409 C C . GLU A 1 580 ? -35.298 7.406 19.425 1.00 88.12 580 GLU A C 1
ATOM 4411 O O . GLU A 1 580 ? -34.367 7.939 20.019 1.00 88.12 580 GLU A O 1
ATOM 4416 N N . ARG A 1 581 ? -36.308 8.129 18.927 1.00 81.62 581 ARG A N 1
ATOM 4417 C CA . ARG A 1 581 ? -36.365 9.601 19.024 1.00 81.62 581 ARG A CA 1
ATOM 4418 C C . ARG A 1 581 ? -36.428 10.113 20.463 1.00 81.62 581 ARG A C 1
ATOM 4420 O O . ARG A 1 581 ? -36.003 11.234 20.736 1.00 81.62 581 ARG A O 1
ATOM 4427 N N . VAL A 1 582 ? -36.956 9.310 21.388 1.00 81.44 582 VAL A N 1
ATOM 4428 C CA . VAL A 1 582 ? -37.023 9.650 22.817 1.00 81.44 582 VAL A CA 1
ATOM 4429 C C . VAL A 1 582 ? -35.692 9.368 23.520 1.00 81.44 582 VAL A C 1
ATOM 4431 O O . VAL A 1 582 ? -35.284 10.139 24.388 1.00 81.44 582 VAL A O 1
ATOM 4434 N N . VAL A 1 583 ? -35.012 8.279 23.155 1.00 73.38 583 VAL A N 1
ATOM 4435 C CA . VAL A 1 583 ? -33.754 7.835 23.785 1.00 73.38 583 VAL A CA 1
ATOM 4436 C C . VAL A 1 583 ? -32.527 8.537 23.186 1.00 73.38 583 VAL A C 1
ATOM 4438 O O . VAL A 1 583 ? -31.604 8.906 23.912 1.00 73.38 583 VAL A O 1
ATOM 4441 N N . CYS A 1 584 ? -32.536 8.763 21.876 1.00 69.38 584 CYS A N 1
ATOM 4442 C CA . CYS A 1 584 ? -31.494 9.402 21.082 1.00 69.38 584 CYS A CA 1
ATOM 4443 C C . CYS A 1 584 ? -32.084 10.609 20.325 1.00 69.38 584 CYS A C 1
ATOM 4445 O O . CYS A 1 584 ? -32.435 10.507 19.146 1.00 69.38 584 CYS A O 1
ATOM 4447 N N . PRO A 1 585 ? -32.162 11.789 20.971 1.00 53.66 585 PRO A N 1
ATOM 4448 C CA . PRO A 1 585 ? -32.781 12.988 20.395 1.00 53.66 585 PRO A CA 1
ATOM 4449 C C . PRO A 1 585 ? -32.018 13.600 19.205 1.00 53.66 585 PRO A C 1
ATOM 4451 O O . PRO A 1 585 ? -32.477 14.589 18.642 1.00 53.66 585 PRO A O 1
ATOM 4454 N N . ASN A 1 586 ? -30.874 13.028 18.811 1.00 57.06 586 ASN A N 1
ATOM 4455 C CA . ASN A 1 586 ? -30.098 13.438 17.636 1.00 57.06 586 ASN A CA 1
ATOM 4456 C C . ASN A 1 586 ? -30.513 12.717 16.331 1.00 57.06 586 ASN A C 1
ATOM 4458 O O . ASN A 1 586 ? -29.876 12.924 15.303 1.00 57.06 586 ASN A O 1
ATOM 4462 N N . SER A 1 587 ? -31.568 11.896 16.358 1.00 51.50 587 SER A N 1
ATOM 4463 C CA . SER A 1 587 ? -32.118 11.133 15.217 1.00 51.50 587 SER A CA 1
ATOM 4464 C C . SER A 1 587 ? -32.983 11.969 14.247 1.00 51.50 587 SER A C 1
ATOM 4466 O O . SER A 1 587 ? -33.988 11.482 13.728 1.00 51.50 587 SER A O 1
ATOM 4468 N N . TYR A 1 588 ? -32.655 13.254 14.064 1.00 44.78 588 TYR A N 1
ATOM 4469 C CA . TYR A 1 588 ? -33.465 14.199 13.277 1.00 44.78 588 TYR A CA 1
ATOM 4470 C C . TYR A 1 588 ? -33.394 13.987 11.777 1.00 44.78 588 TYR A C 1
ATOM 4472 O O . TYR A 1 588 ? -32.282 13.683 11.312 1.00 44.78 588 TYR A O 1
#

InterPro domains:
  IPR025256 TM7S3/TM198-like domain [PF13886] (95-292)
  IPR025660 Cysteine peptidase, histidine active site [PS00639] (528-538)
  IPR038765 Papain-like cysteine peptidase superfamily [SSF54001] (325-557)

Secondary structure (DSSP, 8-state):
---------------------------PPPPPPTTSTT-HHHHHHHHHHHHHHGGG--PPPPP---------TT---TTS--SS---HHHHHHHHHHHHHHHHHHHHTTTTHHHHHHHHHHHHHHHHHHHHIIIII--STTTHHHHHHHHHHHHHHHHHHHHHH-HHHHHHHHHHHHHHHHHHHHHHHTGGGGSTT-HHHHHHHHHHHHHHHHHHHHHHH-HHHHHHHHHHHHHHHHHHHHHHHH--PPPTTS--EEESSTTSPEEE---THHHHHHHHHHHHHHHHHHHIIIIISS-------TT--------------SEEE-TTPPPP----SSS-HHHHHHHHHHHHHHHHHHHHTTSS-TT---PBPSSSS-S-SS---TTHHHHTTTTGGGT--BTTTS-----TT--TT--TT--HHHHHT--------------SHHHHHHHHHHHTS-EEEEEEEEEEEEEEE--GGG-TTT-GGGSTTT-EEPPTT-TT-SEEEEEEEEESB-TTS-B---TTEEEEEEEEEEEEEEETT-B-TTS-B--EEEE--SPPBTTB----HHHHTTSS-HHHHHHH-TT--

pLDDT: mean 74.37, std 22.0, range [20.69, 96.88]